Protein AF-0000000084500405 (afdb_homodimer)

Organism: NCBI:txid456999

Secondary structure (DSSP, 8-state):
--EEEHHHHHHHHHHHHHHHHHHHHHHHHHHHHHHHHHHHHHHHHHHHT---------S-S-S--B-HHHHHHHHHHHHHHHHHHHHHHHHH-SS-HHHHHHHHHHH-SS--SS--SS--HHHHHHHHHHHHHHHHIIIIISS---SS-HHHHHHHHHHHHHHHHH-HHHHHHHHHHHHTT--SS--HHHHHHHHHHH-HHHHHHHS-TTPPPPHHHHHHHHHHHHHHHHHHHS-B-SSS-TT-EEEEE-PPTT-B--TTTEEESS--HHHHTT---BEEEEEE-EEEEEEE----TTS-SPPEEEEEEEPEEEEETGGGT----/--EEEHHHHHHHHHHHHHHHHHHHHHHHHHHHHHHHHHHHHHHHHHHHT---------S---S--B-HHHHHHHHHHHHHHHHHHHHHHHHH-SS-HHHHHHHHHHH-SS--SS--SSPPHHHHHHHHHHHHHHHHIIIIITTT--SS-HHHHHHHHHHHHHHHHH-HHHHHHHHHHHHTT--SS--HHHHHHHHHHH-HHHHHHHS-TTPPPPHHHHHHHHHHHHHHHHHHHS-B-SSS-TT-EEEEE-PPTT-B--TTTEEESS--HHHHTT---BEEEEEE-EEEEEEE----TTS-SPPEEEEEEEPEEEEETGGGT----

Sequence (650 aa):
MDAVPRQEYEYALSNFRIAHLKVAEQKTQLDEQERQISLLRARIALLEGGDDEPKHTTNRAGGSSVDDFSIRNAASQLERLINRWAAEMTNMSLVPLDQMREIILNDMAQGPTDPPPNATPVQVQNLLRHIMSDAICEGLVNCLVVTNSNEANIQLTRIHEHIFARDATVASVWRRQTYSAAIENCTPDMMRHILMEHTPNLLETIAPGTKNFPDSLIAILDGAYNFSKMLHGSKASSGGGTDAFYKAFVPEIGSILYPRQIELVKRCVMNEQGQVDRVGACVFPGLVKVSRGTAIPGQGEPETTQTVVRRAQVICGCALGFTHHMDAVPRQEYEYALSNFRIAHLKVAEQKTQLDEQERQISLLRARIALLEGGDDEPKHTTNRAGGSSVDDFSIRNAASQLERLINRWAAEMTNMSLVPLDQMREIILNDMAQGPTDPPPNATPVQVQNLLRHIMSDAICEGLVNCLVVTNSNEANIQLTRIHEHIFARDATVASVWRRQTYSAAIENCTPDMMRHILMEHTPNLLETIAPGTKNFPDSLIAILDGAYNFSKMLHGSKASSGGGTDAFYKAFVPEIGSILYPRQIELVKRCVMNEQGQVDRVGACVFPGLVKVSRGTAIPGQGEPETTQTVVRRAQVICGCALGFTHH

pLDDT: mean 85.48, std 15.21, range [28.19, 98.0]

Solvent-accessible surface area (backbone atoms only — not comparable to full-atom values): 34461 Å² total; per-residue (Å²): 131,72,60,37,57,42,69,59,44,50,52,37,47,51,51,27,51,52,30,48,50,49,35,54,51,46,49,53,50,44,51,52,48,50,51,48,42,51,52,47,49,51,48,43,31,51,59,56,66,52,76,68,71,74,64,70,76,78,79,78,81,64,90,41,49,40,29,71,64,55,50,52,51,52,49,51,54,43,42,50,41,42,50,51,40,23,49,45,52,64,72,67,46,88,64,52,56,56,56,48,43,51,36,53,48,70,40,41,94,61,53,70,89,44,63,56,92,70,62,45,70,70,39,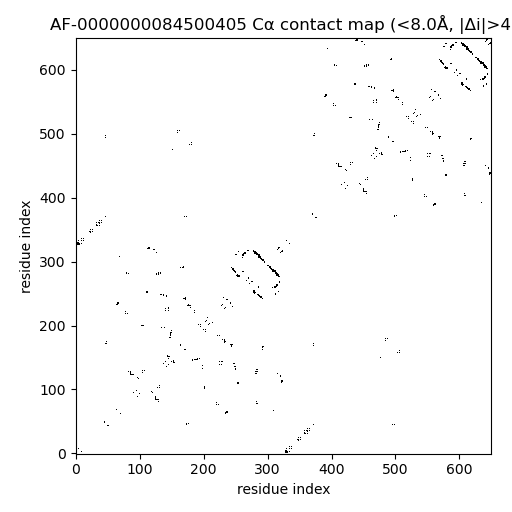43,26,38,48,46,22,22,53,50,27,45,34,44,28,61,56,31,44,58,25,50,76,35,60,84,40,69,67,26,16,53,50,50,34,50,39,42,52,50,37,35,74,75,34,24,52,47,26,35,31,46,44,23,55,52,43,72,46,29,62,91,67,83,46,71,67,43,52,49,50,43,36,50,72,47,29,42,55,47,40,47,69,71,28,50,83,87,49,70,70,53,68,56,58,49,52,37,54,48,41,44,45,52,48,26,46,44,62,52,39,30,59,62,63,51,82,89,69,74,28,44,47,65,39,48,45,66,76,54,42,64,33,74,70,46,72,84,50,40,38,66,76,58,90,48,68,49,52,74,71,73,39,93,54,28,32,41,27,29,58,31,53,14,32,29,38,38,35,50,51,72,72,43,91,91,48,68,81,47,56,76,45,77,43,72,78,36,52,17,31,27,39,46,14,68,83,54,52,36,59,80,131,129,72,61,36,59,42,68,58,42,51,51,40,46,51,52,26,51,52,29,47,50,48,36,52,52,46,50,52,49,44,52,52,48,48,50,49,43,50,51,48,50,51,49,43,32,51,57,56,65,53,78,70,73,75,64,71,77,78,84,77,83,62,91,42,47,39,29,70,64,55,51,52,50,53,48,50,54,42,42,52,39,41,51,50,39,22,51,46,53,64,72,67,44,88,64,54,57,55,56,47,41,51,35,51,46,71,41,41,93,60,54,69,87,45,64,57,92,70,61,45,70,68,38,43,28,38,48,46,22,22,53,50,29,46,34,43,28,60,55,32,45,59,23,50,74,33,58,82,39,68,67,26,16,53,50,50,33,50,40,43,52,49,37,34,74,74,36,24,52,48,26,36,31,45,44,22,54,52,43,72,45,30,61,90,68,81,46,71,67,43,52,49,49,44,36,50,74,48,28,43,55,47,38,47,70,71,27,50,83,87,49,71,69,52,68,57,58,49,51,37,54,48,43,44,46,50,48,27,47,43,63,52,39,30,58,65,63,50,79,88,71,77,27,46,49,64,37,49,46,64,76,53,43,64,34,76,68,48,73,84,51,40,37,68,78,57,92,48,70,50,53,73,71,71,39,91,54,28,31,42,28,28,58,31,53,14,32,29,38,38,34,51,52,72,71,45,91,92,50,67,79,48,57,76,45,78,42,72,77,37,53,16,31,27,38,46,15,69,84,54,51,37,59,80,132

Radius of gyration: 33.81 Å; Cα contacts (8 Å, |Δi|>4): 1034; chains: 2; bounding box: 88×113×62 Å

Nearest PDB structures (foldseek):
  8s5t-assembly1_D  TM=1.707E-01  e=6.183E+00  Chlamydia
  6yam-assembly1_v  TM=2.054E-01  e=4.491E+00  Oryctolagus cuniculus
  4qk0-assembly2_D  TM=1.725E-01  e=5.862E+00  Geobacillus stearothermophilus
  1bgc-assembly1_A  TM=2.222E-01  e=5.721E+00  Bos taurus
  6yam-assembly1_v  TM=2.054E-01  e=4.617E+00  Oryctolagus cuniculus

Structure (mmCIF, N/CA/C/O backbone):
data_AF-0000000084500405-model_v1
#
loop_
_entity.id
_entity.type
_entity.pdbx_description
1 polymer 'Uncharacterized protein'
#
loop_
_atom_site.group_PDB
_atom_site.id
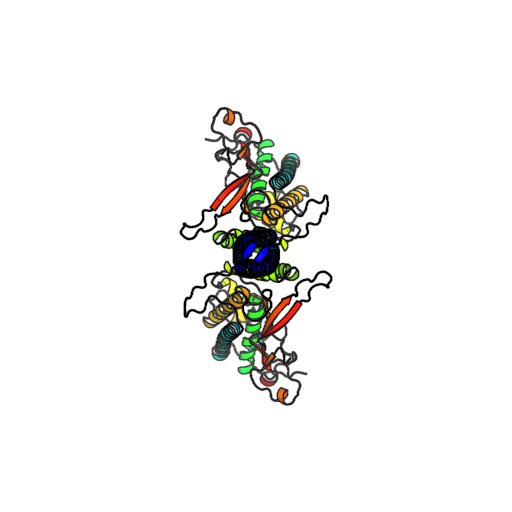_atom_site.type_symbol
_atom_site.label_atom_id
_atom_site.label_alt_id
_atom_site.label_comp_id
_atom_site.label_asym_id
_atom_site.label_entity_id
_atom_site.label_seq_id
_atom_site.pdbx_PDB_ins_code
_atom_site.Cartn_x
_atom_site.Cartn_y
_atom_site.Cartn_z
_atom_site.occupancy
_atom_site.B_iso_or_equiv
_atom_site.auth_seq_id
_atom_site.auth_comp_id
_atom_site.auth_asym_id
_atom_site.auth_atom_id
_atom_site.pdbx_PDB_model_num
ATOM 1 N N . MET A 1 1 ? 17.875 77.562 29.062 1 51.28 1 MET A N 1
ATOM 2 C CA . MET A 1 1 ? 17.844 76.625 27.953 1 51.28 1 MET A CA 1
ATOM 3 C C . MET A 1 1 ? 18.312 75.25 28.391 1 51.28 1 MET A C 1
ATOM 5 O O . MET A 1 1 ? 19.438 75.062 28.906 1 51.28 1 MET A O 1
ATOM 9 N N . ASP A 1 2 ? 17.375 74.312 28.812 1 71.62 2 ASP A N 1
ATOM 10 C CA . ASP A 1 2 ? 17.672 73.125 29.562 1 71.62 2 ASP A CA 1
ATOM 11 C C . ASP A 1 2 ? 18.531 72.125 28.734 1 71.62 2 ASP A C 1
ATOM 13 O O . ASP A 1 2 ? 18.125 71.688 27.656 1 71.62 2 ASP A O 1
ATOM 17 N N . ALA A 1 3 ? 19.859 72.188 28.953 1 82.75 3 ALA A N 1
ATOM 18 C CA . ALA A 1 3 ? 20.875 71.438 28.172 1 82.75 3 ALA A CA 1
ATOM 19 C C . ALA A 1 3 ? 21.328 70.188 28.875 1 82.75 3 ALA A C 1
ATOM 21 O O . ALA A 1 3 ? 21.219 70.062 30.094 1 82.75 3 ALA A O 1
ATOM 22 N N . VAL A 1 4 ? 21.562 69.062 28.078 1 84.69 4 VAL A N 1
ATOM 23 C CA . VAL A 1 4 ? 22.062 67.75 28.578 1 84.69 4 VAL A CA 1
ATOM 24 C C . VAL A 1 4 ? 23.531 67.625 28.203 1 84.69 4 VAL A C 1
ATOM 26 O O . VAL A 1 4 ? 23.969 68.062 27.141 1 84.69 4 VAL A O 1
ATOM 29 N N . PRO A 1 5 ? 24.172 66.938 29.156 1 87.56 5 PRO A N 1
ATOM 30 C CA . PRO A 1 5 ? 25.594 66.75 28.859 1 87.56 5 PRO A CA 1
ATOM 31 C C . PRO A 1 5 ? 25.797 65.938 27.578 1 87.56 5 PRO A C 1
ATOM 33 O O . PRO A 1 5 ? 25.031 65 27.297 1 87.56 5 PRO A O 1
ATOM 36 N N . ARG A 1 6 ? 26.719 66.312 26.719 1 87.81 6 ARG A N 1
ATOM 37 C CA . ARG A 1 6 ? 27.016 65.688 25.438 1 87.81 6 ARG A CA 1
ATOM 38 C C . ARG A 1 6 ? 27.312 64.188 25.625 1 87.81 6 ARG A C 1
ATOM 40 O O . ARG A 1 6 ? 26.938 63.406 24.781 1 87.81 6 ARG A O 1
ATOM 47 N N . GLN A 1 7 ? 27.875 63.875 26.781 1 85.56 7 GLN A N 1
ATOM 48 C CA . GLN A 1 7 ? 28.219 62.5 27.047 1 85.56 7 GLN A CA 1
ATOM 49 C C . GLN A 1 7 ? 26.969 61.625 27.156 1 85.56 7 GLN A C 1
ATOM 51 O O . GLN A 1 7 ? 26.938 60.5 26.641 1 85.56 7 GLN A O 1
ATOM 56 N N . GLU A 1 8 ? 25.984 62.156 27.703 1 85 8 GLU A N 1
ATOM 57 C CA . GLU A 1 8 ? 24.719 61.438 27.875 1 85 8 GLU A CA 1
ATOM 58 C C . GLU A 1 8 ? 24 61.25 26.547 1 85 8 GLU A C 1
ATOM 60 O O . GLU A 1 8 ? 23.406 60.219 26.281 1 85 8 GLU A O 1
ATOM 65 N N . TYR A 1 9 ? 24.094 62.281 25.766 1 86 9 TYR A N 1
ATOM 66 C CA . TYR A 1 9 ? 23.5 62.25 24.438 1 86 9 TYR A CA 1
ATOM 67 C C . TYR A 1 9 ? 24.172 61.188 23.562 1 86 9 TYR A C 1
ATOM 69 O O . TYR A 1 9 ? 23.516 60.406 22.875 1 86 9 TYR A O 1
ATOM 77 N N . GLU A 1 10 ? 25.438 61.188 23.625 1 86.88 10 GLU A N 1
ATOM 78 C CA . GLU A 1 10 ? 26.203 60.219 22.828 1 86.88 10 GLU A CA 1
ATOM 79 C C . GLU A 1 10 ? 25.922 58.781 23.25 1 86.88 10 GLU A C 1
ATOM 81 O O . GLU A 1 10 ? 25.859 57.875 22.422 1 86.88 10 GLU A O 1
ATOM 86 N N . TYR A 1 11 ? 25.734 58.625 24.516 1 86.12 11 TYR A N 1
ATOM 87 C CA . TYR A 1 11 ? 25.391 57.312 25.031 1 86.12 11 TYR A CA 1
ATOM 88 C C . TYR A 1 11 ? 24.031 56.844 24.5 1 86.12 11 TYR A C 1
ATOM 90 O O . TYR A 1 11 ? 23.906 55.719 24.031 1 86.12 11 TYR A O 1
ATOM 98 N N . ALA A 1 12 ? 23.109 57.688 24.484 1 83.5 12 ALA A N 1
ATOM 99 C CA . ALA A 1 12 ? 21.781 57.375 24 1 83.5 12 ALA A CA 1
ATOM 100 C C . ALA A 1 12 ? 21.797 57.094 22.5 1 83.5 12 ALA A C 1
ATOM 102 O O . ALA A 1 12 ? 21.141 56.156 22.031 1 83.5 12 ALA A O 1
ATOM 103 N N . LEU A 1 13 ? 22.562 57.875 21.828 1 86 13 LEU A N 1
ATOM 104 C CA . LEU A 1 13 ? 22.656 57.719 20.375 1 86 13 LEU A CA 1
ATOM 105 C C . LEU A 1 13 ? 23.328 56.406 20.031 1 86 13 LEU A C 1
ATOM 107 O O . LEU A 1 13 ? 22.922 55.719 19.078 1 86 13 LEU A O 1
ATOM 111 N N . SER A 1 14 ? 24.328 56.062 20.797 1 87.31 14 SER A N 1
ATOM 112 C CA . SER A 1 14 ? 25.016 54.812 20.562 1 87.31 14 SER A CA 1
ATOM 113 C C . SER A 1 14 ? 24.094 53.625 20.812 1 87.31 14 SER A C 1
ATOM 115 O O . SER A 1 14 ? 24.078 52.656 20.031 1 87.31 14 SER A O 1
ATOM 117 N N . ASN A 1 15 ? 23.375 53.719 21.812 1 85.31 15 ASN A N 1
ATOM 118 C CA . ASN A 1 15 ? 22.438 52.656 22.141 1 85.31 15 ASN A CA 1
ATOM 119 C C . ASN A 1 15 ? 21.312 52.562 21.109 1 85.31 15 ASN A C 1
ATOM 121 O O . ASN A 1 15 ? 20.859 51.469 20.781 1 85.31 15 ASN A O 1
ATOM 125 N N . PHE A 1 16 ? 20.922 53.656 20.641 1 85.38 16 PHE A N 1
ATOM 126 C CA . PHE A 1 16 ? 19.938 53.688 19.562 1 85.38 16 PHE A CA 1
ATOM 127 C C . PHE A 1 16 ? 20.469 53 18.312 1 85.38 16 PHE A C 1
ATOM 129 O O . PHE A 1 16 ? 19.766 52.188 17.688 1 85.38 16 PHE A O 1
ATOM 136 N N . ARG A 1 17 ? 21.625 53.281 18.016 1 86.38 17 ARG A N 1
ATOM 137 C CA . ARG A 1 17 ? 22.25 52.688 16.844 1 86.38 17 ARG A CA 1
ATOM 138 C C . ARG A 1 17 ? 22.328 51.156 17 1 86.38 17 ARG A C 1
ATOM 140 O O . ARG A 1 17 ? 22.031 50.406 16.062 1 86.38 17 ARG A O 1
ATOM 147 N N . ILE A 1 18 ? 22.672 50.688 18.125 1 87.94 18 ILE A N 1
ATOM 148 C CA . ILE A 1 18 ? 22.781 49.281 18.406 1 87.94 18 ILE A CA 1
ATOM 149 C C . ILE A 1 18 ? 21.406 48.625 18.312 1 87.94 18 ILE A C 1
ATOM 151 O O . ILE A 1 18 ? 21.25 47.562 17.703 1 87.94 18 ILE A O 1
ATOM 155 N N . ALA A 1 19 ? 20.438 49.25 18.844 1 88.12 19 ALA A N 1
ATOM 156 C CA . ALA A 1 19 ? 19.078 48.719 18.797 1 88.12 19 ALA A CA 1
ATOM 157 C C . ALA A 1 19 ? 18.562 48.656 17.375 1 88.12 19 ALA A C 1
ATOM 159 O O . ALA A 1 19 ? 17.891 47.719 16.984 1 88.12 19 ALA A O 1
ATOM 160 N N . HIS A 1 20 ? 18.859 49.688 16.672 1 88.75 20 HIS A N 1
ATOM 161 C CA . HIS A 1 20 ? 18.438 49.75 15.273 1 88.75 20 HIS A CA 1
ATOM 162 C C . HIS A 1 20 ? 19.094 48.625 14.461 1 88.75 20 HIS A C 1
ATOM 164 O O . HIS A 1 20 ? 18.438 48 13.625 1 88.75 20 HIS A O 1
ATOM 170 N N . LEU A 1 21 ? 20.297 48.375 14.742 1 90.5 21 LEU A N 1
ATOM 171 C CA . LEU A 1 21 ? 21 47.312 14.07 1 90.5 21 LEU A CA 1
ATOM 172 C C . LEU A 1 21 ? 20.406 45.938 14.461 1 90.5 21 LEU A C 1
ATOM 174 O O . LEU A 1 21 ? 20.25 45.062 13.609 1 90.5 21 LEU A O 1
ATOM 178 N N . LYS A 1 22 ? 20.078 45.812 15.656 1 92.06 22 LYS A N 1
ATOM 179 C CA . LYS A 1 22 ? 19.484 44.594 16.141 1 92.06 22 LYS A CA 1
ATOM 180 C C . LYS A 1 22 ? 18.109 44.375 15.508 1 92.06 22 LYS A C 1
ATOM 182 O O . LYS A 1 22 ? 17.75 43.25 15.164 1 92.06 22 LYS A O 1
ATOM 187 N N . VAL A 1 23 ? 17.375 45.375 15.352 1 89.56 23 VAL A N 1
ATOM 188 C CA . VAL A 1 23 ? 16.062 45.312 14.711 1 89.56 23 VAL A CA 1
ATOM 189 C C . VAL A 1 23 ? 16.219 44.844 13.266 1 89.56 23 VAL A C 1
ATOM 191 O O . VAL A 1 23 ? 15.469 43.969 12.805 1 89.56 23 VAL A O 1
ATOM 194 N N . ALA A 1 24 ? 17.203 45.406 12.688 1 90.88 24 ALA A N 1
ATOM 195 C CA . ALA A 1 24 ? 17.438 45.062 11.297 1 90.88 24 ALA A CA 1
ATOM 196 C C . ALA A 1 24 ? 17.875 43.594 11.18 1 90.88 24 ALA A C 1
ATOM 198 O O . ALA A 1 24 ? 17.422 42.875 10.297 1 90.88 24 ALA A O 1
ATOM 199 N N . GLU A 1 25 ? 18.688 43.188 12.031 1 91.38 25 GLU A N 1
ATOM 200 C CA . GLU A 1 25 ? 19.141 41.812 12.047 1 91.38 25 GLU A CA 1
ATOM 201 C C . GLU A 1 25 ? 18 40.844 12.32 1 91.38 25 GLU A C 1
ATOM 203 O O . GLU A 1 25 ? 17.875 39.812 11.648 1 91.38 25 GLU A O 1
ATOM 208 N N . GLN A 1 26 ? 17.203 41.156 13.219 1 91.38 26 GLN A N 1
ATOM 209 C CA . GLN A 1 26 ? 16.078 40.312 13.594 1 91.38 26 GLN A CA 1
ATOM 210 C C . GLN A 1 26 ? 15.039 40.25 12.477 1 91.38 26 GLN A C 1
ATOM 212 O O . GLN A 1 26 ? 14.406 39.219 12.266 1 91.38 26 GLN A O 1
ATOM 217 N N . LYS A 1 27 ? 14.938 41.312 11.867 1 91.44 27 LYS A N 1
ATOM 218 C CA . LYS A 1 27 ? 14.016 41.312 10.734 1 91.44 27 LYS A CA 1
ATOM 219 C C . LYS A 1 27 ? 14.469 40.344 9.656 1 91.44 27 LYS A C 1
ATOM 221 O O . LYS A 1 27 ? 13.656 39.594 9.094 1 91.44 27 LYS A O 1
ATOM 226 N N . THR A 1 28 ? 15.734 40.312 9.375 1 92.62 28 THR A N 1
ATOM 227 C CA . THR A 1 28 ? 16.297 39.375 8.406 1 92.62 28 THR A CA 1
ATOM 228 C C . THR A 1 28 ? 16.094 37.938 8.859 1 92.62 28 THR A C 1
ATOM 230 O O . THR A 1 28 ? 15.75 37.062 8.062 1 92.62 28 THR A O 1
ATOM 233 N N . GLN A 1 29 ? 16.266 37.75 10.062 1 92.75 29 GLN A N 1
ATOM 234 C CA . GLN A 1 29 ? 16.078 36.438 10.625 1 92.75 29 GLN A CA 1
ATOM 235 C C . GLN A 1 29 ? 14.625 36 10.539 1 92.75 29 GLN A C 1
ATOM 237 O O . GLN A 1 29 ? 14.328 34.844 10.227 1 92.75 29 GLN A O 1
ATOM 242 N N . LEU A 1 30 ? 13.789 36.875 10.82 1 92.62 30 LEU A N 1
ATOM 243 C CA . LEU A 1 30 ? 12.359 36.625 10.742 1 92.62 30 LEU A CA 1
ATOM 244 C C . LEU A 1 30 ? 11.953 36.25 9.32 1 92.62 30 LEU A C 1
ATOM 246 O O . LEU A 1 30 ? 11.18 35.312 9.109 1 92.62 30 LEU A O 1
ATOM 250 N N . ASP A 1 31 ? 12.547 36.969 8.438 1 92.56 31 ASP A N 1
ATOM 251 C CA . ASP A 1 31 ? 12.258 36.688 7.035 1 92.56 31 ASP A CA 1
ATOM 252 C C . ASP A 1 31 ? 12.773 35.312 6.633 1 92.56 31 ASP A C 1
ATOM 254 O O . ASP A 1 31 ? 12.094 34.562 5.91 1 92.56 31 ASP A O 1
ATOM 258 N N . GLU A 1 32 ? 13.875 34.969 7.082 1 92 32 GLU A N 1
ATOM 259 C CA . GLU A 1 32 ? 14.453 33.656 6.793 1 92 32 GLU A CA 1
ATOM 260 C C . GLU A 1 32 ? 13.625 32.562 7.422 1 92 32 GLU A C 1
ATOM 262 O O . GLU A 1 32 ? 13.383 31.531 6.785 1 92 32 GLU A O 1
ATOM 267 N N . GLN A 1 33 ? 13.195 32.781 8.562 1 91 33 GLN A N 1
ATOM 268 C CA . GLN A 1 33 ? 12.383 31.797 9.25 1 91 33 GLN A CA 1
ATOM 269 C C . GLN A 1 33 ? 11.023 31.625 8.578 1 91 33 GLN A C 1
ATOM 271 O O . GLN A 1 33 ? 10.492 30.516 8.508 1 91 33 GLN A O 1
ATOM 276 N N . GLU A 1 34 ? 10.57 32.656 8.141 1 91.44 34 GLU A N 1
ATOM 277 C CA . GLU A 1 34 ? 9.305 32.594 7.414 1 91.44 34 GLU A CA 1
ATOM 278 C C . GLU A 1 34 ? 9.445 31.766 6.129 1 91.44 34 GLU A C 1
ATOM 280 O O . GLU A 1 34 ? 8.547 31.016 5.766 1 91.44 34 GLU A O 1
ATOM 285 N N . ARG A 1 35 ? 10.508 32.031 5.523 1 91.75 35 ARG A N 1
ATOM 286 C CA . ARG A 1 35 ? 10.781 31.25 4.324 1 91.75 35 ARG A CA 1
ATOM 287 C C . ARG A 1 35 ? 10.914 29.766 4.656 1 91.75 35 ARG A C 1
ATOM 289 O O . ARG A 1 35 ? 10.375 28.906 3.939 1 91.75 35 ARG A O 1
ATOM 296 N N . GLN A 1 36 ? 11.555 29.531 5.695 1 90.56 36 GLN A N 1
ATOM 297 C CA . GLN A 1 36 ? 11.719 28.156 6.129 1 90.56 36 GLN A CA 1
ATOM 298 C C . GLN A 1 36 ? 10.375 27.516 6.477 1 90.56 36 GLN A C 1
ATOM 300 O O . GLN A 1 36 ? 10.109 26.375 6.102 1 90.56 36 GLN A O 1
ATOM 305 N N . ILE A 1 37 ? 9.625 28.234 7.121 1 89.25 37 ILE A N 1
ATOM 306 C CA . ILE A 1 37 ? 8.305 27.75 7.496 1 89.25 37 ILE A CA 1
ATOM 307 C C . ILE A 1 37 ? 7.496 27.438 6.242 1 89.25 37 ILE A C 1
ATOM 309 O O . ILE A 1 37 ? 6.844 26.391 6.168 1 89.25 37 ILE A O 1
ATOM 313 N N . SER A 1 38 ? 7.629 28.266 5.336 1 90.06 38 SER A N 1
ATOM 314 C CA . SER A 1 38 ? 6.906 28.062 4.082 1 90.06 38 SER A CA 1
ATOM 315 C C . SER A 1 38 ? 7.379 26.797 3.377 1 90.06 38 SER A C 1
ATOM 317 O O . SER A 1 38 ? 6.562 26.031 2.861 1 90.06 38 SER A O 1
ATOM 319 N N . LEU A 1 39 ? 8.609 26.594 3.42 1 88.19 39 LEU A N 1
ATOM 320 C CA . LEU A 1 39 ? 9.18 25.406 2.785 1 88.19 39 LEU A CA 1
ATOM 321 C C . LEU A 1 39 ? 8.758 24.141 3.521 1 88.19 39 LEU A C 1
ATOM 323 O O . LEU A 1 39 ? 8.438 23.141 2.893 1 88.19 39 LEU A O 1
ATOM 327 N N . LEU A 1 40 ? 8.742 24.203 4.75 1 86.88 40 LEU A N 1
ATOM 328 C CA . LEU A 1 40 ? 8.344 23.062 5.559 1 86.88 40 LEU A CA 1
ATOM 329 C C . LEU A 1 40 ? 6.867 22.734 5.371 1 86.88 40 LEU A C 1
ATOM 331 O O . LEU A 1 40 ? 6.488 21.578 5.262 1 86.88 40 LEU A O 1
ATOM 335 N N . ARG A 1 41 ? 6.145 23.766 5.266 1 86.06 41 ARG A N 1
ATOM 336 C CA . ARG A 1 41 ? 4.715 23.562 5.027 1 86.06 41 ARG A CA 1
ATOM 337 C C . ARG A 1 41 ? 4.469 22.969 3.65 1 86.06 41 ARG A C 1
ATOM 339 O O . ARG A 1 41 ? 3.604 22.094 3.494 1 86.06 41 ARG A O 1
ATOM 346 N N . ALA A 1 42 ? 5.23 23.422 2.746 1 82.25 42 ALA A N 1
ATOM 347 C CA . ALA A 1 42 ? 5.113 22.891 1.396 1 82.25 42 ALA A CA 1
ATOM 348 C C . ALA A 1 42 ? 5.492 21.406 1.366 1 82.25 42 ALA A C 1
ATOM 350 O O . ALA A 1 42 ? 4.852 20.609 0.678 1 82.25 42 ALA A O 1
ATOM 351 N N . ARG A 1 43 ? 6.422 21.094 2.092 1 82.56 43 ARG A N 1
ATOM 352 C CA . ARG A 1 43 ? 6.863 19.703 2.174 1 82.56 43 ARG A CA 1
ATOM 353 C C . ARG A 1 43 ? 5.805 18.828 2.84 1 82.56 43 ARG A C 1
ATOM 355 O O . ARG A 1 43 ? 5.52 17.719 2.375 1 82.56 43 ARG A O 1
ATOM 362 N N . ILE A 1 44 ? 5.285 19.312 3.84 1 80.56 44 ILE A N 1
ATOM 363 C CA . ILE A 1 44 ? 4.23 18.594 4.539 1 80.56 44 ILE A CA 1
ATOM 364 C C . ILE A 1 44 ? 3.027 18.406 3.617 1 80.56 44 ILE A C 1
ATOM 366 O O . ILE A 1 44 ? 2.447 17.328 3.549 1 80.56 44 ILE A O 1
ATOM 370 N N . ALA A 1 45 ? 2.768 19.438 2.932 1 77.94 45 ALA A N 1
ATOM 371 C CA . ALA A 1 45 ? 1.656 19.375 1.985 1 77.94 45 ALA A CA 1
ATOM 372 C C . ALA A 1 45 ? 1.916 18.312 0.919 1 77.94 45 ALA A C 1
ATOM 374 O O . ALA A 1 45 ? 1.011 17.562 0.546 1 77.94 45 ALA A O 1
ATOM 375 N N . LEU A 1 46 ? 3.068 18.281 0.508 1 76.94 46 LEU A N 1
ATOM 376 C CA . LEU A 1 46 ? 3.463 17.281 -0.48 1 76.94 46 LEU A CA 1
ATOM 377 C C . LEU A 1 46 ? 3.32 15.867 0.085 1 76.94 46 LEU A C 1
ATOM 379 O O . LEU A 1 46 ? 2.754 14.984 -0.565 1 76.94 46 LEU A O 1
ATOM 383 N N . LEU A 1 47 ? 3.785 15.742 1.228 1 77.81 47 LEU A N 1
ATOM 384 C CA . LEU A 1 47 ? 3.777 14.43 1.855 1 77.81 47 LEU A CA 1
ATOM 385 C C . LEU A 1 47 ? 2.354 13.984 2.168 1 77.81 47 LEU A C 1
ATOM 387 O O . LEU A 1 47 ? 2.047 12.789 2.127 1 77.81 47 LEU A O 1
ATOM 391 N N . GLU A 1 48 ? 1.588 14.938 2.438 1 73.56 48 GLU A N 1
ATOM 392 C CA . GLU A 1 48 ? 0.209 14.617 2.795 1 73.56 48 GLU A CA 1
ATOM 393 C C . GLU A 1 48 ? -0.678 14.539 1.557 1 73.56 48 GLU A C 1
ATOM 395 O O . GLU A 1 48 ? -1.808 14.047 1.627 1 73.56 48 GLU A O 1
ATOM 400 N N . GLY A 1 49 ? -0.061 14.766 0.236 1 62.56 49 GLY A N 1
ATOM 401 C CA . GLY A 1 49 ? -0.798 14.656 -1.012 1 62.56 49 GLY A CA 1
ATOM 402 C C . GLY A 1 49 ? -1.74 15.82 -1.253 1 62.56 49 GLY A C 1
ATOM 403 O O . GLY A 1 49 ? -2.705 15.703 -2.01 1 62.56 49 GLY A O 1
ATOM 404 N N . GLY A 1 50 ? -1.725 17.062 -0.512 1 53.25 50 GLY A N 1
ATOM 405 C CA . GLY A 1 50 ? -2.668 18.156 -0.692 1 53.25 50 GLY A CA 1
ATOM 406 C C . GLY A 1 50 ? -2.354 19.016 -1.896 1 53.25 50 GLY A C 1
ATOM 407 O O . GLY A 1 50 ? -1.186 19.297 -2.186 1 53.25 50 GLY A O 1
ATOM 408 N N . ASP A 1 51 ? -2.869 18.891 -3.123 1 44.88 51 ASP A N 1
ATOM 409 C CA . ASP A 1 51 ? -2.807 19.938 -4.137 1 44.88 51 ASP A CA 1
ATOM 410 C C . ASP A 1 51 ? -2.814 21.312 -3.494 1 44.88 51 ASP A C 1
ATOM 412 O O . ASP A 1 51 ? -3.721 21.641 -2.725 1 44.88 51 ASP A O 1
ATOM 416 N N . ASP A 1 52 ? -1.776 21.922 -3.121 1 39.34 52 ASP A N 1
ATOM 417 C CA . ASP A 1 52 ? -1.791 23.359 -2.863 1 39.34 52 ASP A CA 1
ATOM 418 C C . ASP A 1 52 ? -2.73 24.078 -3.828 1 39.34 52 ASP A C 1
ATOM 420 O O . ASP A 1 52 ? -2.85 25.312 -3.789 1 39.34 52 ASP A O 1
ATOM 424 N N . GLU A 1 53 ? -2.592 23.938 -5.117 1 35.62 53 GLU A N 1
ATOM 425 C CA . GLU A 1 53 ? -3.268 25 -5.855 1 35.62 53 GLU A CA 1
ATOM 426 C C . GLU A 1 53 ? -4.652 25.281 -5.277 1 35.62 53 GLU A C 1
ATOM 428 O O . GLU A 1 53 ? -5.484 24.375 -5.184 1 35.62 53 GLU A O 1
ATOM 433 N N . PRO A 1 54 ? -4.637 26.484 -4.547 1 33.81 54 PRO A N 1
ATOM 434 C CA . PRO A 1 54 ? -5.957 27.125 -4.582 1 33.81 54 PRO A CA 1
ATOM 435 C C . PRO A 1 54 ? -6.641 26.984 -5.938 1 33.81 54 PRO A C 1
ATOM 437 O O . PRO A 1 54 ? -6.438 27.828 -6.824 1 33.81 54 PRO A O 1
ATOM 440 N N . LYS A 1 55 ? -6.336 26.25 -6.906 1 32.03 55 LYS A N 1
ATOM 441 C CA . LYS A 1 55 ? -7.168 26.562 -8.062 1 32.03 55 LYS A CA 1
ATOM 442 C C . LYS A 1 55 ? -8.57 27 -7.633 1 32.03 55 LYS A C 1
ATOM 444 O O . LYS A 1 55 ? -9.242 26.266 -6.902 1 32.03 55 LYS A O 1
ATOM 449 N N . HIS A 1 56 ? -8.828 28.281 -7.672 1 29.16 56 HIS A N 1
ATOM 450 C CA . HIS A 1 56 ? -10.125 28.875 -7.973 1 29.16 56 HIS A CA 1
ATOM 451 C C . HIS A 1 56 ? -10.969 27.938 -8.844 1 29.16 56 HIS A C 1
ATOM 453 O O . HIS A 1 56 ? -11.875 28.406 -9.547 1 29.16 56 HIS A O 1
ATOM 459 N N . THR A 1 57 ? -10.508 26.953 -9.523 1 28.64 57 THR A N 1
ATOM 460 C CA . THR A 1 57 ? -11.703 26.516 -10.242 1 28.64 57 THR A CA 1
ATOM 461 C C . THR A 1 57 ? -12.938 26.641 -9.352 1 28.64 57 THR A C 1
ATOM 463 O O . THR A 1 57 ? -12.867 26.375 -8.148 1 28.64 57 THR A O 1
ATOM 466 N N . THR A 1 58 ? -13.922 27.5 -9.719 1 28.73 58 THR A N 1
ATOM 467 C CA . THR A 1 58 ? -15.359 27.578 -9.508 1 28.73 58 THR A CA 1
ATOM 468 C C . THR A 1 58 ? -15.898 26.25 -8.961 1 28.73 58 THR A C 1
ATOM 470 O O . THR A 1 58 ? -16.562 26.234 -7.922 1 28.73 58 THR A O 1
ATOM 473 N N . ASN A 1 59 ? -16.875 25.719 -9.844 1 28.28 59 ASN A N 1
ATOM 474 C CA . ASN A 1 59 ? -17.953 24.766 -9.539 1 28.28 59 ASN A CA 1
ATOM 475 C C . ASN A 1 59 ? -17.391 23.422 -9.07 1 28.28 59 ASN A C 1
ATOM 477 O O . ASN A 1 59 ? -18.141 22.484 -8.867 1 28.28 59 ASN A O 1
ATOM 481 N N . ARG A 1 60 ? -16.25 22.938 -9.75 1 30.41 60 ARG A N 1
ATOM 482 C CA . ARG A 1 60 ? -16.406 21.5 -9.906 1 30.41 60 ARG A CA 1
ATOM 483 C C . ARG A 1 60 ? -16.125 20.766 -8.594 1 30.41 60 ARG A C 1
ATOM 485 O O . ARG A 1 60 ? -15.273 21.203 -7.809 1 30.41 60 ARG A O 1
ATOM 492 N N . ALA A 1 61 ? -16.672 19.719 -8.18 1 31.98 61 ALA A N 1
ATOM 493 C CA . ALA A 1 61 ? -16.984 18.797 -7.09 1 31.98 61 ALA A CA 1
ATOM 494 C C . ALA A 1 61 ? -15.703 18.219 -6.484 1 31.98 61 ALA A C 1
ATOM 496 O O . ALA A 1 61 ? -15.758 17.5 -5.48 1 31.98 61 ALA A O 1
ATOM 497 N N . GLY A 1 62 ? -14.469 18.188 -7.082 1 32.34 62 GLY A N 1
ATOM 498 C CA . GLY A 1 62 ? -13.508 17.125 -6.793 1 32.34 62 GLY A CA 1
ATOM 499 C C . GLY A 1 62 ? -12.578 17.469 -5.641 1 32.34 62 GLY A C 1
ATOM 500 O O . GLY A 1 62 ? -11.648 16.719 -5.34 1 32.34 62 GLY A O 1
ATOM 501 N N . GLY A 1 63 ? -11.914 18.562 -5.504 1 39.88 63 GLY A N 1
ATOM 502 C CA . GLY A 1 63 ? -10.891 18.484 -4.477 1 39.88 63 GLY A CA 1
ATOM 503 C C . GLY A 1 63 ? -11.43 18 -3.141 1 39.88 63 GLY A C 1
ATOM 504 O O . GLY A 1 63 ? -12.078 18.75 -2.42 1 39.88 63 GLY A O 1
ATOM 505 N N . SER A 1 64 ? -12.047 16.75 -2.996 1 43.31 64 SER A N 1
ATOM 506 C CA . SER A 1 64 ? -13.18 16.219 -2.252 1 43.31 64 SER A CA 1
ATOM 507 C C . SER A 1 64 ? -12.852 16.062 -0.771 1 43.31 64 SER A C 1
ATOM 509 O O . SER A 1 64 ? -12.117 15.156 -0.382 1 43.31 64 SER A O 1
ATOM 511 N N . SER A 1 65 ? -12.32 17.219 -0.103 1 54.5 65 SER A N 1
ATOM 512 C CA . SER A 1 65 ? -12.477 17.016 1.333 1 54.5 65 SER A CA 1
ATOM 513 C C . SER A 1 65 ? -13.805 16.328 1.654 1 54.5 65 SER A C 1
ATOM 515 O O . SER A 1 65 ? -14.82 16.609 1.021 1 54.5 65 SER A O 1
ATOM 517 N N . VAL A 1 66 ? -13.562 15.266 2.232 1 63.72 66 VAL A N 1
ATOM 518 C CA . VAL A 1 66 ? -14.758 14.539 2.637 1 63.72 66 VAL A CA 1
ATOM 519 C C . VAL A 1 66 ? -15.367 15.195 3.873 1 63.72 66 VAL A C 1
ATOM 521 O O . VAL A 1 66 ? -14.734 15.258 4.926 1 63.72 66 VAL A O 1
ATOM 524 N N . ASP A 1 67 ? -16.344 16.078 3.635 1 71.31 67 ASP A N 1
ATOM 525 C CA . ASP A 1 67 ? -17.109 16.672 4.734 1 71.31 67 ASP A CA 1
ATOM 526 C C . ASP A 1 67 ? -18.391 15.883 4.98 1 71.31 67 ASP A C 1
ATOM 528 O O . ASP A 1 67 ? -18.703 14.945 4.242 1 71.31 67 ASP A O 1
ATOM 532 N N . ASP A 1 68 ? -19 16.172 6.047 1 77.06 68 ASP A N 1
ATOM 533 C CA . ASP A 1 68 ? -20.203 15.477 6.469 1 77.06 68 ASP A CA 1
ATOM 534 C C . ASP A 1 68 ? -21.281 15.539 5.387 1 77.06 68 ASP A C 1
ATOM 536 O O . ASP A 1 68 ? -22.016 14.57 5.168 1 77.06 68 ASP A O 1
ATOM 540 N N . PHE A 1 69 ? -21.297 16.656 4.703 1 82.25 69 PHE A N 1
ATOM 541 C CA . PHE A 1 69 ? -22.281 16.828 3.648 1 82.25 69 PHE A CA 1
ATOM 542 C C . PHE A 1 69 ? -22.016 15.875 2.488 1 82.25 69 PHE A C 1
ATOM 544 O O . PHE A 1 69 ? -22.938 15.227 1.979 1 82.25 69 PHE A O 1
ATOM 551 N N . SER A 1 70 ? -20.75 15.805 2.039 1 85.88 70 SER A N 1
ATOM 552 C CA . SER A 1 70 ? -20.375 14.914 0.943 1 85.88 70 SER A CA 1
ATOM 553 C C . SER A 1 70 ? -20.672 13.461 1.286 1 85.88 70 SER A C 1
ATOM 555 O O . SER A 1 70 ? -21.156 12.703 0.441 1 85.88 70 SER A O 1
ATOM 557 N N . ILE A 1 71 ? -20.453 13.094 2.463 1 89.31 71 ILE A N 1
ATOM 558 C CA . ILE A 1 71 ? -20.703 11.727 2.92 1 89.31 71 ILE A CA 1
ATOM 559 C C . ILE A 1 71 ? -22.203 11.438 2.875 1 89.31 71 ILE A C 1
ATOM 561 O O . ILE A 1 71 ? -22.625 10.406 2.35 1 89.31 71 ILE A O 1
ATOM 565 N N . ARG A 1 72 ? -22.969 12.406 3.367 1 89.38 72 ARG A N 1
ATOM 566 C CA . ARG A 1 72 ? -24.406 12.234 3.41 1 89.38 72 ARG A CA 1
ATOM 567 C C . ARG A 1 72 ? -24.984 12.109 2.006 1 89.38 72 ARG A C 1
ATOM 569 O O . ARG A 1 72 ? -25.844 11.258 1.749 1 89.38 72 ARG A O 1
ATOM 576 N N . ASN A 1 73 ? -24.5 12.922 1.152 1 92.25 73 ASN A N 1
ATOM 577 C CA . ASN A 1 73 ? -25.016 12.93 -0.214 1 92.25 73 ASN A CA 1
ATOM 578 C C . ASN A 1 73 ? -24.656 11.641 -0.948 1 92.25 73 ASN A C 1
ATOM 580 O O . ASN A 1 73 ? -25.516 11.016 -1.575 1 92.25 73 ASN A O 1
ATOM 584 N N . ALA A 1 74 ? -23.438 11.281 -0.883 1 93.38 74 ALA A N 1
ATOM 585 C CA . ALA A 1 74 ? -22.984 10.055 -1.548 1 93.38 74 ALA A CA 1
ATOM 586 C C . ALA A 1 74 ? -23.688 8.828 -0.98 1 93.38 74 ALA A C 1
ATOM 588 O O . ALA A 1 74 ? -24.078 7.934 -1.727 1 93.38 74 ALA A O 1
ATOM 589 N N . ALA A 1 75 ? -23.875 8.812 0.268 1 94.56 75 ALA A N 1
ATOM 590 C CA . ALA A 1 75 ? -24.562 7.715 0.93 1 94.56 75 ALA A CA 1
ATOM 591 C C . ALA A 1 75 ? -26.016 7.625 0.475 1 94.56 75 ALA A C 1
ATOM 593 O O . ALA A 1 75 ? -26.531 6.535 0.215 1 94.56 75 ALA A O 1
ATOM 594 N N . SER A 1 76 ? -26.625 8.75 0.399 1 94 76 SER A N 1
ATOM 595 C CA . SER A 1 76 ? -28.031 8.797 -0.015 1 94 76 SER A CA 1
ATOM 596 C C . SER A 1 76 ? -28.203 8.273 -1.438 1 94 76 SER A C 1
ATOM 598 O O . SER A 1 76 ? -29.156 7.559 -1.729 1 94 76 SER A O 1
ATOM 600 N N . GLN A 1 77 ? -27.312 8.672 -2.266 1 96.06 77 GLN A N 1
ATOM 601 C CA . GLN A 1 77 ? -27.359 8.195 -3.645 1 96.06 77 GLN A CA 1
ATOM 602 C C . GLN A 1 77 ? -27.203 6.684 -3.711 1 96.06 77 GLN A C 1
ATOM 604 O O . GLN A 1 77 ? -27.922 6.004 -4.438 1 96.06 77 GLN A O 1
ATOM 609 N N . LEU A 1 78 ? -26.312 6.191 -2.996 1 97.38 78 LEU A N 1
ATOM 610 C CA . LEU A 1 78 ? -26.062 4.754 -2.969 1 97.38 78 LEU A CA 1
ATOM 611 C C . LEU A 1 78 ? -27.25 4.008 -2.383 1 97.38 78 LEU A C 1
ATOM 613 O O . LEU A 1 78 ? -27.641 2.953 -2.887 1 97.38 78 LEU A O 1
ATOM 617 N N . GLU A 1 79 ? -27.828 4.594 -1.401 1 96.5 79 GLU A N 1
ATOM 618 C CA . GLU A 1 79 ? -29.016 4.016 -0.783 1 96.5 79 GLU A CA 1
ATOM 619 C C . GLU A 1 79 ? -30.172 3.898 -1.786 1 96.5 79 GLU A C 1
ATOM 621 O O . GLU A 1 79 ? -30.875 2.889 -1.816 1 96.5 79 GLU A O 1
ATOM 626 N N . ARG A 1 80 ? -30.312 4.883 -2.562 1 97.06 80 ARG A N 1
ATOM 627 C CA . ARG A 1 80 ? -31.359 4.875 -3.58 1 97.06 80 ARG A CA 1
ATOM 628 C C . ARG A 1 80 ? -31.125 3.766 -4.602 1 97.06 80 ARG A C 1
ATOM 630 O O . ARG A 1 80 ? -32.062 3.098 -5.031 1 97.06 80 ARG A O 1
ATOM 637 N N . LEU A 1 81 ? -29.906 3.613 -4.984 1 97.94 81 LEU A N 1
ATOM 638 C CA . LEU A 1 81 ? -29.562 2.561 -5.934 1 97.94 81 LEU A CA 1
ATOM 639 C C . LEU A 1 81 ? -29.891 1.185 -5.359 1 97.94 81 LEU A C 1
ATOM 641 O O . LEU A 1 81 ? -30.469 0.34 -6.055 1 97.94 81 LEU A O 1
ATOM 645 N N . ILE A 1 82 ? -29.531 0.994 -4.102 1 98 82 ILE A N 1
ATOM 646 C CA . ILE A 1 82 ? -29.797 -0.282 -3.441 1 98 82 ILE A CA 1
ATOM 647 C C . ILE A 1 82 ? -31.297 -0.533 -3.371 1 98 82 ILE A C 1
ATOM 649 O O . ILE A 1 82 ? -31.766 -1.636 -3.668 1 98 82 ILE A O 1
ATOM 653 N N . ASN A 1 83 ? -31.969 0.495 -3.025 1 97 83 ASN A N 1
ATOM 654 C CA . ASN A 1 83 ? -33.406 0.394 -2.91 1 97 83 ASN A CA 1
ATOM 655 C C . ASN A 1 83 ? -34.062 0.037 -4.246 1 97 83 ASN A C 1
ATOM 657 O O . ASN A 1 83 ? -34.938 -0.836 -4.309 1 97 83 ASN A O 1
ATOM 661 N N . ARG A 1 84 ? -33.656 0.683 -5.266 1 96.94 84 ARG A N 1
ATOM 662 C CA . ARG A 1 84 ? -34.219 0.421 -6.594 1 96.94 84 ARG A CA 1
ATOM 663 C C . ARG A 1 84 ? -33.938 -1.013 -7.027 1 96.94 84 ARG A C 1
ATOM 665 O O . ARG A 1 84 ? -34.812 -1.701 -7.539 1 96.94 84 ARG A O 1
ATOM 672 N N . TRP A 1 85 ? -32.75 -1.38 -6.848 1 97 85 TRP A N 1
ATOM 673 C CA . TRP A 1 85 ? -32.344 -2.736 -7.207 1 97 85 TRP A CA 1
ATOM 674 C C . TRP A 1 85 ? -33.156 -3.77 -6.438 1 97 85 TRP A C 1
ATOM 676 O O . TRP A 1 85 ? -33.656 -4.746 -7.016 1 97 85 TRP A O 1
ATOM 686 N N . ALA A 1 86 ? -33.281 -3.598 -5.129 1 97.38 86 ALA A N 1
ATOM 687 C CA . ALA A 1 86 ? -34.031 -4.527 -4.301 1 97.38 86 ALA A CA 1
ATOM 688 C C . ALA A 1 86 ? -35.5 -4.625 -4.766 1 97.38 86 ALA A C 1
ATOM 690 O O . ALA A 1 86 ? -36.062 -5.715 -4.828 1 97.38 86 ALA A O 1
ATOM 691 N N . ALA A 1 87 ? -36.031 -3.498 -5.109 1 96.38 87 ALA A N 1
ATOM 692 C CA . ALA A 1 87 ? -37.406 -3.469 -5.629 1 96.38 87 ALA A CA 1
ATOM 693 C C . ALA A 1 87 ? -37.5 -4.219 -6.953 1 96.38 87 ALA A C 1
ATOM 695 O O . ALA A 1 87 ? -38.438 -5.004 -7.16 1 96.38 87 ALA A O 1
ATOM 696 N N . GLU A 1 88 ? -36.594 -4 -7.773 1 94.88 88 GLU A N 1
ATOM 697 C CA . GLU A 1 88 ? -36.562 -4.672 -9.07 1 94.88 88 GLU A CA 1
ATOM 698 C C . GLU A 1 88 ? -36.438 -6.188 -8.906 1 94.88 88 GLU A C 1
ATOM 700 O O . GLU A 1 88 ? -37.188 -6.938 -9.555 1 94.88 88 GLU A O 1
ATOM 705 N N . MET A 1 89 ? -35.594 -6.59 -8.031 1 94.38 89 MET A N 1
ATOM 706 C CA . MET A 1 89 ? -35.406 -8.016 -7.793 1 94.38 89 MET A CA 1
ATOM 707 C C . MET A 1 89 ? -36.656 -8.664 -7.238 1 94.38 89 MET A C 1
ATOM 709 O O . MET A 1 89 ? -37 -9.789 -7.609 1 94.38 89 MET A O 1
ATOM 713 N N . THR A 1 90 ? -37.312 -7.973 -6.387 1 95.38 90 THR A N 1
ATOM 714 C CA . THR A 1 90 ? -38.5 -8.5 -5.738 1 95.38 90 THR A CA 1
ATOM 715 C C . THR A 1 90 ? -39.656 -8.562 -6.723 1 95.38 90 THR A C 1
ATOM 717 O O . THR A 1 90 ? -40.438 -9.531 -6.73 1 95.38 90 THR A O 1
ATOM 720 N N . ASN A 1 91 ? -39.75 -7.602 -7.613 1 93.19 91 ASN A N 1
ATOM 721 C CA . ASN A 1 91 ? -40.906 -7.469 -8.469 1 93.19 91 ASN A CA 1
ATOM 722 C C . ASN A 1 91 ? -40.719 -8.172 -9.812 1 93.19 91 ASN A C 1
ATOM 724 O O . ASN A 1 91 ? -41.688 -8.617 -10.438 1 93.19 91 ASN A O 1
ATOM 728 N N . MET A 1 92 ? -39.5 -8.266 -10.234 1 88.62 92 MET A N 1
ATOM 729 C CA . MET A 1 92 ? -39.281 -8.664 -11.617 1 88.62 92 MET A CA 1
ATOM 730 C C . MET A 1 92 ? -38.656 -10.047 -11.695 1 88.62 92 MET A C 1
ATOM 732 O O . MET A 1 92 ? -38.625 -10.672 -12.758 1 88.62 92 MET A O 1
ATOM 736 N N . SER A 1 93 ? -38.156 -10.484 -10.617 1 87.81 93 SER A N 1
ATOM 737 C CA . SER A 1 93 ? -37.469 -11.773 -10.633 1 87.81 93 SER A CA 1
ATOM 738 C C . SER A 1 93 ? -38.469 -12.914 -10.836 1 87.81 93 SER A C 1
ATOM 740 O O . SER A 1 93 ? -39.594 -12.852 -10.359 1 87.81 93 SER A O 1
ATOM 742 N N . LEU A 1 94 ? -37.969 -13.93 -11.484 1 89.19 94 LEU A N 1
ATOM 743 C CA . LEU A 1 94 ? -38.812 -15.125 -11.695 1 89.19 94 LEU A CA 1
ATOM 744 C C . LEU A 1 94 ? -38.719 -16.062 -10.508 1 89.19 94 LEU A C 1
ATOM 746 O O . LEU A 1 94 ? -39.469 -17.031 -10.414 1 89.19 94 LEU A O 1
ATOM 750 N N . VAL A 1 95 ? -37.875 -15.742 -9.578 1 93.69 95 VAL A N 1
ATOM 751 C CA . VAL A 1 95 ? -37.688 -16.562 -8.383 1 93.69 95 VAL A CA 1
ATOM 752 C C . VAL A 1 95 ? -38.812 -16.25 -7.383 1 93.69 95 VAL A C 1
ATOM 754 O O . VAL A 1 95 ? -39.031 -15.094 -7.023 1 93.69 95 VAL A O 1
ATOM 757 N N . PRO A 1 96 ? -39.531 -17.344 -6.957 1 95.38 96 PRO A N 1
ATOM 758 C CA . PRO A 1 96 ? -40.562 -17.109 -5.949 1 95.38 96 PRO A CA 1
ATOM 759 C C . PRO A 1 96 ? -40.031 -16.453 -4.684 1 95.38 96 PRO A C 1
ATOM 761 O O . PRO A 1 96 ? -38.875 -16.719 -4.285 1 95.38 96 PRO A O 1
ATOM 764 N N . LEU A 1 97 ? -40.844 -15.711 -4.016 1 95.94 97 LEU A N 1
ATOM 765 C CA . LEU A 1 97 ? -40.438 -14.922 -2.857 1 95.94 97 LEU A CA 1
ATOM 766 C C . LEU A 1 97 ? -39.875 -15.82 -1.76 1 95.94 97 LEU A C 1
ATOM 768 O O . LEU A 1 97 ? -38.875 -15.5 -1.153 1 95.94 97 LEU A O 1
ATOM 772 N N . ASP A 1 98 ? -40.531 -16.906 -1.576 1 95.56 98 ASP A N 1
ATOM 773 C CA . ASP A 1 98 ? -40.094 -17.828 -0.527 1 95.56 98 ASP A CA 1
ATOM 774 C C . ASP A 1 98 ? -38.688 -18.375 -0.833 1 95.56 98 ASP A C 1
ATOM 776 O O . ASP A 1 98 ? -37.844 -18.484 0.063 1 95.56 98 ASP A O 1
ATOM 780 N N . GLN A 1 99 ? -38.5 -18.641 -2 1 95.75 99 GLN A N 1
ATOM 781 C CA . GLN A 1 99 ? -37.188 -19.156 -2.422 1 95.75 99 GLN A CA 1
ATOM 782 C C . GLN A 1 99 ? -36.125 -18.062 -2.334 1 95.75 99 GLN A C 1
ATOM 784 O O . GLN A 1 99 ? -35 -18.328 -1.903 1 95.75 99 GLN A O 1
ATOM 789 N N . MET A 1 100 ? -36.469 -16.922 -2.73 1 96.06 100 MET A N 1
ATOM 790 C CA . MET A 1 100 ? -35.531 -15.789 -2.652 1 96.06 100 MET A CA 1
ATOM 791 C C . MET A 1 100 ? -35.125 -15.523 -1.209 1 96.06 100 MET A C 1
ATOM 793 O O . MET A 1 100 ? -33.938 -15.312 -0.924 1 96.06 100 MET A O 1
ATOM 797 N N . ARG A 1 101 ? -36.125 -15.531 -0.394 1 95.56 101 ARG A N 1
ATOM 798 C CA . ARG A 1 101 ? -35.812 -15.352 1.022 1 95.56 101 ARG A CA 1
ATOM 799 C C . ARG A 1 101 ? -34.812 -16.391 1.516 1 95.56 101 ARG A C 1
ATOM 801 O O . ARG A 1 101 ? -33.875 -16.062 2.211 1 95.56 101 ARG A O 1
ATOM 808 N N . GLU A 1 102 ? -35.031 -17.609 1.14 1 94.69 102 GLU A N 1
ATOM 809 C CA . GLU A 1 102 ? -34.156 -18.703 1.559 1 94.69 102 GLU A CA 1
ATOM 810 C C . GLU A 1 102 ? -32.719 -18.5 1.023 1 94.69 102 GLU A C 1
ATOM 812 O O . GLU A 1 102 ? -31.75 -18.734 1.734 1 94.69 102 GLU A O 1
ATOM 817 N N . ILE A 1 103 ? -32.656 -18.062 -0.168 1 95.88 103 ILE A N 1
ATOM 818 C CA . ILE A 1 103 ? -31.359 -17.797 -0.8 1 95.88 103 ILE A CA 1
ATOM 819 C C . ILE A 1 103 ? -30.609 -16.734 -0.011 1 95.88 103 ILE A C 1
ATOM 821 O O . ILE A 1 103 ? -29.422 -16.891 0.294 1 95.88 103 ILE A O 1
ATOM 825 N N . ILE A 1 104 ? -31.281 -15.648 0.352 1 96.44 104 ILE A N 1
ATOM 826 C CA . ILE A 1 104 ? -30.672 -14.539 1.086 1 96.44 104 ILE A CA 1
ATOM 827 C C . ILE A 1 104 ? -30.234 -15.016 2.467 1 96.44 104 ILE A C 1
ATOM 829 O O . ILE A 1 104 ? -29.109 -14.734 2.896 1 96.44 104 ILE A O 1
ATOM 833 N N . LEU A 1 105 ? -31.109 -15.766 3.123 1 94.38 105 LEU A N 1
ATOM 834 C CA . LEU A 1 105 ? -30.828 -16.219 4.48 1 94.38 105 LEU A CA 1
ATOM 835 C C . LEU A 1 105 ? -29.641 -17.172 4.496 1 94.38 105 LEU A C 1
ATOM 837 O O . LEU A 1 105 ? -28.859 -17.203 5.457 1 94.38 105 LEU A O 1
ATOM 841 N N . ASN A 1 106 ? -29.438 -17.891 3.479 1 94.5 106 ASN A N 1
ATOM 842 C CA . ASN A 1 106 ? -28.297 -18.797 3.379 1 94.5 106 ASN A CA 1
ATOM 843 C C . ASN A 1 106 ? -26.984 -18.047 3.26 1 94.5 106 ASN A C 1
ATOM 845 O O . ASN A 1 106 ? -25.922 -18.578 3.6 1 94.5 106 ASN A O 1
ATOM 849 N N . ASP A 1 107 ? -27.047 -16.828 2.77 1 96.19 107 ASP A N 1
ATOM 850 C CA . ASP A 1 107 ? -25.844 -16 2.617 1 96.19 107 ASP A CA 1
ATOM 851 C C . ASP A 1 107 ? -25.547 -15.227 3.898 1 96.19 107 ASP A C 1
ATOM 853 O O . ASP A 1 107 ? -24.453 -14.695 4.062 1 96.19 107 ASP A O 1
ATOM 857 N N . MET A 1 108 ? -26.516 -15.133 4.797 1 92.5 108 MET A N 1
ATOM 858 C CA . MET A 1 108 ? -26.359 -14.32 5.996 1 92.5 108 MET A CA 1
ATOM 859 C C . MET A 1 108 ? -25.703 -15.125 7.117 1 92.5 108 MET A C 1
ATOM 861 O O . MET A 1 108 ? -25.969 -16.312 7.27 1 92.5 108 MET A O 1
ATOM 865 N N . ALA A 1 109 ? -24.781 -14.445 7.812 1 81.56 109 ALA A N 1
ATOM 866 C CA . ALA A 1 109 ? -24.141 -15.094 8.961 1 81.56 109 ALA A CA 1
ATOM 867 C C . ALA A 1 109 ? -25.156 -15.359 10.062 1 81.56 109 ALA A C 1
ATOM 869 O O . ALA A 1 109 ? -25.156 -16.438 10.68 1 81.56 109 ALA A O 1
ATOM 870 N N . GLN A 1 110 ? -26.016 -14.344 10.289 1 81 110 GLN A N 1
ATOM 871 C CA . GLN A 1 110 ? -27.047 -14.453 11.305 1 81 110 GLN A CA 1
ATOM 872 C C . GLN A 1 110 ? -28.406 -14.016 10.766 1 81 110 GLN A C 1
ATOM 874 O O . GLN A 1 110 ? -28.562 -12.875 10.32 1 81 110 GLN A O 1
ATOM 879 N N . GLY A 1 111 ? -29.281 -14.984 10.703 1 80.56 111 GLY A N 1
ATOM 880 C CA . GLY A 1 111 ? -30.625 -14.688 10.258 1 80.56 111 GLY A CA 1
ATOM 881 C C . GLY A 1 111 ? -31.609 -14.508 11.406 1 80.56 111 GLY A C 1
ATOM 882 O O . GLY A 1 111 ? -31.234 -14.602 12.57 1 80.56 111 GLY A O 1
ATOM 883 N N . PRO A 1 112 ? -32.781 -14.117 10.914 1 82.81 112 PRO A N 1
ATOM 884 C CA . PRO A 1 112 ? -33.812 -13.992 11.953 1 82.81 112 PRO A CA 1
ATOM 885 C C . PRO A 1 112 ? -34.125 -15.328 12.625 1 82.81 112 PRO A C 1
ATOM 887 O O . PRO A 1 112 ? -34.031 -16.391 11.992 1 82.81 112 PRO A O 1
ATOM 890 N N . THR A 1 113 ? -34.312 -15.289 13.898 1 75.25 113 THR A N 1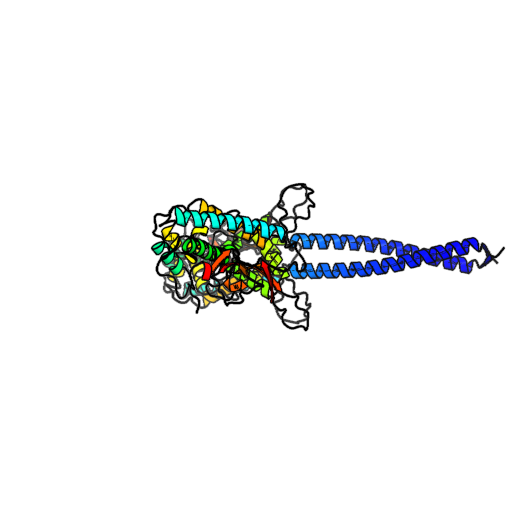
ATOM 891 C CA . THR A 1 113 ? -34.594 -16.5 14.68 1 75.25 113 THR A CA 1
ATOM 892 C C . THR A 1 113 ? -35.875 -17.172 14.234 1 75.25 113 THR A C 1
ATOM 894 O O . THR A 1 113 ? -35.938 -18.391 14.078 1 75.25 113 THR A O 1
ATOM 897 N N . ASP A 1 114 ? -36.969 -16.453 14.008 1 76.94 114 ASP A N 1
ATOM 898 C CA . ASP A 1 114 ? -38.25 -17.031 13.68 1 76.94 114 ASP A CA 1
ATOM 899 C C . ASP A 1 114 ? -38.938 -16.25 12.555 1 76.94 114 ASP A C 1
ATOM 901 O O . ASP A 1 114 ? -39.844 -15.453 12.805 1 76.94 114 ASP A O 1
ATOM 905 N N . PRO A 1 115 ? -38.5 -16.625 11.375 1 77.25 115 PRO A N 1
ATOM 906 C CA . PRO A 1 115 ? -39.188 -15.922 10.281 1 77.25 115 PRO A CA 1
ATOM 907 C C . PRO A 1 115 ? -40.562 -16.484 9.992 1 77.25 115 PRO A C 1
ATOM 909 O O . PRO A 1 115 ? -40.812 -17.688 10.188 1 77.25 115 PRO A O 1
ATOM 912 N N . PRO A 1 116 ? -41.438 -15.57 9.633 1 84.75 116 PRO A N 1
ATOM 913 C CA . PRO A 1 116 ? -42.75 -16.078 9.266 1 84.75 116 PRO A CA 1
ATOM 914 C C . PRO A 1 116 ? -42.719 -17.125 8.156 1 84.75 116 PRO A C 1
ATOM 916 O O . PRO A 1 116 ? -41.781 -17.141 7.355 1 84.75 116 PRO A O 1
ATOM 919 N N . PRO A 1 117 ? -43.688 -17.984 8.172 1 85.44 117 PRO A N 1
ATOM 920 C CA . PRO A 1 117 ? -43.656 -19.094 7.211 1 85.44 117 PRO A CA 1
ATOM 921 C C . PRO A 1 117 ? -43.688 -18.609 5.762 1 85.44 117 PRO A C 1
ATOM 923 O O . PRO A 1 117 ? -43 -19.172 4.902 1 85.44 117 PRO A O 1
ATOM 926 N N . ASN A 1 118 ? -44.562 -17.516 5.523 1 91.44 118 ASN A N 1
ATOM 927 C CA . ASN A 1 118 ? -44.656 -17 4.164 1 91.44 118 ASN A CA 1
ATOM 928 C C . ASN A 1 118 ? -43.875 -15.695 4.008 1 91.44 118 ASN A C 1
ATOM 930 O O . ASN A 1 118 ? -44 -14.797 4.84 1 91.44 118 ASN A O 1
ATOM 934 N N . ALA A 1 119 ? -43.125 -15.703 2.928 1 94.19 119 ALA A N 1
ATOM 935 C CA . ALA A 1 119 ? -42.375 -14.484 2.635 1 94.19 119 ALA A CA 1
ATOM 936 C C . ALA A 1 119 ? -43.281 -13.422 2.023 1 94.19 119 ALA A C 1
ATOM 938 O O . ALA A 1 119 ? -44.156 -13.727 1.222 1 94.19 119 ALA A O 1
ATOM 939 N N . THR A 1 120 ? -43.094 -12.188 2.502 1 94.38 120 THR A N 1
ATOM 940 C CA . THR A 1 120 ? -43.781 -11.047 1.905 1 94.38 120 THR A CA 1
ATOM 941 C C . THR A 1 120 ? -42.844 -10.219 1.059 1 94.38 120 THR A C 1
ATOM 943 O O . THR A 1 120 ? -41.625 -10.273 1.253 1 94.38 120 THR A O 1
ATOM 946 N N . PRO A 1 121 ? -43.344 -9.477 0.108 1 95.5 121 PRO A N 1
ATOM 947 C CA . PRO A 1 121 ? -42.5 -8.617 -0.703 1 95.5 121 PRO A CA 1
ATOM 948 C C . PRO A 1 121 ? -41.656 -7.645 0.139 1 95.5 121 PRO A C 1
ATOM 950 O O . PRO A 1 121 ? -40.469 -7.445 -0.127 1 95.5 121 PRO A O 1
ATOM 953 N N . VAL A 1 122 ? -42.25 -7.121 1.169 1 94.31 122 VAL A N 1
ATOM 954 C CA . VAL A 1 122 ? -41.562 -6.156 2.027 1 94.31 122 VAL A CA 1
ATOM 955 C C . VAL A 1 122 ? -40.406 -6.832 2.76 1 94.31 122 VAL A C 1
ATOM 957 O O . VAL A 1 122 ? -39.344 -6.254 2.893 1 94.31 122 VAL A O 1
ATOM 960 N N . GLN A 1 123 ? -40.656 -8.039 3.182 1 94.81 123 GLN A N 1
ATOM 961 C CA . GLN A 1 123 ? -39.594 -8.789 3.879 1 94.81 123 GLN A CA 1
ATOM 962 C C . GLN A 1 123 ? -38.438 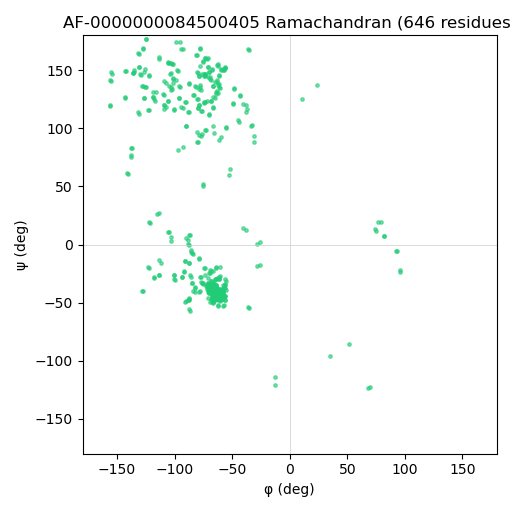-9.086 2.957 1 94.81 123 GLN A C 1
ATOM 964 O O . GLN A 1 123 ? -37.281 -8.805 3.303 1 94.81 123 GLN A O 1
ATOM 969 N N . VAL A 1 124 ? -38.719 -9.586 1.812 1 96.25 124 VAL A N 1
ATOM 970 C CA . VAL A 1 124 ? -37.688 -10 0.869 1 96.25 124 VAL A CA 1
ATOM 971 C C . VAL A 1 124 ? -36.906 -8.773 0.385 1 96.25 124 VAL A C 1
ATOM 973 O O . VAL A 1 124 ? -35.688 -8.797 0.326 1 96.25 124 VAL A O 1
ATOM 976 N N . GLN A 1 125 ? -37.594 -7.707 0.065 1 97.19 125 GLN A N 1
ATOM 977 C CA . GLN A 1 125 ? -36.969 -6.484 -0.395 1 97.19 125 GLN A CA 1
ATOM 978 C C . GLN A 1 125 ? -35.969 -5.965 0.639 1 97.19 125 GLN A C 1
ATOM 980 O O . GLN A 1 125 ? -34.844 -5.582 0.292 1 97.19 125 GLN A O 1
ATOM 985 N N . ASN A 1 126 ? -36.344 -5.953 1.891 1 96.75 126 ASN A N 1
ATOM 986 C CA . ASN A 1 126 ? -35.469 -5.398 2.928 1 96.75 126 ASN A CA 1
ATOM 987 C C . ASN A 1 126 ? -34.344 -6.359 3.291 1 96.75 126 ASN A C 1
ATOM 989 O O . ASN A 1 126 ? -33.25 -5.934 3.658 1 96.75 126 ASN A O 1
ATOM 993 N N . LEU A 1 127 ? -34.594 -7.633 3.135 1 96.19 127 LEU A N 1
ATOM 994 C CA . LEU A 1 127 ? -33.5 -8.594 3.314 1 96.19 127 LEU A CA 1
ATOM 995 C C . LEU A 1 127 ? -32.469 -8.453 2.213 1 96.19 127 LEU A C 1
ATOM 997 O O . LEU A 1 127 ? -31.281 -8.602 2.461 1 96.19 127 LEU A O 1
ATOM 1001 N N . LEU A 1 128 ? -32.938 -8.172 1.01 1 97.44 128 LEU A N 1
ATOM 1002 C CA . LEU A 1 128 ? -32.031 -7.898 -0.097 1 97.44 128 LEU A CA 1
ATOM 1003 C C . LEU A 1 128 ? -31.172 -6.672 0.194 1 97.44 128 LEU A C 1
ATOM 1005 O O . LEU A 1 128 ? -29.953 -6.688 -0.041 1 97.44 128 LEU A O 1
ATOM 1009 N N . ARG A 1 129 ? -31.766 -5.641 0.724 1 97.75 129 ARG A N 1
ATOM 1010 C CA . ARG A 1 129 ? -31.031 -4.434 1.079 1 97.75 129 ARG A CA 1
ATOM 1011 C C . ARG A 1 129 ? -30.016 -4.715 2.184 1 97.75 129 ARG A C 1
ATOM 1013 O O . ARG A 1 129 ? -28.891 -4.199 2.156 1 97.75 129 ARG A O 1
ATOM 1020 N N . HIS A 1 130 ? -30.391 -5.535 3.098 1 97.56 130 HIS A N 1
ATOM 1021 C CA . HIS A 1 130 ? -29.516 -5.895 4.203 1 97.56 130 HIS A CA 1
ATOM 1022 C C . HIS A 1 130 ? -28.25 -6.605 3.705 1 97.56 130 HIS A C 1
ATOM 1024 O O . HIS A 1 130 ? -27.141 -6.211 4.043 1 97.56 130 HIS A O 1
ATOM 1030 N N . ILE A 1 131 ? -28.5 -7.598 2.939 1 97.12 131 ILE A N 1
ATOM 1031 C CA . ILE A 1 131 ? -27.375 -8.414 2.492 1 97.12 131 ILE A CA 1
ATOM 1032 C C . ILE A 1 131 ? -26.453 -7.582 1.594 1 97.12 131 ILE A C 1
ATOM 1034 O O . ILE A 1 131 ? -25.234 -7.754 1.616 1 97.12 131 ILE A O 1
ATOM 1038 N N . MET A 1 132 ? -27 -6.723 0.783 1 96.94 132 MET A N 1
ATOM 1039 C CA . MET A 1 132 ? -26.203 -5.828 -0.041 1 96.94 132 MET A CA 1
ATOM 1040 C C . MET A 1 132 ? -25.406 -4.852 0.826 1 96.94 132 MET A C 1
ATOM 1042 O O . MET A 1 132 ? -24.234 -4.574 0.55 1 96.94 132 MET A O 1
ATOM 1046 N N . SER A 1 133 ? -26.062 -4.34 1.85 1 97.38 133 SER A N 1
ATOM 1047 C CA . SER A 1 133 ? -25.375 -3.467 2.793 1 97.38 133 SER A CA 1
ATOM 1048 C C . SER A 1 133 ? -24.188 -4.176 3.434 1 97.38 133 SER A C 1
ATOM 1050 O O . SER A 1 133 ? -23.109 -3.592 3.57 1 97.38 133 SER A O 1
ATOM 1052 N N . ASP A 1 134 ? -24.375 -5.383 3.758 1 96.75 134 ASP A N 1
ATOM 1053 C CA . ASP A 1 134 ? -23.312 -6.18 4.352 1 96.75 134 ASP A CA 1
ATOM 1054 C C . ASP A 1 134 ? -22.156 -6.359 3.373 1 96.75 134 ASP A C 1
ATOM 1056 O O . ASP A 1 134 ? -20.984 -6.211 3.746 1 96.75 134 ASP A O 1
ATOM 1060 N N . ALA A 1 135 ? -22.5 -6.699 2.162 1 96.19 135 ALA A N 1
ATOM 1061 C CA . ALA A 1 135 ? -21.5 -6.918 1.13 1 96.19 135 ALA A CA 1
ATOM 1062 C C . ALA A 1 135 ? -20.688 -5.648 0.875 1 96.19 135 ALA A C 1
ATOM 1064 O O . ALA A 1 135 ? -19.469 -5.699 0.765 1 96.19 135 ALA A O 1
ATOM 1065 N N . ILE A 1 136 ? -21.359 -4.566 0.782 1 96 136 ILE A N 1
ATOM 1066 C CA . ILE A 1 136 ? -20.719 -3.281 0.535 1 96 136 ILE A CA 1
ATOM 1067 C C . ILE A 1 136 ? -19.828 -2.91 1.726 1 96 136 ILE A C 1
ATOM 1069 O O . ILE A 1 136 ? -18.703 -2.447 1.551 1 96 136 ILE A O 1
ATOM 1073 N N . CYS A 1 137 ? -20.359 -3.092 2.904 1 96.88 137 CYS A N 1
ATOM 1074 C CA . CYS A 1 137 ? -19.656 -2.768 4.141 1 96.88 137 CYS A CA 1
ATOM 1075 C C . CYS A 1 137 ? -18.328 -3.518 4.23 1 96.88 137 CYS A C 1
ATOM 1077 O O . CYS A 1 137 ? -17.266 -2.9 4.312 1 96.88 137 CYS A O 1
ATOM 1079 N N . GLU A 1 138 ? -18.359 -4.754 4.062 1 95.44 138 GLU A N 1
ATOM 1080 C CA . GLU A 1 138 ? -17.188 -5.594 4.285 1 95.44 138 GLU A CA 1
ATOM 1081 C C . GLU A 1 138 ? -16.297 -5.641 3.043 1 95.44 138 GLU A C 1
ATOM 1083 O O . GLU A 1 138 ? -15.078 -5.648 3.152 1 95.44 138 GLU A O 1
ATOM 1088 N N . GLY A 1 139 ? -16.906 -5.57 1.906 1 95.19 139 GLY A N 1
ATOM 1089 C CA . GLY A 1 139 ? -16.172 -5.805 0.676 1 95.19 139 GLY A CA 1
ATOM 1090 C C . GLY A 1 139 ? -15.609 -4.535 0.069 1 95.19 139 GLY A C 1
ATOM 1091 O O . GLY A 1 139 ? -14.664 -4.586 -0.718 1 95.19 139 GLY A O 1
ATOM 1092 N N . LEU A 1 140 ? -16.188 -3.412 0.393 1 95.31 140 LEU A N 1
ATOM 1093 C CA . LEU A 1 140 ? -15.781 -2.219 -0.34 1 95.31 140 LEU A CA 1
ATOM 1094 C C . LEU A 1 140 ? -15.398 -1.097 0.62 1 95.31 140 LEU A C 1
ATOM 1096 O O . LEU A 1 140 ? -14.391 -0.414 0.414 1 95.31 140 LEU A O 1
ATOM 1100 N N . VAL A 1 141 ? -16.109 -0.917 1.696 1 95.69 141 VAL A N 1
ATOM 1101 C CA . VAL A 1 141 ? -15.844 0.222 2.568 1 95.69 141 VAL A CA 1
ATOM 1102 C C . VAL A 1 141 ? -14.773 -0.151 3.592 1 95.69 141 VAL A C 1
ATOM 1104 O O . VAL A 1 141 ? -13.812 0.594 3.791 1 95.69 141 VAL A O 1
ATOM 1107 N N . ASN A 1 142 ? -14.906 -1.283 4.191 1 96.81 142 ASN A N 1
ATOM 1108 C CA . ASN A 1 142 ? -13.977 -1.673 5.25 1 96.81 142 ASN A CA 1
ATOM 1109 C C . ASN A 1 142 ? -12.711 -2.318 4.68 1 96.81 142 ASN A C 1
ATOM 1111 O O . ASN A 1 142 ? -11.773 -2.619 5.418 1 96.81 142 ASN A O 1
ATOM 1115 N N . CYS A 1 143 ? -12.703 -2.561 3.424 1 95.88 143 CYS A N 1
ATOM 1116 C CA . CYS A 1 143 ? -11.523 -3.039 2.705 1 95.88 143 CYS A CA 1
ATOM 1117 C C . CYS A 1 143 ? -10.969 -1.958 1.784 1 95.88 143 CYS A C 1
ATOM 1119 O O . CYS A 1 143 ? -11.711 -1.367 0.998 1 95.88 143 CYS A O 1
ATOM 1121 N N . LEU A 1 144 ? -9.688 -1.717 1.893 1 95.44 144 LEU A N 1
ATOM 1122 C CA . LEU A 1 144 ? -9.086 -0.736 0.996 1 95.44 144 LEU A CA 1
ATOM 1123 C C . LEU A 1 144 ? -8.969 -1.296 -0.418 1 95.44 144 LEU A C 1
ATOM 1125 O O . LEU A 1 144 ? -8.031 -2.047 -0.716 1 95.44 144 LEU A O 1
ATOM 1129 N N . VAL A 1 145 ? -9.914 -0.919 -1.236 1 94.5 145 VAL A N 1
ATOM 1130 C CA . VAL A 1 145 ? -9.922 -1.393 -2.617 1 94.5 145 VAL A CA 1
ATOM 1131 C C . VAL A 1 145 ? -9.141 -0.423 -3.5 1 94.5 145 VAL A C 1
ATOM 1133 O O . VAL A 1 145 ? -9.656 0.637 -3.869 1 94.5 145 VAL A O 1
ATOM 1136 N N . VAL A 1 146 ? -7.934 -0.797 -3.828 1 95.12 146 VAL A N 1
ATOM 1137 C CA . VAL A 1 146 ? -7.031 0.059 -4.594 1 95.12 146 VAL A CA 1
ATOM 1138 C C . VAL A 1 146 ? -6.68 -0.615 -5.918 1 95.12 146 VAL A C 1
ATOM 1140 O O . VAL A 1 146 ? -6.449 0.061 -6.922 1 95.12 146 VAL A O 1
ATOM 1143 N N . THR A 1 147 ? -6.711 -1.949 -5.891 1 95.31 147 THR A N 1
ATOM 1144 C CA . THR A 1 147 ? -6.309 -2.709 -7.07 1 95.31 147 THR A CA 1
ATOM 1145 C C . THR A 1 147 ? -7.414 -3.662 -7.504 1 95.31 147 THR A C 1
ATOM 1147 O O . THR A 1 147 ? -8.453 -3.764 -6.84 1 95.31 147 THR A O 1
ATOM 1150 N N . ASN A 1 148 ? -7.145 -4.348 -8.625 1 91.69 148 ASN A N 1
ATOM 1151 C CA . ASN A 1 148 ? -8.094 -5.328 -9.133 1 91.69 148 ASN A CA 1
ATOM 1152 C C . ASN A 1 148 ? -7.879 -6.703 -8.5 1 91.69 148 ASN A C 1
ATOM 1154 O O . ASN A 1 148 ? -8.531 -7.676 -8.883 1 91.69 148 ASN A O 1
ATOM 1158 N N . SER A 1 149 ? -7.051 -6.785 -7.543 1 93.12 149 SER A N 1
ATOM 1159 C CA . SER A 1 149 ? -6.777 -8.039 -6.84 1 93.12 149 SER A CA 1
ATOM 1160 C C . SER A 1 149 ? -7.348 -8.008 -5.426 1 93.12 149 SER A C 1
ATOM 1162 O O . SER A 1 149 ? -6.91 -7.215 -4.59 1 93.12 149 SER A O 1
ATOM 1164 N N . ASN A 1 150 ? -8.227 -8.953 -5.207 1 91.94 150 ASN A N 1
ATOM 1165 C CA . ASN A 1 150 ? -8.836 -9.031 -3.885 1 91.94 150 ASN A CA 1
ATOM 1166 C C . ASN A 1 150 ? -7.797 -9.352 -2.811 1 91.94 150 ASN A C 1
ATOM 1168 O O . ASN A 1 150 ? -7.812 -8.758 -1.731 1 91.94 150 ASN A O 1
ATOM 1172 N N . GLU A 1 151 ? -6.957 -10.203 -3.182 1 93.31 151 GLU A N 1
ATOM 1173 C CA . GLU A 1 151 ? -5.906 -10.578 -2.24 1 93.31 151 GLU A CA 1
ATOM 1174 C C . GLU A 1 151 ? -5.023 -9.391 -1.893 1 93.31 151 GLU A C 1
ATOM 1176 O O . GLU A 1 151 ? -4.68 -9.18 -0.726 1 93.31 151 GLU A O 1
ATOM 1181 N N . ALA A 1 152 ? -4.672 -8.656 -2.875 1 95.81 152 ALA A N 1
ATOM 1182 C CA . ALA A 1 152 ? -3.852 -7.465 -2.65 1 95.81 152 ALA A CA 1
ATOM 1183 C C . ALA A 1 152 ? -4.582 -6.453 -1.772 1 95.81 152 ALA A C 1
ATOM 1185 O O . ALA A 1 152 ? -3.986 -5.859 -0.872 1 95.81 152 ALA A O 1
ATOM 1186 N N . ASN A 1 153 ? -5.812 -6.273 -1.991 1 96.31 153 ASN A N 1
ATOM 1187 C CA . ASN A 1 153 ? -6.605 -5.316 -1.228 1 96.31 153 ASN A CA 1
ATOM 1188 C C . ASN A 1 153 ? -6.711 -5.723 0.24 1 96.31 153 ASN A C 1
ATOM 1190 O O . ASN A 1 153 ? -6.645 -4.871 1.13 1 96.31 153 ASN A O 1
ATOM 1194 N N . ILE A 1 154 ? -6.902 -6.992 0.462 1 95.75 154 ILE A N 1
ATOM 1195 C CA . ILE A 1 154 ? -6.941 -7.5 1.829 1 95.75 154 ILE A CA 1
ATOM 1196 C C . ILE A 1 154 ? -5.617 -7.199 2.529 1 95.75 154 ILE A C 1
ATOM 1198 O O . ILE A 1 154 ? -5.605 -6.742 3.674 1 95.75 154 ILE A O 1
ATOM 1202 N N . GLN A 1 155 ? -4.527 -7.438 1.837 1 96.5 155 GLN A N 1
ATOM 1203 C CA . GLN A 1 155 ? -3.215 -7.191 2.422 1 96.5 155 GLN A CA 1
ATOM 1204 C C . GLN A 1 155 ? -2.98 -5.699 2.643 1 96.5 155 GLN A C 1
ATOM 1206 O O . GLN A 1 155 ? -2.4 -5.301 3.654 1 96.5 155 GLN A O 1
ATOM 1211 N N . LEU A 1 156 ? -3.393 -4.887 1.713 1 97.38 156 LEU A N 1
ATOM 1212 C CA . LEU A 1 156 ? -3.287 -3.441 1.87 1 97.38 156 LEU A CA 1
ATOM 1213 C C . LEU A 1 156 ? -4.039 -2.973 3.111 1 97.38 156 LEU A C 1
ATOM 1215 O O . LEU A 1 156 ? -3.553 -2.117 3.852 1 97.38 156 LEU A O 1
ATOM 1219 N N . THR A 1 157 ? -5.172 -3.553 3.309 1 97.31 157 THR A N 1
ATOM 1220 C CA . THR A 1 157 ? -5.977 -3.225 4.48 1 97.31 157 THR A CA 1
ATOM 1221 C C . THR A 1 157 ? -5.25 -3.613 5.762 1 97.31 157 THR A C 1
ATOM 1223 O O . THR A 1 157 ? -5.227 -2.844 6.727 1 97.31 157 THR A O 1
ATOM 1226 N N . ARG A 1 158 ? -4.641 -4.719 5.762 1 96.88 158 ARG A N 1
ATOM 1227 C CA . ARG A 1 158 ? -3.883 -5.176 6.922 1 96.88 158 ARG A CA 1
ATOM 1228 C C . ARG A 1 158 ? -2.686 -4.27 7.188 1 96.88 158 ARG A C 1
ATOM 1230 O O . ARG A 1 158 ? -2.387 -3.947 8.344 1 96.88 158 ARG A O 1
ATOM 1237 N N . ILE A 1 159 ? -1.998 -3.934 6.113 1 96.69 159 ILE A N 1
ATOM 1238 C CA . ILE A 1 159 ? -0.864 -3.023 6.238 1 96.69 159 ILE A CA 1
ATOM 1239 C C . ILE A 1 159 ? -1.321 -1.71 6.863 1 96.69 159 ILE A C 1
ATOM 1241 O O . ILE A 1 159 ? -0.675 -1.192 7.777 1 96.69 159 ILE A O 1
ATOM 1245 N N . HIS A 1 160 ? -2.396 -1.21 6.43 1 96.19 160 HIS A N 1
ATOM 1246 C CA . HIS A 1 160 ? -2.947 0.024 6.977 1 96.19 160 HIS A CA 1
ATOM 1247 C C . HIS A 1 160 ? -3.234 -0.116 8.469 1 96.19 160 HIS A C 1
ATOM 1249 O O . HIS A 1 160 ? -2.938 0.791 9.25 1 96.19 160 HIS A O 1
ATOM 1255 N N . GLU A 1 161 ? -3.861 -1.184 8.812 1 94.69 161 GLU A N 1
ATOM 1256 C CA . GLU A 1 161 ? -4.18 -1.412 10.219 1 94.69 161 GLU A CA 1
ATOM 1257 C C . GLU A 1 161 ? -2.918 -1.431 11.078 1 94.69 161 GLU A C 1
ATOM 1259 O O . GLU A 1 161 ? -2.906 -0.889 12.188 1 94.69 161 GLU A O 1
ATOM 1264 N N . HIS A 1 162 ? -1.905 -2.023 10.547 1 93.88 162 HIS A N 1
ATOM 1265 C CA . HIS A 1 162 ? -0.632 -2.072 11.258 1 93.88 162 HIS A CA 1
ATOM 1266 C C . HIS A 1 162 ? -0.048 -0.675 11.438 1 93.88 162 HIS A C 1
ATOM 1268 O O . HIS A 1 162 ? 0.392 -0.316 12.531 1 93.88 162 HIS A O 1
ATOM 1274 N N . ILE A 1 163 ? -0.051 0.057 10.367 1 92.06 163 ILE A N 1
ATOM 1275 C CA . ILE A 1 163 ? 0.489 1.411 10.422 1 92.06 163 ILE A CA 1
ATOM 1276 C C . ILE A 1 163 ? -0.366 2.271 11.352 1 92.06 163 ILE A C 1
ATOM 1278 O O . ILE A 1 163 ? 0.16 3.082 12.117 1 92.06 163 ILE A O 1
ATOM 1282 N N . PHE A 1 164 ? -1.653 2.074 11.367 1 92.38 164 PHE A N 1
ATOM 1283 C CA . PHE A 1 164 ? -2.584 2.838 12.188 1 92.38 164 PHE A CA 1
ATOM 1284 C C . PHE A 1 164 ? -2.344 2.57 13.672 1 92.38 164 PHE A C 1
ATOM 1286 O O . PHE A 1 164 ? -2.422 3.484 14.492 1 92.38 164 PHE A O 1
ATOM 1293 N N . ALA A 1 165 ? -2.127 1.375 13.922 1 89.06 165 ALA A N 1
ATOM 1294 C CA . ALA A 1 165 ? -1.879 0.998 15.312 1 89.06 165 ALA A CA 1
ATOM 1295 C C . ALA A 1 165 ? -0.641 1.702 15.859 1 89.06 165 ALA A C 1
ATOM 1297 O O . ALA A 1 165 ? -0.557 1.982 17.062 1 89.06 165 ALA A O 1
ATOM 1298 N N . ARG A 1 166 ? 0.241 2.021 14.992 1 85.75 166 ARG A N 1
ATOM 1299 C CA . ARG A 1 166 ? 1.476 2.686 15.398 1 85.75 166 ARG A CA 1
ATOM 1300 C C . ARG A 1 166 ? 1.301 4.199 15.414 1 85.75 166 ARG A C 1
ATOM 1302 O O . ARG A 1 166 ? 1.662 4.859 16.391 1 85.75 166 ARG A O 1
ATOM 1309 N N . ASP A 1 167 ? 0.745 4.699 14.367 1 85.75 167 ASP A N 1
ATOM 1310 C CA . ASP A 1 167 ? 0.546 6.141 14.242 1 85.75 167 ASP A CA 1
ATOM 1311 C C . ASP A 1 167 ? -0.59 6.457 13.273 1 85.75 167 ASP A C 1
ATOM 1313 O O . ASP A 1 167 ? -0.47 6.219 12.07 1 85.75 167 ASP A O 1
ATOM 1317 N N . ALA A 1 168 ? -1.585 7.102 13.75 1 87.25 168 ALA A N 1
ATOM 1318 C CA . ALA A 1 168 ? -2.785 7.375 12.961 1 87.25 168 ALA A CA 1
ATOM 1319 C C . ALA A 1 168 ? -2.506 8.406 11.875 1 87.25 168 ALA A C 1
ATOM 1321 O O . ALA A 1 168 ? -3.092 8.352 10.789 1 87.25 168 ALA A O 1
ATOM 1322 N N . THR A 1 169 ? -1.662 9.312 12.133 1 84.31 169 THR A N 1
ATOM 1323 C CA . THR A 1 169 ? -1.342 10.344 11.156 1 84.31 169 THR A CA 1
ATOM 1324 C C . THR A 1 169 ? -0.621 9.742 9.945 1 84.31 169 THR A C 1
ATOM 1326 O O . THR A 1 169 ? -0.961 10.047 8.805 1 84.31 169 THR A O 1
ATOM 1329 N N . VAL A 1 170 ? 0.309 8.906 10.227 1 86.62 170 VAL A N 1
ATOM 1330 C CA . VAL A 1 170 ? 1.062 8.25 9.164 1 86.62 170 VAL A CA 1
ATOM 1331 C C . VAL A 1 170 ? 0.129 7.363 8.344 1 86.62 170 VAL A C 1
ATOM 1333 O O . VAL A 1 170 ? 0.207 7.34 7.117 1 86.62 170 VAL A O 1
ATOM 1336 N N . ALA A 1 171 ? -0.754 6.75 9.047 1 91.62 171 ALA A N 1
ATOM 1337 C CA . ALA A 1 171 ? -1.695 5.859 8.375 1 91.62 171 ALA A CA 1
ATOM 1338 C C . ALA A 1 171 ? -2.615 6.637 7.434 1 91.62 171 ALA A C 1
ATOM 1340 O O . ALA A 1 171 ? -2.926 6.176 6.336 1 91.62 171 ALA A O 1
ATOM 1341 N N . SER A 1 172 ? -3.043 7.754 7.895 1 89.44 172 SER A N 1
ATOM 1342 C CA . SER A 1 172 ? -3.928 8.586 7.082 1 89.44 172 SER A CA 1
ATOM 1343 C C . SER A 1 172 ? -3.234 9.039 5.801 1 89.44 172 SER A C 1
ATOM 1345 O O . SER A 1 172 ? -3.816 8.969 4.715 1 89.44 172 SER A O 1
ATOM 1347 N N . VAL A 1 173 ? -2.062 9.477 5.914 1 87.19 173 VAL A N 1
ATOM 1348 C CA . VAL A 1 173 ? -1.3 9.945 4.762 1 87.19 173 VAL A CA 1
ATOM 1349 C C . VAL A 1 173 ? -1.004 8.773 3.826 1 87.19 173 VAL A C 1
ATOM 1351 O O . VAL A 1 173 ? -1.174 8.883 2.611 1 87.19 173 VAL A O 1
ATOM 1354 N N . TRP A 1 174 ? -0.561 7.648 4.375 1 93.31 174 TRP A N 1
ATOM 1355 C CA . TRP A 1 174 ? -0.274 6.449 3.598 1 93.31 174 TRP A CA 1
ATOM 1356 C C . TRP A 1 174 ? -1.494 6.016 2.791 1 93.31 174 TRP A C 1
ATOM 1358 O O . TRP A 1 174 ? -1.379 5.684 1.608 1 93.31 174 TRP A O 1
ATOM 1368 N N . ARG A 1 175 ? -2.609 5.977 3.453 1 93.5 175 ARG A N 1
ATOM 1369 C CA . ARG A 1 175 ? -3.854 5.559 2.816 1 93.5 175 ARG A CA 1
ATOM 1370 C C . ARG A 1 175 ? -4.199 6.469 1.642 1 93.5 175 ARG A C 1
ATOM 1372 O O . ARG A 1 175 ? -4.535 5.988 0.556 1 93.5 175 ARG A O 1
ATOM 1379 N N . ARG A 1 176 ? -4.113 7.715 1.817 1 89.25 176 ARG A N 1
ATOM 1380 C CA . ARG A 1 176 ? -4.449 8.672 0.766 1 89.25 176 ARG A CA 1
ATOM 1381 C C . ARG A 1 176 ? -3.504 8.531 -0.423 1 89.25 176 ARG A C 1
ATOM 1383 O O . ARG A 1 176 ? -3.938 8.57 -1.576 1 89.25 176 ARG A O 1
ATOM 1390 N N . GLN A 1 177 ? -2.301 8.406 -0.118 1 90.06 177 GLN A N 1
ATOM 1391 C CA . GLN A 1 177 ? -1.327 8.227 -1.189 1 90.06 177 GLN A CA 1
ATOM 1392 C C . GLN A 1 177 ? -1.589 6.934 -1.957 1 90.06 177 GLN A C 1
ATOM 1394 O O . GLN A 1 177 ? -1.441 6.891 -3.18 1 90.06 177 GLN A O 1
ATOM 1399 N N . THR A 1 178 ? -1.872 5.934 -1.194 1 94.56 178 THR A N 1
ATOM 1400 C CA . THR A 1 178 ? -2.182 4.656 -1.827 1 94.56 178 THR A CA 1
ATOM 1401 C C . THR A 1 178 ? -3.363 4.797 -2.783 1 94.56 178 THR A C 1
ATOM 1403 O O . THR A 1 178 ? -3.326 4.285 -3.904 1 94.56 178 THR A O 1
ATOM 1406 N N . TYR A 1 179 ? -4.367 5.57 -2.387 1 92.88 179 TYR A N 1
ATOM 1407 C CA . TYR A 1 179 ? -5.574 5.723 -3.195 1 92.88 179 TYR A CA 1
ATOM 1408 C C . TYR A 1 179 ? -5.309 6.602 -4.41 1 92.88 179 TYR A C 1
ATOM 1410 O O . TYR A 1 179 ? -6.09 6.605 -5.363 1 92.88 179 TYR A O 1
ATOM 1418 N N . SER A 1 180 ? -4.262 7.371 -4.312 1 88.19 180 SER A N 1
ATOM 1419 C CA . SER A 1 180 ? -3.906 8.156 -5.488 1 88.19 180 SER A CA 1
ATOM 1420 C C . SER A 1 180 ? -3.514 7.262 -6.66 1 88.19 180 SER A C 1
ATOM 1422 O O . SER A 1 180 ? -3.531 7.691 -7.812 1 88.19 180 SER A O 1
ATOM 1424 N N . ALA A 1 181 ? -3.178 6.062 -6.348 1 91.06 181 ALA A N 1
ATOM 1425 C CA . ALA A 1 181 ? -2.797 5.086 -7.367 1 91.06 181 ALA A CA 1
ATOM 1426 C C . ALA A 1 181 ? -3.91 4.066 -7.594 1 91.06 181 ALA A C 1
ATOM 1428 O O . ALA A 1 181 ? -3.699 3.045 -8.25 1 91.06 181 ALA A O 1
ATOM 1429 N N . ALA A 1 182 ? -5.059 4.316 -7.055 1 92.06 182 ALA A N 1
ATOM 1430 C CA . ALA A 1 182 ? -6.152 3.35 -7.113 1 92.06 182 ALA A CA 1
ATOM 1431 C C . ALA A 1 182 ? -6.723 3.248 -8.523 1 92.06 182 ALA A C 1
ATOM 1433 O O . ALA A 1 182 ? -6.664 4.211 -9.297 1 92.06 182 ALA A O 1
ATOM 1434 N N . ILE A 1 183 ? -7.223 2.188 -8.805 1 89.12 183 ILE A N 1
ATOM 1435 C CA . ILE A 1 183 ? -7.918 1.968 -10.07 1 89.12 183 ILE A CA 1
ATOM 1436 C C . ILE A 1 183 ? -9.133 2.891 -10.164 1 89.12 183 ILE A C 1
ATOM 1438 O O . ILE A 1 183 ? -9.695 3.279 -9.141 1 89.12 183 ILE A O 1
ATOM 1442 N N . GLU A 1 184 ? -9.523 3.17 -11.305 1 86.12 184 GLU A N 1
ATOM 1443 C CA . GLU A 1 184 ? -10.602 4.133 -11.508 1 86.12 184 GLU A CA 1
ATOM 1444 C C . GLU A 1 184 ? -11.969 3.479 -11.328 1 86.12 184 GLU A C 1
ATOM 1446 O O . GLU A 1 184 ? -12.898 4.094 -10.797 1 86.12 184 GLU A O 1
ATOM 1451 N N . ASN A 1 185 ? -11.992 2.217 -11.82 1 85.56 185 ASN A N 1
ATOM 1452 C CA . ASN A 1 185 ? -13.266 1.515 -11.758 1 85.56 185 ASN A CA 1
ATOM 1453 C C . ASN A 1 185 ? -13.094 0.076 -11.281 1 85.56 185 ASN A C 1
ATOM 1455 O O . ASN A 1 185 ? -12.047 -0.537 -11.508 1 85.56 185 ASN A O 1
ATOM 1459 N N . CYS A 1 186 ? -14.125 -0.319 -10.594 1 84.06 186 CYS A N 1
ATOM 1460 C CA . CYS A 1 186 ? -14.156 -1.718 -10.18 1 84.06 186 CYS A CA 1
ATOM 1461 C C . CYS A 1 186 ? -14.422 -2.633 -11.375 1 84.06 186 CYS A C 1
ATOM 1463 O O . CYS A 1 186 ? -15.43 -2.484 -12.062 1 84.06 186 CYS A O 1
ATOM 1465 N N . THR A 1 187 ? -13.57 -3.559 -11.617 1 88.5 187 THR A N 1
ATOM 1466 C CA . THR A 1 187 ? -13.75 -4.465 -12.742 1 88.5 187 THR A CA 1
ATOM 1467 C C . THR A 1 187 ? -14.836 -5.496 -12.438 1 88.5 187 THR A C 1
ATOM 1469 O O . THR A 1 187 ? -15.117 -5.781 -11.273 1 88.5 187 THR A O 1
ATOM 1472 N N . PRO A 1 188 ? -15.406 -6.047 -13.469 1 88.69 188 PRO A N 1
ATOM 1473 C CA . PRO A 1 188 ? -16.422 -7.086 -13.25 1 88.69 188 PRO A CA 1
ATOM 1474 C C . PRO A 1 188 ? -15.883 -8.266 -12.438 1 88.69 188 PRO A C 1
ATOM 1476 O O . PRO A 1 188 ? -16.609 -8.836 -11.625 1 88.69 188 PRO A O 1
ATOM 1479 N N . ASP A 1 189 ? -14.656 -8.547 -12.664 1 89.31 189 ASP A N 1
ATOM 1480 C CA . ASP A 1 189 ? -14.047 -9.648 -11.922 1 89.31 189 ASP A CA 1
ATOM 1481 C C . ASP A 1 189 ? -13.984 -9.336 -10.43 1 89.31 189 ASP A C 1
ATOM 1483 O O . ASP A 1 189 ? -14.266 -10.195 -9.594 1 89.31 189 ASP A O 1
ATOM 1487 N N . MET A 1 190 ? -13.648 -8.156 -10.141 1 90.44 190 MET A N 1
ATOM 1488 C CA . MET A 1 190 ? -13.586 -7.73 -8.742 1 90.44 190 MET A CA 1
ATOM 1489 C C . MET A 1 190 ? -14.977 -7.73 -8.117 1 90.44 190 MET A C 1
ATOM 1491 O O . MET A 1 190 ? -15.148 -8.188 -6.988 1 90.44 190 MET A O 1
ATOM 1495 N N . MET A 1 191 ? -15.898 -7.258 -8.914 1 91.44 191 MET A N 1
ATOM 1496 C CA . MET A 1 191 ? -17.281 -7.238 -8.453 1 91.44 191 MET A CA 1
ATOM 1497 C C . MET A 1 191 ? -17.766 -8.648 -8.148 1 91.44 191 MET A C 1
ATOM 1499 O O . MET A 1 191 ? -18.375 -8.883 -7.102 1 91.44 191 MET A O 1
ATOM 1503 N N . ARG A 1 192 ? -17.438 -9.477 -9 1 93.06 192 ARG A N 1
ATOM 1504 C CA . ARG A 1 192 ? -17.859 -10.867 -8.828 1 93.06 192 ARG A CA 1
ATOM 1505 C C . ARG A 1 192 ? -17.219 -11.484 -7.59 1 93.06 192 ARG A C 1
ATOM 1507 O O . ARG A 1 192 ? -17.859 -12.219 -6.844 1 93.06 192 ARG A O 1
ATOM 1514 N N . HIS A 1 193 ? -15.984 -11.172 -7.398 1 91.62 193 HIS A N 1
ATOM 1515 C CA . HIS A 1 193 ? -15.273 -11.711 -6.242 1 91.62 193 HIS A CA 1
ATOM 1516 C C . HIS A 1 193 ? -15.898 -11.219 -4.938 1 91.62 193 HIS A C 1
ATOM 1518 O O . HIS A 1 193 ? -16.078 -11.992 -3.996 1 91.62 193 HIS A O 1
ATOM 1524 N N . ILE A 1 194 ? -16.219 -9.977 -4.918 1 91.94 194 ILE A N 1
ATOM 1525 C CA . ILE A 1 194 ? -16.812 -9.391 -3.721 1 91.94 194 ILE A CA 1
ATOM 1526 C C . ILE A 1 194 ? -18.141 -10.07 -3.42 1 91.94 194 ILE A C 1
ATOM 1528 O O . ILE A 1 194 ? -18.406 -10.469 -2.281 1 91.94 194 ILE A O 1
ATOM 1532 N N . LEU A 1 195 ? -18.922 -10.234 -4.426 1 94.19 195 LEU A N 1
ATOM 1533 C CA . LEU A 1 195 ? -20.234 -10.836 -4.242 1 94.19 195 LEU A CA 1
ATOM 1534 C C . LEU A 1 195 ? -20.125 -12.32 -3.926 1 94.19 195 LEU A C 1
ATOM 1536 O O . LEU A 1 195 ? -20.891 -12.852 -3.117 1 94.19 195 LEU A O 1
ATOM 1540 N N . MET A 1 196 ? -19.141 -12.953 -4.512 1 93.88 196 MET A N 1
ATOM 1541 C CA . MET A 1 196 ? -18.922 -14.367 -4.254 1 93.88 196 MET A CA 1
ATOM 1542 C C . MET A 1 196 ? -18.531 -14.602 -2.797 1 93.88 196 MET A C 1
ATOM 1544 O O . MET A 1 196 ? -18.938 -15.609 -2.197 1 93.88 196 MET A O 1
ATOM 1548 N N . GLU A 1 197 ? -17.812 -13.68 -2.26 1 93.44 197 GLU A N 1
ATOM 1549 C CA . GLU A 1 197 ? -17.344 -13.812 -0.888 1 93.44 197 GLU A CA 1
ATOM 1550 C C . GLU A 1 197 ? -18.453 -13.547 0.117 1 93.44 197 GLU A C 1
ATOM 1552 O O . GLU A 1 197 ? -18.531 -14.195 1.164 1 93.44 197 GLU A O 1
ATOM 1557 N N . HIS A 1 198 ? -19.344 -12.664 -0.233 1 92.94 198 HIS A N 1
ATOM 1558 C CA . HIS A 1 198 ? -20.266 -12.188 0.793 1 92.94 198 HIS A CA 1
ATOM 1559 C C . HIS A 1 198 ? -21.703 -12.625 0.5 1 92.94 198 HIS A C 1
ATOM 1561 O O . HIS A 1 198 ? -22.531 -12.672 1.406 1 92.94 198 HIS A O 1
ATOM 1567 N N . THR A 1 199 ? -22.031 -12.859 -0.797 1 96.06 199 THR A N 1
ATOM 1568 C CA . THR A 1 199 ? -23.375 -13.266 -1.189 1 96.06 199 THR A CA 1
ATOM 1569 C C . THR A 1 199 ? -23.312 -14.312 -2.299 1 96.06 199 THR A C 1
ATOM 1571 O O . THR A 1 199 ? -23.906 -14.125 -3.365 1 96.06 199 THR A O 1
ATOM 1574 N N . PRO A 1 200 ? -22.703 -15.461 -2.041 1 95.44 200 PRO A N 1
ATOM 1575 C CA . PRO A 1 200 ? -22.484 -16.422 -3.117 1 95.44 200 PRO A CA 1
ATOM 1576 C C . PRO A 1 200 ? -23.781 -17 -3.67 1 95.44 200 PRO A C 1
ATOM 1578 O O . PRO A 1 200 ? -23.906 -17.188 -4.883 1 95.44 200 PRO A O 1
ATOM 1581 N N . ASN A 1 201 ? -24.766 -17.281 -2.836 1 95.62 201 ASN A N 1
ATOM 1582 C CA . ASN A 1 201 ? -26.031 -17.875 -3.301 1 95.62 201 ASN A CA 1
ATOM 1583 C C . ASN A 1 201 ? -26.844 -16.875 -4.102 1 95.62 201 ASN A C 1
ATOM 1585 O O . ASN A 1 201 ? -27.422 -17.219 -5.141 1 95.62 201 ASN A O 1
ATOM 1589 N N . LEU A 1 202 ? -26.844 -15.703 -3.619 1 95.44 202 LEU A N 1
ATOM 1590 C CA . LEU A 1 202 ? -27.562 -14.656 -4.332 1 95.44 202 LEU A CA 1
ATOM 1591 C C . LEU A 1 202 ? -26.906 -14.367 -5.68 1 95.44 202 LEU A C 1
ATOM 1593 O O . LEU A 1 202 ? -27.609 -14.164 -6.68 1 95.44 202 LEU A O 1
ATOM 1597 N N . LEU A 1 203 ? -25.594 -14.344 -5.715 1 94.56 203 LEU A N 1
ATOM 1598 C CA . LEU A 1 203 ? -24.859 -14.125 -6.949 1 94.56 203 LEU A CA 1
ATOM 1599 C C . LEU A 1 203 ? -25.234 -15.164 -8 1 94.56 203 LEU A C 1
ATOM 1601 O O . LEU A 1 203 ? -25.453 -14.82 -9.164 1 94.56 203 LEU A O 1
ATOM 1605 N N . GLU A 1 204 ? -25.281 -16.375 -7.543 1 93 204 GLU A N 1
ATOM 1606 C CA . GLU A 1 204 ? -25.609 -17.453 -8.469 1 93 204 GLU A CA 1
ATOM 1607 C C . GLU A 1 204 ? -27.016 -17.297 -9.031 1 93 204 GLU A C 1
ATOM 1609 O O . GLU A 1 204 ? -27.281 -17.703 -10.164 1 93 204 GLU A O 1
ATOM 1614 N N . THR A 1 205 ? -27.875 -16.703 -8.289 1 91.12 205 THR A N 1
ATOM 1615 C CA . THR A 1 205 ? -29.25 -16.484 -8.711 1 91.12 205 THR A CA 1
ATOM 1616 C C . THR A 1 205 ? -29.344 -15.305 -9.688 1 91.12 205 THR A C 1
ATOM 1618 O O . THR A 1 205 ? -30.062 -15.375 -10.68 1 91.12 205 THR A O 1
ATOM 1621 N N . ILE A 1 206 ? -28.594 -14.258 -9.414 1 88.81 206 ILE A N 1
ATOM 1622 C CA . ILE A 1 206 ? -28.703 -13.016 -10.172 1 88.81 206 ILE A CA 1
ATOM 1623 C C . ILE A 1 206 ? -27.859 -13.117 -11.445 1 88.81 206 ILE A C 1
ATOM 1625 O O . ILE A 1 206 ? -28.234 -12.594 -12.492 1 88.81 206 ILE A O 1
ATOM 1629 N N . ALA A 1 207 ? -26.719 -13.688 -11.344 1 88.06 207 ALA A N 1
ATOM 1630 C CA . ALA A 1 207 ? -25.781 -13.828 -12.453 1 88.06 207 ALA A CA 1
ATOM 1631 C C . ALA A 1 207 ? -25.141 -15.211 -12.469 1 88.06 207 ALA A C 1
ATOM 1633 O O . ALA A 1 207 ? -23.953 -15.367 -12.148 1 88.06 207 ALA A O 1
ATOM 1634 N N . PRO A 1 208 ? -25.984 -16.172 -12.93 1 83 208 PRO A N 1
ATOM 1635 C CA . PRO A 1 208 ? -25.453 -17.531 -12.93 1 83 208 PRO A CA 1
ATOM 1636 C C . PRO A 1 208 ? -24.219 -17.688 -13.812 1 83 208 PRO A C 1
ATOM 1638 O O . PRO A 1 208 ? -24.172 -17.141 -14.914 1 83 208 PRO A O 1
ATOM 1641 N N . GLY A 1 209 ? -23.266 -18.344 -13.266 1 76.75 209 GLY A N 1
ATOM 1642 C CA . GLY A 1 209 ? -22.031 -18.594 -13.984 1 76.75 209 GLY A CA 1
ATOM 1643 C C . GLY A 1 209 ? -21.188 -17.359 -14.211 1 76.75 209 GLY A C 1
ATOM 1644 O O . GLY A 1 209 ? -20.797 -16.688 -13.258 1 76.75 209 GLY A O 1
ATOM 1645 N N . THR A 1 210 ? -20.891 -17.062 -15.43 1 75 210 THR A N 1
ATOM 1646 C CA . THR A 1 210 ? -20.047 -15.93 -15.789 1 75 210 THR A CA 1
ATOM 1647 C C . THR A 1 210 ? -20.828 -14.891 -16.578 1 75 210 THR A C 1
ATOM 1649 O O . THR A 1 210 ? -20.25 -14.102 -17.328 1 75 210 THR A O 1
ATOM 1652 N N . LYS A 1 211 ? -22.156 -14.938 -16.281 1 77.62 211 LYS A N 1
ATOM 1653 C CA . LYS A 1 211 ? -23 -13.977 -16.984 1 77.62 211 LYS A CA 1
ATOM 1654 C C . LYS A 1 211 ? -22.766 -12.555 -16.484 1 77.62 211 LYS A C 1
ATOM 1656 O O . LYS A 1 211 ? -22.266 -12.367 -15.375 1 77.62 211 LYS A O 1
ATOM 1661 N N . ASN A 1 212 ? -23.156 -11.672 -17.297 1 85.69 212 ASN A N 1
ATOM 1662 C CA . ASN A 1 212 ? -23 -10.258 -16.969 1 85.69 212 ASN A CA 1
ATOM 1663 C C . ASN A 1 212 ? -23.953 -9.828 -15.859 1 85.69 212 ASN A C 1
ATOM 1665 O O . ASN A 1 212 ? -25.047 -10.367 -15.734 1 85.69 212 ASN A O 1
ATOM 1669 N N . PHE A 1 213 ? -23.516 -9.016 -15.094 1 89.75 213 PHE A N 1
ATOM 1670 C CA . PHE A 1 213 ? -24.328 -8.43 -14.031 1 89.75 213 PHE A CA 1
ATOM 1671 C C . PHE A 1 213 ? -25.391 -7.512 -14.617 1 89.75 213 PHE A C 1
ATOM 1673 O O . PHE A 1 213 ? -25.156 -6.82 -15.609 1 89.75 213 PHE A O 1
ATOM 1680 N N . PRO A 1 214 ? -26.594 -7.551 -13.992 1 89.56 214 PRO A N 1
ATOM 1681 C CA . PRO A 1 214 ? -27.562 -6.512 -14.359 1 89.56 214 PRO A CA 1
ATOM 1682 C C . PRO A 1 214 ? -27.016 -5.102 -14.117 1 89.56 214 PRO A C 1
ATOM 1684 O O . PRO A 1 214 ? -26.234 -4.883 -13.188 1 89.56 214 PRO A O 1
ATOM 1687 N N . ASP A 1 215 ? -27.484 -4.164 -14.922 1 92.19 215 ASP A N 1
ATOM 1688 C CA . ASP A 1 215 ? -27.016 -2.781 -14.859 1 92.19 215 ASP A CA 1
ATOM 1689 C C . ASP A 1 215 ? -27.219 -2.193 -13.469 1 92.19 215 ASP A C 1
ATOM 1691 O O . ASP A 1 215 ? -26.406 -1.414 -12.984 1 92.19 215 ASP A O 1
ATOM 1695 N N . SER A 1 216 ? -28.297 -2.566 -12.891 1 93.81 216 SER A N 1
ATOM 1696 C CA . SER A 1 216 ? -28.625 -2.033 -11.57 1 93.81 216 SER A CA 1
ATOM 1697 C C . SER A 1 216 ? -27.609 -2.467 -10.531 1 93.81 216 SER A C 1
ATOM 1699 O O . SER A 1 216 ? -27.219 -1.681 -9.664 1 93.81 216 SER A O 1
ATOM 1701 N N . LEU A 1 217 ? -27.188 -3.668 -10.625 1 93.75 217 LEU A N 1
ATOM 1702 C CA . LEU A 1 217 ? -26.188 -4.176 -9.688 1 93.75 217 LEU A CA 1
ATOM 1703 C C . LEU A 1 217 ? -24.828 -3.533 -9.945 1 93.75 217 LEU A C 1
ATOM 1705 O O . LEU A 1 217 ? -24.109 -3.186 -9 1 93.75 217 LEU A O 1
ATOM 1709 N N . ILE A 1 218 ? -24.516 -3.34 -11.203 1 94.31 218 ILE A N 1
ATOM 1710 C CA . ILE A 1 218 ? -23.266 -2.672 -11.57 1 94.31 218 ILE A CA 1
ATOM 1711 C C . ILE A 1 218 ? -23.25 -1.255 -11 1 94.31 218 ILE A C 1
ATOM 1713 O O . ILE A 1 218 ? -22.234 -0.805 -10.469 1 94.31 218 ILE A O 1
ATOM 1717 N N . ALA A 1 219 ? -24.344 -0.623 -11.086 1 95.56 219 ALA A N 1
ATOM 1718 C CA . ALA A 1 219 ? -24.453 0.745 -10.594 1 95.56 219 ALA A CA 1
ATOM 1719 C C . ALA A 1 219 ? -24.219 0.802 -9.086 1 95.56 219 ALA A C 1
ATOM 1721 O O . ALA A 1 219 ? -23.578 1.73 -8.586 1 95.56 219 ALA A O 1
ATOM 1722 N N . ILE A 1 220 ? -24.688 -0.172 -8.367 1 96.56 220 ILE A N 1
ATOM 1723 C CA . ILE A 1 220 ? -24.516 -0.223 -6.918 1 96.56 220 ILE A CA 1
ATOM 1724 C C . ILE A 1 220 ? -23.031 -0.407 -6.578 1 96.56 220 ILE A C 1
ATOM 1726 O O . ILE A 1 220 ? -22.484 0.331 -5.758 1 96.56 220 ILE A O 1
ATOM 1730 N N . LEU A 1 221 ? -22.453 -1.378 -7.219 1 95.31 221 LEU A N 1
ATOM 1731 C CA . LEU A 1 221 ? -21.078 -1.706 -6.895 1 95.31 221 LEU A CA 1
ATOM 1732 C C . LEU A 1 221 ? -20.141 -0.574 -7.305 1 95.31 221 LEU A C 1
ATOM 1734 O O . LEU A 1 221 ? -19.188 -0.252 -6.578 1 95.31 221 LEU A O 1
ATOM 1738 N N . ASP A 1 222 ? -20.422 0.064 -8.414 1 95.12 222 ASP A N 1
ATOM 1739 C CA . ASP A 1 222 ? -19.656 1.244 -8.812 1 95.12 222 ASP A CA 1
ATOM 1740 C C . ASP A 1 222 ? -19.859 2.391 -7.828 1 95.12 222 ASP A C 1
ATOM 1742 O O . ASP A 1 222 ? -18.906 3.068 -7.445 1 95.12 222 ASP A O 1
ATOM 1746 N N . GLY A 1 223 ? -21.094 2.588 -7.488 1 95.38 223 GLY A N 1
ATOM 1747 C CA . GLY A 1 223 ? -21.391 3.613 -6.5 1 95.38 223 GLY A CA 1
ATOM 1748 C C . GLY A 1 223 ? -20.719 3.373 -5.164 1 95.38 223 GLY A C 1
ATOM 1749 O O . GLY A 1 223 ? -20.203 4.309 -4.543 1 95.38 223 GLY A O 1
ATOM 1750 N N . ALA A 1 224 ? -20.734 2.143 -4.746 1 96.69 224 ALA A N 1
ATOM 1751 C CA . ALA A 1 224 ? -20.109 1.774 -3.48 1 96.69 224 ALA A CA 1
ATOM 1752 C C . ALA A 1 224 ? -18.594 1.977 -3.541 1 96.69 224 ALA A C 1
ATOM 1754 O O . ALA A 1 224 ? -17.984 2.443 -2.574 1 96.69 224 ALA A O 1
ATOM 1755 N N . TYR A 1 225 ? -18.062 1.614 -4.664 1 95.62 225 TYR A N 1
ATOM 1756 C CA . TYR A 1 225 ? -16.625 1.816 -4.855 1 95.62 225 TYR A CA 1
ATOM 1757 C C . TYR A 1 225 ? -16.266 3.297 -4.793 1 95.62 225 TYR A C 1
ATOM 1759 O O . TYR A 1 225 ? -15.312 3.686 -4.117 1 95.62 225 TYR A O 1
ATOM 1767 N N . ASN A 1 226 ? -16.984 4.098 -5.469 1 93.38 226 ASN A N 1
ATOM 1768 C CA . ASN A 1 226 ? -16.75 5.539 -5.461 1 93.38 226 ASN A CA 1
ATOM 1769 C C . ASN A 1 226 ? -16.938 6.129 -4.062 1 93.38 226 ASN A C 1
ATOM 1771 O O . ASN A 1 226 ? -16.188 7.02 -3.662 1 93.38 226 ASN A O 1
ATOM 1775 N N . PHE A 1 227 ? -17.906 5.656 -3.432 1 94.56 227 PHE A N 1
ATOM 1776 C CA . PHE A 1 227 ? -18.141 6.066 -2.051 1 94.56 227 PHE A CA 1
ATOM 1777 C C . PHE A 1 227 ? -16.938 5.73 -1.183 1 94.56 227 PHE A C 1
ATOM 1779 O O . PHE A 1 227 ? -16.469 6.57 -0.409 1 94.56 227 PHE A O 1
ATOM 1786 N N . SER A 1 228 ? -16.422 4.516 -1.33 1 94.12 228 SER A N 1
ATOM 1787 C CA . SER A 1 228 ? -15.234 4.082 -0.597 1 94.12 228 SER A CA 1
ATOM 1788 C C . SER A 1 228 ? -14.031 4.957 -0.932 1 94.12 228 SER A C 1
ATOM 1790 O O . SER A 1 228 ? -13.305 5.395 -0.036 1 94.12 228 SER A O 1
ATOM 1792 N N . LYS A 1 229 ? -13.836 5.195 -2.186 1 92.5 229 LYS A N 1
ATOM 1793 C CA . LYS A 1 229 ? -12.727 6.031 -2.639 1 92.5 229 LYS A CA 1
ATOM 1794 C C . LYS A 1 229 ? -12.82 7.434 -2.039 1 92.5 229 LYS A C 1
ATOM 1796 O O . LYS A 1 229 ? -11.805 8.016 -1.651 1 92.5 229 LYS A O 1
ATOM 1801 N N . MET A 1 230 ? -13.961 7.926 -1.995 1 90.5 230 MET A N 1
ATOM 1802 C CA . MET A 1 230 ? -14.18 9.242 -1.404 1 90.5 230 MET A CA 1
ATOM 1803 C C . MET A 1 230 ? -13.828 9.234 0.08 1 90.5 230 MET A C 1
ATOM 1805 O O . MET A 1 230 ? -13.156 10.148 0.567 1 90.5 230 MET A O 1
ATOM 1809 N N . LEU A 1 231 ? -14.242 8.258 0.795 1 91.69 231 LEU A N 1
ATOM 1810 C CA . LEU A 1 231 ? -14.023 8.164 2.234 1 91.69 231 LEU A CA 1
ATOM 1811 C C . LEU A 1 231 ? -12.539 8.023 2.553 1 91.69 231 LEU A C 1
ATOM 1813 O O . LEU A 1 231 ? -12.047 8.633 3.506 1 91.69 231 LEU A O 1
ATOM 1817 N N . HIS A 1 232 ? -11.844 7.219 1.754 1 91.75 232 HIS A N 1
ATOM 1818 C CA . HIS A 1 232 ? -10.492 6.805 2.135 1 91.75 232 HIS A CA 1
ATOM 1819 C C . HIS A 1 232 ? -9.438 7.617 1.395 1 91.75 232 HIS A C 1
ATOM 1821 O O . HIS A 1 232 ? -8.289 7.691 1.833 1 91.75 232 HIS A O 1
ATOM 1827 N N . GLY A 1 233 ? -9.766 8.102 0.265 1 86.44 233 GLY A N 1
ATOM 1828 C CA . GLY A 1 233 ? -8.789 8.797 -0.563 1 86.44 233 GLY A CA 1
ATOM 1829 C C . GLY A 1 233 ? -8.742 10.289 -0.312 1 86.44 233 GLY A C 1
ATOM 1830 O O . GLY A 1 233 ? -7.828 10.977 -0.772 1 86.44 233 GLY A O 1
ATOM 1831 N N . SER A 1 234 ? -9.688 10.852 0.339 1 75.88 234 SER A N 1
ATOM 1832 C CA . SER A 1 234 ? -9.773 12.297 0.5 1 75.88 234 SER A CA 1
ATOM 1833 C C . SER A 1 234 ? -9.195 12.742 1.844 1 75.88 234 SER A C 1
ATOM 1835 O O . SER A 1 234 ? -9.078 11.938 2.77 1 75.88 234 SER A O 1
ATOM 1837 N N . LYS A 1 235 ? -8.641 14.039 1.722 1 70.12 235 LYS A N 1
ATOM 1838 C CA . LYS A 1 235 ? -8.203 14.641 2.977 1 70.12 235 LYS A CA 1
ATOM 1839 C C . LYS A 1 235 ? -9.383 14.93 3.893 1 70.12 235 LYS A C 1
ATOM 1841 O O . LYS A 1 235 ? -10.445 15.359 3.432 1 70.12 235 LYS A O 1
ATOM 1846 N N . ALA A 1 236 ? -9.43 14.367 4.984 1 57.44 236 ALA A N 1
ATOM 1847 C CA . ALA A 1 236 ? -10.523 14.625 5.918 1 57.44 236 ALA A CA 1
ATOM 1848 C C . ALA A 1 236 ? -10.555 16.094 6.336 1 57.44 236 ALA A C 1
ATOM 1850 O O . ALA A 1 236 ? -9.523 16.672 6.703 1 57.44 236 ALA A O 1
ATOM 1851 N N . SER A 1 237 ? -11.305 16.969 5.594 1 51.41 237 SER A N 1
ATOM 1852 C CA . SER A 1 237 ? -11.398 18.375 6 1 51.41 237 SER A CA 1
ATOM 1853 C C . SER A 1 237 ? -12.172 18.516 7.305 1 51.41 237 SER A C 1
ATOM 1855 O O . SER A 1 237 ? -12.031 19.516 8.008 1 51.41 237 SER A O 1
ATOM 1857 N N . SER A 1 238 ? -13.391 17.766 7.277 1 44.38 238 SER A N 1
ATOM 1858 C CA . SER A 1 238 ? -14.312 18.188 8.328 1 44.38 238 SER A CA 1
ATOM 1859 C C . SER A 1 238 ? -13.719 17.953 9.711 1 44.38 238 SER A C 1
ATOM 1861 O O . SER A 1 238 ? -12.898 17.047 9.898 1 44.38 238 SER A O 1
ATOM 1863 N N . GLY A 1 239 ? -14.094 18.734 10.883 1 37.41 239 GLY A N 1
ATOM 1864 C CA . GLY A 1 239 ? -13.906 18.875 12.32 1 37.41 239 GLY A CA 1
ATOM 1865 C C . GLY A 1 239 ? -12.781 18.016 12.867 1 37.41 239 GLY A C 1
ATOM 1866 O O . GLY A 1 239 ? -12.555 16.906 12.383 1 37.41 239 GLY A O 1
ATOM 1867 N N . GLY A 1 240 ? -11.836 18.469 13.531 1 43.28 240 GLY A N 1
ATOM 1868 C CA . GLY A 1 240 ? -10.641 18.297 14.344 1 43.28 240 GLY A CA 1
ATOM 1869 C C . GLY A 1 240 ? -9.609 17.391 13.703 1 43.28 240 GLY A C 1
ATOM 1870 O O . GLY A 1 240 ? -8.453 17.766 13.547 1 43.28 240 GLY A O 1
ATOM 1871 N N . GLY A 1 241 ? -9.586 15.898 13.812 1 48.28 241 GLY A N 1
ATOM 1872 C CA . GLY A 1 241 ? -8.438 15.016 13.93 1 48.28 241 GLY A CA 1
ATOM 1873 C C . GLY A 1 241 ? -8.008 14.414 12.609 1 48.28 241 GLY A C 1
ATOM 1874 O O . GLY A 1 241 ? -8.727 13.594 12.031 1 48.28 241 GLY A O 1
ATOM 1875 N N . THR A 1 242 ? -7.152 15.109 11.578 1 54.94 242 THR A N 1
ATOM 1876 C CA . THR A 1 242 ? -6.445 14.766 10.352 1 54.94 242 THR A CA 1
ATOM 1877 C C . THR A 1 242 ? -6.012 13.305 10.367 1 54.94 242 THR A C 1
ATOM 1879 O O . THR A 1 242 ? -5.699 12.734 9.312 1 54.94 242 THR A O 1
ATOM 1882 N N . ASP A 1 243 ? -6.328 12.578 11.422 1 68.12 243 ASP A N 1
ATOM 1883 C CA . ASP A 1 243 ? -5.664 11.289 11.594 1 68.12 243 ASP A CA 1
ATOM 1884 C C . ASP A 1 243 ? -6.684 10.148 11.648 1 68.12 243 ASP A C 1
ATOM 1886 O O . ASP A 1 243 ? -6.352 9.031 12.055 1 68.12 243 ASP A O 1
ATOM 1890 N N . ALA A 1 244 ? -7.996 10.5 11.102 1 74.69 244 ALA A N 1
ATOM 1891 C CA . ALA A 1 244 ? -9.023 9.477 11.266 1 74.69 244 ALA A CA 1
ATOM 1892 C C . ALA A 1 244 ? -9.312 8.773 9.945 1 74.69 244 ALA A C 1
ATOM 1894 O O . ALA A 1 244 ? -8.875 9.227 8.883 1 74.69 244 ALA A O 1
ATOM 1895 N N . PHE A 1 245 ? -9.867 7.516 10.055 1 88.12 245 PHE A N 1
ATOM 1896 C CA . PHE A 1 245 ? -10.391 6.848 8.867 1 88.12 245 PHE A CA 1
ATOM 1897 C C . PHE A 1 245 ? -11.781 6.277 9.133 1 88.12 245 PHE A C 1
ATOM 1899 O O . PHE A 1 245 ? -12.242 6.266 10.281 1 88.12 245 PHE A O 1
ATOM 1906 N N . TYR A 1 246 ? -12.469 5.945 8.125 1 91.5 246 TYR A N 1
ATOM 1907 C CA . TYR A 1 246 ? -13.867 5.551 8.234 1 91.5 246 TYR A CA 1
ATOM 1908 C C . TYR A 1 246 ? -14.016 4.039 8.164 1 91.5 246 TYR A C 1
ATOM 1910 O O . TYR A 1 246 ? -13.281 3.371 7.43 1 91.5 246 TYR A O 1
ATOM 1918 N N . LYS A 1 247 ? -14.938 3.568 8.945 1 95.19 247 LYS A N 1
ATOM 1919 C CA . LYS A 1 247 ? -15.422 2.191 8.859 1 95.19 247 LYS A CA 1
ATOM 1920 C C . LYS A 1 247 ? -16.938 2.146 8.812 1 95.19 247 LYS A C 1
ATOM 1922 O O . LYS A 1 247 ? -17.609 3.021 9.359 1 95.19 247 LYS A O 1
ATOM 1927 N N . ALA A 1 248 ? -17.375 1.2 8.109 1 97.12 248 ALA A N 1
ATOM 1928 C CA . ALA A 1 248 ? -18.812 0.979 8.055 1 97.12 248 ALA A CA 1
ATOM 1929 C C . ALA A 1 248 ? -19.219 -0.187 8.953 1 97.12 248 ALA A C 1
ATOM 1931 O O . ALA A 1 248 ? -18.391 -1.018 9.32 1 97.12 248 ALA A O 1
ATOM 1932 N N . PHE A 1 249 ? -20.469 -0.157 9.383 1 97.12 249 PHE A N 1
ATOM 1933 C CA . PHE A 1 249 ? -20.984 -1.272 10.156 1 97.12 249 PHE A CA 1
ATOM 1934 C C . PHE A 1 249 ? -22.438 -1.546 9.797 1 97.12 249 PHE A C 1
ATOM 1936 O O . PHE A 1 249 ? -23.172 -0.634 9.406 1 97.12 249 PHE A O 1
ATOM 1943 N N . VAL A 1 250 ? -22.781 -2.775 9.906 1 97.19 250 VAL A N 1
ATOM 1944 C CA . VAL A 1 250 ? -24.141 -3.246 9.703 1 97.19 250 VAL A CA 1
ATOM 1945 C C . VAL A 1 250 ? -24.625 -3.971 10.953 1 97.19 250 VAL A C 1
ATOM 1947 O O . VAL A 1 250 ? -24.078 -5.004 11.344 1 97.19 250 VAL A O 1
ATOM 1950 N N . PRO A 1 251 ? -25.641 -3.389 11.578 1 95.75 251 PRO A N 1
ATOM 1951 C CA . PRO A 1 251 ? -26.156 -4.086 12.758 1 95.75 251 PRO A CA 1
ATOM 1952 C C . PRO A 1 251 ? -26.703 -5.473 12.43 1 95.75 251 PRO A C 1
ATOM 1954 O O . PRO A 1 251 ? -27.297 -5.668 11.367 1 95.75 251 PRO A O 1
ATOM 1957 N N . GLU A 1 252 ? -26.531 -6.336 13.352 1 93.56 252 GLU A N 1
ATOM 1958 C CA . GLU A 1 252 ? -27.016 -7.703 13.172 1 93.56 252 GLU A CA 1
ATOM 1959 C C . GLU A 1 252 ? -28.531 -7.777 13.305 1 93.56 252 GLU A C 1
ATOM 1961 O O . GLU A 1 252 ? -29.109 -7.105 14.156 1 93.56 252 GLU A O 1
ATOM 1966 N N . ILE A 1 253 ? -29.031 -8.672 12.484 1 93.44 253 ILE A N 1
ATOM 1967 C CA . ILE A 1 253 ? -30.453 -8.906 12.609 1 93.44 253 ILE A CA 1
ATOM 1968 C C . ILE A 1 253 ? -30.781 -9.461 14 1 93.44 253 ILE A C 1
ATOM 1970 O O . ILE A 1 253 ? -30.078 -10.344 14.492 1 93.44 253 ILE A O 1
ATOM 1974 N N . GLY A 1 254 ? -31.75 -8.859 14.609 1 90.94 254 GLY A N 1
ATOM 1975 C CA . GLY A 1 254 ? -32.156 -9.32 15.93 1 90.94 254 GLY A CA 1
ATOM 1976 C C . GLY A 1 254 ? -31.453 -8.57 17.047 1 90.94 254 GLY A C 1
ATOM 1977 O O . GLY A 1 254 ? -31.797 -8.734 18.219 1 90.94 254 GLY A O 1
ATOM 1978 N N . SER A 1 255 ? -30.531 -7.727 16.75 1 91.06 255 SER A N 1
ATOM 1979 C CA . SER A 1 255 ? -29.812 -6.965 17.766 1 91.06 255 SER A CA 1
ATOM 1980 C C . SER A 1 255 ? -30.656 -5.801 18.281 1 91.06 255 SER A C 1
ATOM 1982 O O . SER A 1 255 ? -31.703 -5.484 17.703 1 91.06 255 SER A O 1
ATOM 1984 N N . ILE A 1 256 ? -30.172 -5.215 19.344 1 89.12 256 ILE A N 1
ATOM 1985 C CA . ILE A 1 256 ? -30.891 -4.125 19.984 1 89.12 256 ILE A CA 1
ATOM 1986 C C . ILE A 1 256 ? -30.781 -2.857 19.141 1 89.12 256 ILE A C 1
ATOM 1988 O O . ILE A 1 256 ? -29.75 -2.629 18.484 1 89.12 256 ILE A O 1
ATOM 1992 N N . LEU A 1 257 ? -31.875 -2.127 19.219 1 89.31 257 LEU A N 1
ATOM 1993 C CA . LEU A 1 257 ? -31.891 -0.844 18.531 1 89.31 257 LEU A CA 1
ATOM 1994 C C . LEU A 1 257 ? -31.156 0.225 19.328 1 89.31 257 LEU A C 1
ATOM 1996 O O . LEU A 1 257 ? -31.797 0.998 20.062 1 89.31 257 LEU A O 1
ATOM 2000 N N . TYR A 1 258 ? -29.891 0.381 19.172 1 87.94 258 TYR A N 1
ATOM 2001 C CA . TYR A 1 258 ? -29.125 1.407 19.875 1 87.94 258 TYR A CA 1
ATOM 2002 C C . TYR A 1 258 ? -29.344 2.779 19.25 1 87.94 258 TYR A C 1
ATOM 2004 O O . TYR A 1 258 ? -28.891 3.047 18.141 1 87.94 258 TYR A O 1
ATOM 2012 N N . PRO A 1 259 ? -29.938 3.676 19.953 1 86.81 259 PRO A N 1
ATOM 2013 C CA . PRO A 1 259 ? -30.328 4.961 19.359 1 86.81 259 PRO A CA 1
ATOM 2014 C C . PRO A 1 259 ? -29.125 5.758 18.844 1 86.81 259 PRO A C 1
ATOM 2016 O O . PRO A 1 259 ? -29.25 6.543 17.906 1 86.81 259 PRO A O 1
ATOM 2019 N N . ARG A 1 260 ? -28 5.613 19.406 1 90.81 260 ARG A N 1
ATOM 2020 C CA . ARG A 1 260 ? -26.828 6.387 19.016 1 90.81 260 ARG A CA 1
ATOM 2021 C C . ARG A 1 260 ? -26.188 5.832 17.734 1 90.81 260 ARG A C 1
ATOM 2023 O O . ARG A 1 260 ? -25.406 6.516 17.078 1 90.81 260 ARG A O 1
ATOM 2030 N N . GLN A 1 261 ? -26.609 4.641 17.312 1 93.62 261 GLN A N 1
ATOM 2031 C CA . GLN A 1 261 ? -25.953 3.975 16.203 1 93.62 261 GLN A CA 1
ATOM 2032 C C . GLN A 1 261 ? -26.938 3.662 15.078 1 93.62 261 GLN A C 1
ATOM 2034 O O . GLN A 1 261 ? -26.547 3.408 13.938 1 93.62 261 GLN A O 1
ATOM 2039 N N . ILE A 1 262 ? -28.188 3.676 15.469 1 94 262 ILE A N 1
ATOM 2040 C CA . ILE A 1 262 ? -29.188 3.176 14.547 1 94 262 ILE A CA 1
ATOM 2041 C C . ILE A 1 262 ? -30.297 4.211 14.383 1 94 262 ILE A C 1
ATOM 2043 O O . ILE A 1 262 ? -30.703 4.859 15.352 1 94 262 ILE A O 1
ATOM 2047 N N . GLU A 1 263 ? -30.734 4.43 13.195 1 92.56 263 GLU A N 1
ATOM 2048 C CA . GLU A 1 263 ? -31.906 5.238 12.852 1 92.56 263 GLU A CA 1
ATOM 2049 C C . GLU A 1 263 ? -32.969 4.398 12.141 1 92.56 263 GLU A C 1
ATOM 2051 O O . GLU A 1 263 ? -32.656 3.719 11.156 1 92.56 263 GLU A O 1
ATOM 2056 N N . LEU A 1 264 ? -34.125 4.441 12.641 1 92.19 264 LEU A N 1
ATOM 2057 C CA . LEU A 1 264 ? -35.219 3.711 12.008 1 92.19 264 LEU A CA 1
ATOM 2058 C C . LEU A 1 264 ? -35.75 4.469 10.797 1 92.19 264 LEU A C 1
ATOM 2060 O O . LEU A 1 264 ? -36 5.68 10.875 1 92.19 264 LEU A O 1
ATOM 2064 N N . VAL A 1 265 ? -35.938 3.773 9.719 1 89.69 265 VAL A N 1
ATOM 2065 C CA . VAL A 1 265 ? -36.438 4.395 8.484 1 89.69 265 VAL A CA 1
ATOM 2066 C C . VAL A 1 265 ? -37.938 4.68 8.602 1 89.69 265 VAL A C 1
ATOM 2068 O O . VAL A 1 265 ? -38.438 5.582 7.941 1 89.69 265 VAL A O 1
ATOM 2071 N N . LYS A 1 266 ? -38.562 3.768 9.32 1 85.81 266 LYS A N 1
ATOM 2072 C CA . LYS A 1 266 ? -39.969 3.969 9.609 1 85.81 266 LYS A CA 1
ATOM 2073 C C . LYS A 1 266 ? -40.25 3.896 11.102 1 85.81 266 LYS A C 1
ATOM 2075 O O . LYS A 1 266 ? -39.562 3.195 11.836 1 85.81 266 LYS A O 1
ATOM 2080 N N . ARG A 1 267 ? -41.219 4.59 11.461 1 82.94 267 ARG A N 1
ATOM 2081 C CA . ARG A 1 267 ? -41.625 4.617 12.875 1 82.94 267 ARG A CA 1
ATOM 2082 C C . ARG A 1 267 ? -42.094 3.25 13.328 1 82.94 267 ARG A C 1
ATOM 2084 O O . ARG A 1 267 ? -42.812 2.566 12.602 1 82.94 267 ARG A O 1
ATOM 2091 N N . CYS A 1 268 ? -41.562 2.869 14.438 1 83.44 268 CYS A N 1
ATOM 2092 C CA . CYS A 1 268 ? -41.969 1.609 15.055 1 83.44 268 CYS A CA 1
ATOM 2093 C C . CYS A 1 268 ? -42.781 1.854 16.328 1 83.44 268 CYS A C 1
ATOM 2095 O O . CYS A 1 268 ? -42.25 2.4 17.297 1 83.44 268 CYS A O 1
ATOM 2097 N N . VAL A 1 269 ? -44 1.43 16.297 1 78.88 269 VAL A N 1
ATOM 2098 C CA . VAL A 1 269 ? -44.938 1.663 17.391 1 78.88 269 VAL A CA 1
ATOM 2099 C C . VAL A 1 269 ? -44.406 0.987 18.656 1 78.88 269 VAL A C 1
ATOM 2101 O O . VAL A 1 269 ? -44.469 1.561 19.75 1 78.88 269 VAL A O 1
ATOM 2104 N N . MET A 1 270 ? -43.875 -0.129 18.5 1 81.31 270 MET A N 1
ATOM 2105 C CA . MET A 1 270 ? -43.344 -0.845 19.656 1 81.31 270 MET A CA 1
ATOM 2106 C C . MET A 1 270 ? -42.219 -0.066 20.297 1 81.31 270 MET A C 1
ATOM 2108 O O . MET A 1 270 ? -42.188 0.102 21.516 1 81.31 270 MET A O 1
ATOM 2112 N N . ASN A 1 271 ? -41.406 0.416 19.469 1 74.81 271 ASN A N 1
ATOM 2113 C CA . ASN A 1 271 ? -40.281 1.174 19.969 1 74.81 271 ASN A CA 1
ATOM 2114 C C . ASN A 1 271 ? -40.688 2.475 20.625 1 74.81 271 ASN A C 1
ATOM 2116 O O . ASN A 1 271 ? -40.156 2.867 21.656 1 74.81 271 ASN A O 1
ATOM 2120 N N . GLU A 1 272 ? -41.719 3.004 20.062 1 77.75 272 GLU A N 1
ATOM 2121 C CA . GLU A 1 272 ? -42.219 4.254 20.609 1 77.75 272 GLU A CA 1
ATOM 2122 C C . GLU A 1 272 ? -42.938 4.023 21.953 1 77.75 272 GLU A C 1
ATOM 2124 O O . GLU A 1 272 ? -42.938 4.91 22.812 1 77.75 272 GLU A O 1
ATOM 2129 N N . GLN A 1 273 ? -43.438 2.859 22.109 1 81.19 273 GLN A N 1
ATOM 2130 C CA . GLN A 1 273 ? -44.156 2.523 23.328 1 81.19 273 GLN A CA 1
ATOM 2131 C C . GLN A 1 273 ? -43.219 1.947 24.375 1 81.19 273 GLN A C 1
ATOM 2133 O O . GLN A 1 273 ? -43.656 1.5 25.438 1 81.19 273 GLN A O 1
ATOM 2138 N N . GLY A 1 274 ? -41.906 1.938 24.094 1 75.88 274 GLY A N 1
ATOM 2139 C CA . GLY A 1 274 ? -40.906 1.476 25.047 1 75.88 274 GLY A CA 1
ATOM 2140 C C . GLY A 1 274 ? -40.75 -0.034 25.078 1 75.88 274 GLY A C 1
ATOM 2141 O O . GLY A 1 274 ? -40.156 -0.594 26 1 75.88 274 GLY A O 1
ATOM 2142 N N . GLN A 1 275 ? -41.469 -0.65 24.094 1 79.62 275 GLN A N 1
ATOM 2143 C CA . GLN A 1 275 ? -41.312 -2.098 23.984 1 79.62 275 GLN A CA 1
ATOM 2144 C C . GLN A 1 275 ? -40.031 -2.459 23.234 1 79.62 275 GLN A C 1
ATOM 2146 O O . GLN A 1 275 ? -39.531 -1.665 22.438 1 79.62 275 GLN A O 1
ATOM 2151 N N . VAL A 1 276 ? -39.594 -3.566 23.703 1 80.06 276 VAL A N 1
ATOM 2152 C CA . VAL A 1 276 ? -38.312 -3.982 23.109 1 80.06 276 VAL A CA 1
ATOM 2153 C C . VAL A 1 276 ? -38.531 -4.398 21.656 1 80.06 276 VAL A C 1
ATOM 2155 O O . VAL A 1 276 ? -39.375 -5.254 21.375 1 80.06 276 VAL A O 1
ATOM 2158 N N . ASP A 1 277 ? -38 -3.607 20.75 1 85.69 277 ASP A N 1
ATOM 2159 C CA . ASP A 1 277 ? -37.906 -4.016 19.344 1 85.69 277 ASP A CA 1
ATOM 2160 C C . ASP A 1 277 ? -36.469 -4.188 18.922 1 85.69 277 ASP A C 1
ATOM 2162 O O . ASP A 1 277 ? -35.531 -3.85 19.672 1 85.69 277 ASP A O 1
ATOM 2166 N N . ARG A 1 278 ? -36.375 -4.977 17.812 1 91.25 278 ARG A N 1
ATOM 2167 C CA . ARG A 1 278 ? -35.031 -5.379 17.375 1 91.25 278 ARG A CA 1
ATOM 2168 C C . ARG A 1 278 ? -34.812 -5.047 15.898 1 91.25 278 ARG A C 1
ATOM 2170 O O . ARG A 1 278 ? -35.75 -4.684 15.195 1 91.25 278 ARG A O 1
ATOM 2177 N N . VAL A 1 279 ? -33.625 -5.16 15.523 1 93.56 279 VAL A N 1
ATOM 2178 C CA . VAL A 1 279 ? -33.25 -4.875 14.141 1 93.56 279 VAL A CA 1
ATOM 2179 C C . VAL A 1 279 ? -33.844 -5.934 13.211 1 93.56 279 VAL A C 1
ATOM 2181 O O . VAL A 1 279 ? -33.656 -7.133 13.43 1 93.56 279 VAL A O 1
ATOM 2184 N N . GLY A 1 280 ? -34.594 -5.531 12.25 1 94 280 GLY A N 1
ATOM 2185 C CA . GLY A 1 280 ? -35.094 -6.422 11.211 1 94 280 GLY A CA 1
ATOM 2186 C C . GLY A 1 280 ? -34.125 -6.574 10.047 1 94 280 GLY A C 1
ATOM 2187 O O . GLY A 1 280 ? -33.75 -7.691 9.711 1 94 280 GLY A O 1
ATOM 2188 N N . ALA A 1 281 ? -33.812 -5.441 9.492 1 95.56 281 ALA A N 1
ATOM 2189 C CA . ALA A 1 281 ? -32.875 -5.387 8.375 1 95.56 281 ALA A CA 1
ATOM 2190 C C . ALA A 1 281 ? -32.188 -4.031 8.312 1 95.56 281 ALA A C 1
ATOM 2192 O O . ALA A 1 281 ? -32.75 -3.01 8.695 1 95.56 281 ALA A O 1
ATOM 2193 N N . CYS A 1 282 ? -30.969 -4.039 7.879 1 97.12 282 CYS A N 1
ATOM 2194 C CA . CYS A 1 282 ? -30.219 -2.809 7.641 1 97.12 282 CYS A CA 1
ATOM 2195 C C . CYS A 1 282 ? -30.359 -2.361 6.191 1 97.12 282 CYS A C 1
ATOM 2197 O O . CYS A 1 282 ? -29.938 -3.078 5.277 1 97.12 282 CYS A O 1
ATOM 2199 N N . VAL A 1 283 ? -30.922 -1.222 5.996 1 95.75 283 VAL A N 1
ATOM 2200 C CA . VAL A 1 283 ? -31.172 -0.75 4.637 1 95.75 283 VAL A CA 1
ATOM 2201 C C . VAL A 1 283 ? -29.938 -0.018 4.109 1 95.75 283 VAL A C 1
ATOM 2203 O O . VAL A 1 283 ? -29.719 0.044 2.9 1 95.75 283 VAL A O 1
ATOM 2206 N N . PHE A 1 284 ? -29.156 0.522 4.984 1 97.38 284 PHE A N 1
ATOM 2207 C CA . PHE A 1 284 ? -27.891 1.139 4.629 1 97.38 284 PHE A CA 1
ATOM 2208 C C . PHE A 1 284 ? -26.938 1.146 5.824 1 97.38 284 PHE A C 1
ATOM 2210 O O . PHE A 1 284 ? -27.344 1.466 6.941 1 97.38 284 PHE A O 1
ATOM 2217 N N . PRO A 1 285 ? -25.688 0.914 5.598 1 97.44 285 PRO A N 1
ATOM 2218 C CA . PRO A 1 285 ? -24.734 0.791 6.695 1 97.44 285 PRO A CA 1
ATOM 2219 C C . PRO A 1 285 ? -24.516 2.109 7.434 1 97.44 285 PRO A C 1
ATOM 2221 O O . PRO A 1 285 ? -24.688 3.184 6.852 1 97.44 285 PRO A O 1
ATOM 2224 N N . GLY A 1 286 ? -24.203 1.961 8.711 1 97.06 286 GLY A N 1
ATOM 2225 C CA . GLY A 1 286 ? -23.688 3.104 9.445 1 97.06 286 GLY A CA 1
ATOM 2226 C C . GLY A 1 286 ? -22.203 3.34 9.203 1 97.06 286 GLY A C 1
ATOM 2227 O O . GLY A 1 286 ? -21.516 2.475 8.672 1 97.06 286 GLY A O 1
ATOM 2228 N N . LEU A 1 287 ? -21.766 4.566 9.57 1 95.19 287 LEU A N 1
ATOM 2229 C CA . LEU A 1 287 ? -20.359 4.93 9.414 1 95.19 287 LEU A CA 1
ATOM 2230 C C . LEU A 1 287 ? -19.781 5.418 10.734 1 95.19 287 LEU A C 1
ATOM 2232 O O . LEU A 1 287 ? -20.422 6.18 11.461 1 95.19 287 LEU A O 1
ATOM 2236 N N . VAL A 1 288 ? -18.641 4.938 10.984 1 93.5 288 VAL A N 1
ATOM 2237 C CA . VAL A 1 288 ? -17.922 5.422 12.164 1 93.5 288 VAL A CA 1
ATOM 2238 C C . VAL A 1 288 ? -16.562 5.992 11.75 1 93.5 288 VAL A C 1
ATOM 2240 O O . VAL A 1 288 ? -15.953 5.516 10.789 1 93.5 288 VAL A O 1
ATOM 2243 N N . LYS A 1 289 ? -16.219 6.953 12.445 1 89.31 289 LYS A N 1
ATOM 2244 C CA . LYS A 1 289 ? -14.859 7.492 12.344 1 89.31 289 LYS A CA 1
ATOM 2245 C C . LYS A 1 289 ? -13.953 6.918 13.422 1 89.31 289 LYS A C 1
ATOM 2247 O O . LYS A 1 289 ? -14.297 6.949 14.609 1 89.31 289 LYS A O 1
ATOM 2252 N N . VAL A 1 290 ? -12.883 6.379 12.961 1 91.12 290 VAL A N 1
ATOM 2253 C CA . VAL A 1 290 ? -11.938 5.777 13.891 1 91.12 290 VAL A CA 1
ATOM 2254 C C . VAL A 1 290 ? -10.711 6.68 14.039 1 91.12 290 VAL A C 1
ATOM 2256 O O . VAL A 1 290 ? -10.078 7.051 13.047 1 91.12 290 VAL A O 1
ATOM 2259 N N . SER A 1 291 ? -10.438 7.059 15.227 1 85.75 291 SER A N 1
ATOM 2260 C CA . SER A 1 291 ? -9.297 7.918 15.516 1 85.75 291 SER A CA 1
ATOM 2261 C C . SER A 1 291 ? -8.461 7.359 16.656 1 85.75 291 SER A C 1
ATOM 2263 O O . SER A 1 291 ? -8.93 6.508 17.422 1 85.75 291 SER A O 1
ATOM 2265 N N . ARG A 1 292 ? -7.227 7.707 16.609 1 83.94 292 ARG A N 1
ATOM 2266 C CA . ARG A 1 292 ? -6.305 7.309 17.672 1 83.94 292 ARG A CA 1
ATOM 2267 C C . ARG A 1 292 ? -5.578 8.523 18.234 1 83.94 292 ARG A C 1
ATOM 2269 O O . ARG A 1 292 ? -5.16 9.414 17.5 1 83.94 292 ARG A O 1
ATOM 2276 N N . GLY A 1 293 ? -5.719 8.586 19.531 1 70.75 293 GLY A N 1
ATOM 2277 C CA . GLY A 1 293 ? -5.039 9.695 20.188 1 70.75 293 GLY A CA 1
ATOM 2278 C C . GLY A 1 293 ? -3.535 9.68 19.984 1 70.75 293 GLY A C 1
ATOM 2279 O O . GLY A 1 293 ? -2.979 8.688 19.516 1 70.75 293 GLY A O 1
ATOM 2280 N N . THR A 1 294 ? -2.873 10.805 19.969 1 65.12 294 THR A N 1
ATOM 2281 C CA . THR A 1 294 ? -1.421 10.914 19.875 1 65.12 294 THR A CA 1
ATOM 2282 C C . THR A 1 294 ? -0.754 10.32 21.125 1 65.12 294 THR A C 1
ATOM 2284 O O . THR A 1 294 ? -1.271 10.461 22.234 1 65.12 294 THR A O 1
ATOM 2287 N N . ALA A 1 295 ? 0.174 9.383 20.828 1 62.03 295 ALA A N 1
ATOM 2288 C CA . ALA A 1 295 ? 0.908 8.836 21.953 1 62.03 295 ALA A CA 1
ATOM 2289 C C . ALA A 1 295 ? 1.571 9.945 22.766 1 62.03 295 ALA A C 1
ATOM 2291 O O . ALA A 1 295 ? 2.264 10.805 22.219 1 62.03 295 ALA A O 1
ATOM 2292 N N . ILE A 1 296 ? 0.99 10.32 23.859 1 58.88 296 ILE A N 1
ATOM 2293 C CA . ILE A 1 296 ? 1.661 11.227 24.781 1 58.88 296 ILE A CA 1
ATOM 2294 C C . ILE A 1 296 ? 2.658 10.453 25.625 1 58.88 296 ILE A C 1
ATOM 2296 O O . ILE A 1 296 ? 2.309 9.438 26.234 1 58.88 296 ILE A O 1
ATOM 2300 N N . PRO A 1 297 ? 4.043 10.844 25.453 1 60.78 297 PRO A N 1
ATOM 2301 C CA . PRO A 1 297 ? 5.02 10.172 26.312 1 60.78 297 PRO A CA 1
ATOM 2302 C C . PRO A 1 297 ? 4.551 10.055 27.766 1 60.78 297 PRO A C 1
ATOM 2304 O O . PRO A 1 297 ? 4.16 11.055 28.375 1 60.78 297 PRO A O 1
ATOM 2307 N N . GLY A 1 298 ? 4.582 8.93 28.281 1 62.28 298 GLY A N 1
ATOM 2308 C CA . GLY A 1 298 ? 4.207 8.68 29.656 1 62.28 298 GLY A CA 1
ATOM 2309 C C . GLY A 1 298 ? 2.77 8.219 29.812 1 62.28 298 GLY A C 1
ATOM 2310 O O . GLY A 1 298 ? 2.371 7.773 30.891 1 62.28 298 GLY A O 1
ATOM 2311 N N . GLN A 1 299 ? 2.146 8.625 28.75 1 63.69 299 GLN A N 1
ATOM 2312 C CA . GLN A 1 299 ? 0.768 8.164 28.875 1 63.69 299 GLN A CA 1
ATOM 2313 C C . GLN A 1 299 ? 0.553 6.855 28.125 1 63.69 299 GLN A C 1
ATOM 2315 O O . GLN A 1 299 ? 1.323 6.52 27.219 1 63.69 299 GLN A O 1
ATOM 2320 N N . GLY A 1 300 ? -0.096 5.973 28.688 1 63.88 300 GLY A N 1
ATOM 2321 C CA . GLY A 1 300 ? -0.423 4.664 28.156 1 63.88 300 GLY A CA 1
ATOM 2322 C C . GLY A 1 300 ? -0.712 4.688 26.656 1 63.88 300 GLY A C 1
ATOM 2323 O O . GLY A 1 300 ? -0.582 5.73 26.016 1 63.88 300 GLY A O 1
ATOM 2324 N N . GLU A 1 301 ? -0.788 3.619 26 1 70.56 301 GLU A N 1
ATOM 2325 C CA . GLU A 1 301 ? -1.097 3.465 24.594 1 70.56 301 GLU A CA 1
ATOM 2326 C C . GLU A 1 301 ? -2.346 4.254 24.203 1 70.56 301 GLU A C 1
ATOM 2328 O O . GLU A 1 301 ? -3.354 4.211 24.922 1 70.56 301 GLU A O 1
ATOM 2333 N N . PRO A 1 302 ? -2.133 5.168 23.234 1 75.5 302 PRO A N 1
ATOM 2334 C CA . PRO A 1 302 ? -3.318 5.93 22.828 1 75.5 302 PRO A CA 1
ATOM 2335 C C . PRO A 1 302 ? -4.527 5.039 22.547 1 75.5 302 PRO A C 1
ATOM 2337 O O . PRO A 1 302 ? -4.371 3.934 22.031 1 75.5 302 PRO A O 1
ATOM 2340 N N . GLU A 1 303 ? -5.594 5.473 23.078 1 80.69 303 GLU A N 1
ATOM 2341 C CA . GLU A 1 303 ? -6.832 4.711 22.922 1 80.69 303 GLU A CA 1
ATOM 2342 C C . GLU A 1 303 ? -7.484 4.992 21.562 1 80.69 303 GLU A C 1
ATOM 2344 O O . GLU A 1 303 ? -7.41 6.113 21.062 1 80.69 303 GLU A O 1
ATOM 2349 N N . THR A 1 304 ? -7.922 3.928 20.938 1 86.62 304 THR A N 1
ATOM 2350 C CA . THR A 1 304 ? -8.695 4.051 19.719 1 86.62 304 THR A CA 1
ATOM 2351 C C . THR A 1 304 ? -10.141 4.418 20.016 1 86.62 304 THR A C 1
ATOM 2353 O O . THR A 1 304 ? -10.781 3.789 20.859 1 86.62 304 THR A O 1
ATOM 2356 N N . THR A 1 305 ? -10.578 5.539 19.5 1 87.5 305 THR A N 1
ATOM 2357 C CA . THR A 1 305 ? -11.953 5.984 19.688 1 87.5 305 THR A CA 1
ATOM 2358 C C . THR A 1 305 ? -12.734 5.875 18.375 1 87.5 305 THR A C 1
ATOM 2360 O O . THR A 1 305 ? -12.18 6.086 17.297 1 87.5 305 THR A O 1
ATOM 2363 N N . GLN A 1 306 ? -13.992 5.438 18.547 1 89.56 306 GLN A N 1
ATOM 2364 C CA . GLN A 1 306 ? -14.891 5.355 17.406 1 89.56 306 GLN A CA 1
ATOM 2365 C C . GLN A 1 306 ? -16.094 6.273 17.594 1 89.56 306 GLN A C 1
ATOM 2367 O O . GLN A 1 306 ? -16.781 6.215 18.609 1 89.56 306 GLN A O 1
ATOM 2372 N N . THR A 1 307 ? -16.312 7.137 16.641 1 88.62 307 THR A N 1
ATOM 2373 C CA . THR A 1 307 ? -17.438 8.055 16.672 1 88.62 307 THR A CA 1
ATOM 2374 C C . THR A 1 307 ? -18.359 7.812 15.477 1 88.62 307 THR A C 1
ATOM 2376 O O . THR A 1 307 ? -17.906 7.758 14.336 1 88.62 307 THR A O 1
ATOM 2379 N N . VAL A 1 308 ? -19.641 7.715 15.789 1 92.19 308 VAL A N 1
ATOM 2380 C CA . VAL A 1 308 ? -20.609 7.484 14.719 1 92.19 308 VAL A CA 1
ATOM 2381 C C . VAL A 1 308 ? -20.812 8.766 13.914 1 92.19 308 VAL A C 1
ATOM 2383 O O . VAL A 1 308 ? -21.141 9.812 14.469 1 92.19 308 VAL A O 1
ATOM 2386 N N . VAL A 1 309 ? -20.578 8.711 12.641 1 88.62 309 VAL A N 1
ATOM 2387 C CA . VAL A 1 309 ? -20.719 9.867 11.766 1 88.62 309 VAL A CA 1
ATOM 2388 C C . VAL A 1 309 ? -22.047 9.789 11.023 1 88.62 309 VAL A C 1
ATOM 2390 O O . VAL A 1 309 ? -22.609 10.82 10.641 1 88.62 309 VAL A O 1
ATOM 2393 N N . ARG A 1 310 ? -22.453 8.555 10.805 1 92.88 310 ARG A N 1
ATOM 2394 C CA . ARG A 1 310 ? -23.75 8.273 10.195 1 92.88 310 ARG A CA 1
ATOM 2395 C C . ARG A 1 310 ? -24.391 7.031 10.805 1 92.88 310 ARG A C 1
ATOM 2397 O O . ARG A 1 310 ? -23.766 5.965 10.836 1 92.88 310 ARG A O 1
ATOM 2404 N N . ARG A 1 311 ? -25.531 7.23 11.227 1 94.38 311 ARG A N 1
ATOM 2405 C CA . ARG A 1 311 ? -26.234 6.098 11.82 1 94.38 311 ARG A CA 1
ATOM 2406 C C . ARG A 1 311 ? -26.688 5.109 10.75 1 94.38 311 ARG A C 1
ATOM 2408 O O . ARG A 1 311 ? -27 5.508 9.625 1 94.38 311 ARG A O 1
ATOM 2415 N N . ALA A 1 312 ? -26.672 3.875 11.148 1 97 312 ALA A N 1
ATOM 2416 C CA . ALA A 1 312 ? -27.203 2.848 10.258 1 97 312 ALA A CA 1
ATOM 2417 C C . ALA A 1 312 ? -28.719 3.01 10.07 1 97 312 ALA A C 1
ATOM 2419 O O . ALA A 1 312 ? -29.438 3.307 11.031 1 97 312 ALA A O 1
ATOM 2420 N N . GLN A 1 313 ? -29.125 2.875 8.875 1 96.31 313 GLN A N 1
ATOM 2421 C CA . GLN A 1 313 ? -30.562 2.928 8.586 1 96.31 313 GLN A CA 1
ATOM 2422 C C . GLN A 1 313 ? -31.188 1.539 8.656 1 96.31 313 GLN A C 1
ATOM 2424 O O . GLN A 1 313 ? -30.781 0.636 7.914 1 96.31 313 GLN A O 1
ATOM 2429 N N . VAL A 1 314 ? -32.188 1.409 9.523 1 96.38 314 VAL A N 1
ATOM 2430 C CA . VAL A 1 314 ? -32.656 0.061 9.812 1 96.38 314 VAL A CA 1
ATOM 2431 C C . VAL A 1 314 ? -34.188 0.041 9.805 1 96.38 314 VAL A C 1
ATOM 2433 O O . VAL A 1 314 ? -34.812 1.059 10.07 1 96.38 314 VAL A O 1
ATOM 2436 N N . ILE A 1 315 ? -34.688 -1.106 9.398 1 94.56 315 ILE A N 1
ATOM 2437 C CA . ILE A 1 315 ? -36.094 -1.434 9.586 1 94.56 315 ILE A CA 1
ATOM 2438 C C . ILE A 1 315 ? -36.25 -2.412 10.75 1 94.56 315 ILE A C 1
ATOM 2440 O O . ILE A 1 315 ? -35.438 -3.346 10.891 1 94.56 315 ILE A O 1
ATOM 2444 N N . CYS A 1 316 ? -37.188 -2.174 11.578 1 92.69 316 CYS A N 1
ATOM 2445 C CA . CYS A 1 316 ? -37.344 -2.992 12.773 1 92.69 316 CYS A CA 1
ATOM 2446 C C . CYS A 1 316 ? -37.906 -4.367 12.43 1 92.69 316 CYS A C 1
ATOM 2448 O O . CYS A 1 316 ? -38.531 -4.543 11.375 1 92.69 316 CYS A O 1
ATOM 2450 N N . GLY A 1 317 ? -37.719 -5.289 13.344 1 91.19 317 GLY A N 1
ATOM 2451 C CA . GLY A 1 317 ? -38.156 -6.66 13.148 1 91.19 317 GLY A CA 1
ATOM 2452 C C . GLY A 1 317 ? -39.656 -6.801 13.07 1 91.19 317 GLY A C 1
ATOM 2453 O O . GLY A 1 317 ? -40.188 -7.609 12.305 1 91.19 317 GLY A O 1
ATOM 2454 N N . CYS A 1 318 ? -40.375 -5.988 13.812 1 88.69 318 CYS A N 1
ATOM 2455 C CA . CYS A 1 318 ? -41.812 -6.082 13.82 1 88.69 318 CYS A CA 1
ATOM 2456 C C . CYS A 1 318 ? -42.406 -5.699 12.469 1 88.69 318 CYS A C 1
ATOM 2458 O O . CYS A 1 318 ? -43.406 -6.281 12.031 1 88.69 318 CYS A O 1
ATOM 2460 N N . ALA A 1 319 ? -41.781 -4.762 11.766 1 90.38 319 ALA A N 1
ATOM 2461 C CA . ALA A 1 319 ? -42.25 -4.348 10.445 1 90.38 319 ALA A CA 1
ATOM 2462 C C . ALA A 1 319 ? -42.062 -5.469 9.422 1 90.38 319 ALA A C 1
ATOM 2464 O O . ALA A 1 319 ? -42.75 -5.504 8.406 1 90.38 319 ALA A O 1
ATOM 2465 N N . LEU A 1 320 ? -41.125 -6.375 9.734 1 91.38 320 LEU A N 1
ATOM 2466 C CA . LEU A 1 320 ? -40.844 -7.453 8.797 1 91.38 320 LEU A CA 1
ATOM 2467 C C . LEU A 1 320 ? -41.469 -8.758 9.25 1 91.38 320 LEU A C 1
ATOM 2469 O O . LEU A 1 320 ? -41.25 -9.812 8.641 1 91.38 320 LEU A O 1
ATOM 2473 N N . GLY A 1 321 ? -42.219 -8.688 10.258 1 86.31 321 GLY A N 1
ATOM 2474 C CA . GLY A 1 321 ? -42.906 -9.852 10.758 1 86.31 321 GLY A CA 1
ATOM 2475 C C . GLY A 1 321 ? -42.031 -10.805 11.539 1 86.31 321 GLY A C 1
ATOM 2476 O O . GLY A 1 321 ? -42.375 -11.984 11.688 1 86.31 321 GLY A O 1
ATOM 2477 N N . PHE A 1 322 ? -40.938 -10.266 11.977 1 86.38 322 PHE A N 1
ATOM 2478 C CA . PHE A 1 322 ? -40.062 -11.125 12.758 1 86.38 322 PHE A CA 1
ATOM 2479 C C . PHE A 1 322 ? -40.5 -11.172 14.211 1 86.38 322 PHE A C 1
ATOM 2481 O O . PHE A 1 322 ? -40.969 -10.172 14.766 1 86.38 322 PHE A O 1
ATOM 2488 N N . THR A 1 323 ? -40.656 -12.281 14.758 1 74.88 323 THR A N 1
ATOM 2489 C CA . THR A 1 323 ? -40.938 -12.414 16.188 1 74.88 323 THR A CA 1
ATOM 2490 C C . THR A 1 323 ? -39.656 -12.469 17 1 74.88 323 THR A C 1
ATOM 2492 O O . THR A 1 323 ? -38.688 -13.117 16.609 1 74.88 323 THR A O 1
ATOM 2495 N N . HIS A 1 324 ? -39.469 -11.438 17.812 1 64.75 324 HIS A N 1
ATOM 2496 C CA . HIS A 1 324 ? -38.281 -11.469 18.641 1 64.75 324 HIS A CA 1
ATOM 2497 C C . HIS A 1 324 ? -38.594 -11.914 20.062 1 64.75 324 HIS A C 1
ATOM 2499 O O . HIS A 1 324 ? -39.656 -11.57 20.594 1 64.75 324 HIS A O 1
ATOM 2505 N N . HIS A 1 325 ? -38.031 -13.055 20.469 1 57.12 325 HIS A N 1
ATOM 2506 C CA . HIS A 1 325 ? -38.219 -13.469 21.859 1 57.12 325 HIS A CA 1
ATOM 2507 C C . HIS A 1 325 ? -37.281 -12.711 22.797 1 57.12 325 HIS A C 1
ATOM 2509 O O . HIS A 1 325 ? -36.156 -12.328 22.391 1 57.12 325 HIS A O 1
ATOM 2515 N N . MET B 1 1 ? 31.547 73.312 28.531 1 52.12 1 MET B N 1
ATOM 2516 C CA . MET B 1 1 ? 30.922 72 28.703 1 52.12 1 MET B CA 1
ATOM 2517 C C . MET B 1 1 ? 29.906 71.75 27.609 1 52.12 1 MET B C 1
ATOM 2519 O O . MET B 1 1 ? 28.984 72.5 27.406 1 52.12 1 MET B O 1
ATOM 2523 N N . ASP B 1 2 ? 30.312 71 26.547 1 71.69 2 ASP B N 1
ATOM 2524 C CA . ASP B 1 2 ? 29.562 70.938 25.297 1 71.69 2 ASP B CA 1
ATOM 2525 C C . ASP B 1 2 ? 28.203 70.25 25.516 1 71.69 2 ASP B C 1
ATOM 2527 O O . ASP B 1 2 ? 28.109 69.125 26.016 1 71.69 2 ASP B O 1
ATOM 2531 N N . ALA B 1 3 ? 27.141 71.125 25.594 1 83.38 3 ALA B N 1
ATOM 2532 C CA . ALA B 1 3 ? 25.781 70.75 25.969 1 83.38 3 ALA B CA 1
ATOM 2533 C C . ALA B 1 3 ? 24.891 70.625 24.734 1 83.38 3 ALA B C 1
ATOM 2535 O O . ALA B 1 3 ? 25.156 71.25 23.703 1 83.38 3 ALA B O 1
ATOM 2536 N N . VAL B 1 4 ? 23.984 69.562 24.688 1 84.94 4 VAL B N 1
ATOM 2537 C CA . VAL B 1 4 ? 23.016 69.375 23.609 1 84.94 4 VAL B CA 1
ATOM 2538 C C . VAL B 1 4 ? 21.625 69.812 24.094 1 84.94 4 VAL B C 1
ATOM 2540 O O . VAL B 1 4 ? 21.297 69.688 25.266 1 84.94 4 VAL B O 1
ATOM 2543 N N . PRO B 1 5 ? 20.953 70.312 23.062 1 87.69 5 PRO B N 1
ATOM 2544 C CA . PRO B 1 5 ? 19.609 70.75 23.438 1 87.69 5 PRO B CA 1
ATOM 2545 C C . PRO B 1 5 ? 18.766 69.562 23.969 1 87.69 5 PRO B C 1
ATOM 2547 O O . PRO B 1 5 ? 18.875 68.438 23.469 1 87.69 5 PRO B O 1
ATOM 2550 N N . ARG B 1 6 ? 18.016 69.812 25.047 1 87.5 6 ARG B N 1
ATOM 2551 C CA . ARG B 1 6 ? 17.188 68.75 25.703 1 87.5 6 ARG B CA 1
ATOM 2552 C C . ARG B 1 6 ? 16.219 68.125 24.703 1 87.5 6 ARG B C 1
ATOM 2554 O O . ARG B 1 6 ? 15.945 66.938 24.781 1 87.5 6 ARG B O 1
ATOM 2561 N N . GLN B 1 7 ? 15.812 68.938 23.719 1 85.69 7 GLN B N 1
ATOM 2562 C CA . GLN B 1 7 ? 14.867 68.438 22.719 1 85.69 7 GLN B CA 1
ATOM 2563 C C . GLN B 1 7 ? 15.484 67.312 21.875 1 85.69 7 GLN B C 1
ATOM 2565 O O . GLN B 1 7 ? 14.836 66.312 21.578 1 85.69 7 GLN B O 1
ATOM 2570 N N . GLU B 1 8 ? 16.688 67.5 21.594 1 85.12 8 GLU B N 1
ATOM 2571 C CA . GLU B 1 8 ? 17.406 66.5 20.781 1 85.12 8 GLU B CA 1
ATOM 2572 C C . GLU B 1 8 ? 17.656 65.188 21.562 1 85.12 8 GLU B C 1
ATOM 2574 O O . GLU B 1 8 ? 17.547 64.125 21.016 1 85.12 8 GLU B O 1
ATOM 2579 N N . TYR B 1 9 ? 17.953 65.375 22.781 1 85.94 9 TYR B N 1
ATOM 2580 C CA . TYR B 1 9 ? 18.156 64.25 23.672 1 85.94 9 TYR B CA 1
ATOM 2581 C C . TYR B 1 9 ? 16.875 63.438 23.844 1 85.94 9 TYR B C 1
ATOM 2583 O O . TYR B 1 9 ? 16.906 62.219 23.766 1 85.94 9 TYR B O 1
ATOM 2591 N N . GLU B 1 10 ? 15.828 64.125 24.016 1 86.75 10 GLU B N 1
ATOM 2592 C CA . GLU B 1 10 ? 14.539 63.469 24.203 1 86.75 10 GLU B CA 1
ATOM 2593 C C . GLU B 1 10 ? 14.125 62.719 22.938 1 86.75 10 GLU B C 1
ATOM 2595 O O . GLU B 1 10 ? 13.547 61.656 23.016 1 86.75 10 GLU B O 1
ATOM 2600 N N . TYR B 1 11 ? 14.438 63.281 21.844 1 86.25 11 TYR B N 1
ATOM 2601 C CA . TYR B 1 11 ? 14.156 62.625 20.562 1 86.25 11 TYR B CA 1
ATOM 2602 C C . TYR B 1 11 ? 14.953 61.344 20.438 1 86.25 11 TYR B C 1
ATOM 2604 O O . TYR B 1 11 ? 14.398 60.312 20.078 1 86.25 11 TYR B O 1
ATOM 2612 N N . ALA B 1 12 ? 16.141 61.375 20.766 1 83.5 12 ALA B N 1
ATOM 2613 C CA . ALA B 1 12 ? 17.016 60.188 20.703 1 83.5 12 ALA B CA 1
ATOM 2614 C C . ALA B 1 12 ? 16.547 59.094 21.672 1 83.5 12 ALA B C 1
ATOM 2616 O O . ALA B 1 12 ? 16.516 57.938 21.328 1 83.5 12 ALA B O 1
ATOM 2617 N N . LEU B 1 13 ? 16.188 59.562 22.828 1 85.69 13 LEU B N 1
ATOM 2618 C CA . LEU B 1 13 ? 15.742 58.625 23.859 1 85.69 13 LEU B CA 1
ATOM 2619 C C . LEU B 1 13 ? 14.43 57.969 23.453 1 85.69 13 LEU B C 1
ATOM 2621 O O . LEU B 1 13 ? 14.234 56.75 23.688 1 85.69 13 LEU B O 1
ATOM 2625 N N . SER B 1 14 ? 13.578 58.75 22.875 1 87.31 14 SER B N 1
ATOM 2626 C CA . SER B 1 14 ? 12.305 58.219 22.406 1 87.31 14 SER B CA 1
ATOM 2627 C C . SER B 1 14 ? 12.523 57.156 21.312 1 87.31 14 SER B C 1
ATOM 2629 O O . SER B 1 14 ? 11.898 56.094 21.328 1 87.31 14 SER B O 1
ATOM 2631 N N . ASN B 1 15 ? 13.359 57.469 20.469 1 85.56 15 ASN B N 1
ATOM 2632 C CA . ASN B 1 15 ? 13.664 56.562 19.375 1 85.56 15 ASN B CA 1
ATOM 2633 C C . ASN B 1 15 ? 14.352 55.281 19.891 1 85.56 15 ASN B C 1
ATOM 2635 O O . ASN B 1 15 ? 14.102 54.188 19.391 1 85.56 15 ASN B O 1
ATOM 2639 N N . PHE B 1 16 ? 15.148 55.438 20.828 1 85.06 16 PHE B N 1
ATOM 2640 C CA . PHE B 1 16 ? 15.773 54.312 21.484 1 85.06 16 PHE B CA 1
ATOM 2641 C C . PHE B 1 16 ? 14.727 53.406 22.125 1 85.06 16 PHE B C 1
ATOM 2643 O O . PHE B 1 16 ? 14.781 52.188 21.984 1 85.06 16 PHE B O 1
ATOM 2650 N N . ARG B 1 17 ? 13.844 54 22.766 1 86.38 17 ARG B N 1
ATOM 2651 C CA . ARG B 1 17 ? 12.781 53.25 23.406 1 86.38 17 ARG B CA 1
ATOM 2652 C C . ARG B 1 17 ? 11.961 52.469 22.375 1 86.38 17 ARG B C 1
ATOM 2654 O O . ARG B 1 17 ? 11.648 51.281 22.578 1 86.38 17 ARG B O 1
ATOM 2661 N N . ILE B 1 18 ? 11.664 53.062 21.297 1 87.88 18 ILE B N 1
ATOM 2662 C CA . ILE B 1 18 ? 10.898 52.406 20.234 1 87.88 18 ILE B CA 1
ATOM 2663 C C . ILE B 1 18 ? 11.695 51.25 19.641 1 87.88 18 ILE B C 1
ATOM 2665 O O . ILE B 1 18 ? 11.156 50.156 19.438 1 87.88 18 ILE B O 1
ATOM 2669 N N . ALA B 1 19 ? 12.922 51.469 19.406 1 88.06 19 ALA B N 1
ATOM 2670 C CA . ALA B 1 19 ? 13.789 50.406 18.859 1 88.06 19 ALA B CA 1
ATOM 2671 C C . ALA B 1 19 ? 13.906 49.25 19.828 1 88.06 19 ALA B C 1
ATOM 2673 O O . ALA B 1 19 ? 13.898 48.094 19.406 1 88.06 19 ALA B O 1
ATOM 2674 N N . HIS B 1 20 ? 14.039 49.594 21.047 1 88.75 20 HIS B N 1
ATOM 2675 C CA . HIS B 1 20 ? 14.141 48.562 22.062 1 88.75 20 HIS B CA 1
ATOM 2676 C C . HIS B 1 20 ? 12.867 47.719 22.125 1 88.75 20 HIS B C 1
ATOM 2678 O O . HIS B 1 20 ? 12.93 46.5 22.266 1 88.75 20 HIS B O 1
ATOM 2684 N N . LEU B 1 21 ? 11.789 48.375 22.016 1 90.5 21 LEU B N 1
ATOM 2685 C CA . LEU B 1 21 ? 10.508 47.688 22 1 90.5 21 LEU B CA 1
ATOM 2686 C C . LEU B 1 21 ? 10.383 46.781 20.766 1 90.5 21 LEU B C 1
ATOM 2688 O O . LEU B 1 21 ? 9.883 45.656 20.844 1 90.5 21 LEU B O 1
ATOM 2692 N N . LYS B 1 22 ? 10.828 47.281 19.703 1 92.06 22 LYS B N 1
ATOM 2693 C CA . LYS B 1 22 ? 10.781 46.5 18.469 1 92.06 22 LYS B CA 1
ATOM 2694 C C . LYS B 1 22 ? 11.695 45.281 18.547 1 92.06 22 LYS B C 1
ATOM 2696 O O . LYS B 1 22 ? 11.344 44.219 18.047 1 92.06 22 LYS B O 1
ATOM 2701 N N . VAL B 1 23 ? 12.789 45.438 19.141 1 89.38 23 VAL B N 1
ATOM 2702 C CA . VAL B 1 23 ? 13.719 44.312 19.328 1 89.38 23 VAL B CA 1
ATOM 2703 C C . VAL B 1 23 ? 13.062 43.25 20.188 1 89.38 23 VAL B C 1
ATOM 2705 O O . VAL B 1 23 ? 13.148 42.062 19.875 1 89.38 23 VAL B O 1
ATOM 2708 N N . ALA B 1 24 ? 12.422 43.75 21.172 1 91.06 24 ALA B N 1
ATOM 2709 C CA . ALA B 1 24 ? 11.758 42.812 22.062 1 91.06 24 ALA B CA 1
ATOM 2710 C C . ALA B 1 24 ? 10.625 42.094 21.359 1 91.06 24 ALA B C 1
ATOM 2712 O O . ALA B 1 24 ? 10.461 40.875 21.516 1 91.06 24 ALA B O 1
ATOM 2713 N N . GLU B 1 25 ? 9.898 42.781 20.625 1 91.44 25 GLU B N 1
ATOM 2714 C CA . GLU B 1 25 ? 8.805 42.219 19.859 1 91.44 25 GLU B CA 1
ATOM 2715 C C . GLU B 1 25 ? 9.312 41.188 18.828 1 91.44 25 GLU B C 1
ATOM 2717 O O . GLU B 1 25 ? 8.758 40.094 18.703 1 91.44 25 GLU B O 1
ATOM 2722 N N . GLN B 1 26 ? 10.32 41.531 18.188 1 91.38 26 GLN B N 1
ATOM 2723 C CA . GLN B 1 26 ? 10.883 40.656 17.156 1 91.38 26 GLN B CA 1
ATOM 2724 C C . GLN B 1 26 ? 11.5 39.406 17.766 1 91.38 26 GLN B C 1
ATOM 2726 O O . GLN B 1 26 ? 11.461 38.312 17.172 1 91.38 26 GLN B O 1
ATOM 2731 N N . LYS B 1 27 ? 12.008 39.594 18.859 1 91.31 27 LYS B N 1
ATOM 2732 C CA . LYS B 1 27 ? 12.555 38.438 19.547 1 91.31 27 LYS B CA 1
ATOM 2733 C C . LYS B 1 27 ? 11.461 37.438 19.875 1 91.31 27 LYS B C 1
ATOM 2735 O O . LYS B 1 27 ? 11.648 36.219 19.703 1 91.31 27 LYS B O 1
ATOM 2740 N N . THR B 1 28 ? 10.352 37.906 20.312 1 92.62 28 THR B N 1
ATOM 2741 C CA . THR B 1 28 ? 9.211 37.062 20.609 1 92.62 28 THR B CA 1
ATOM 2742 C C . THR B 1 28 ? 8.719 36.375 19.344 1 92.62 28 THR B C 1
ATOM 2744 O O . THR B 1 28 ? 8.406 35.188 19.359 1 92.62 28 THR B O 1
ATOM 2747 N N . GLN B 1 29 ? 8.711 37.062 18.328 1 92.75 29 GLN B N 1
ATOM 2748 C CA . GLN B 1 29 ? 8.289 36.5 17.047 1 92.75 29 GLN B CA 1
ATOM 2749 C C . GLN B 1 29 ? 9.266 35.438 16.562 1 92.75 29 GLN B C 1
ATOM 2751 O O . GLN B 1 29 ? 8.852 34.406 16.062 1 92.75 29 GLN B O 1
ATOM 2756 N N . LEU B 1 30 ? 10.477 35.719 16.75 1 92.62 30 LEU B N 1
ATOM 2757 C CA . LEU B 1 30 ? 11.516 34.75 16.359 1 92.62 30 LEU B CA 1
ATOM 2758 C C . LEU B 1 30 ? 11.383 33.469 17.156 1 92.62 30 LEU B C 1
ATOM 2760 O O . LEU B 1 30 ? 11.5 32.375 16.594 1 92.62 30 LEU B O 1
ATOM 2764 N N . ASP B 1 31 ? 11.07 33.688 18.391 1 92.56 31 ASP B N 1
ATOM 2765 C CA . ASP B 1 31 ? 10.898 32.5 19.234 1 92.56 31 ASP B CA 1
ATOM 2766 C C . ASP B 1 31 ? 9.68 31.703 18.812 1 92.56 31 ASP B C 1
ATOM 2768 O O . ASP B 1 31 ? 9.727 30.469 18.797 1 92.56 31 ASP B O 1
ATOM 2772 N N . GLU B 1 32 ? 8.672 32.344 18.484 1 92.12 32 GLU B N 1
ATOM 2773 C CA . GLU B 1 32 ? 7.465 31.672 18.016 1 92.12 32 GLU B CA 1
ATOM 2774 C C . GLU B 1 32 ? 7.699 30.953 16.703 1 92.12 32 GLU B C 1
ATOM 2776 O O . GLU B 1 32 ? 7.25 29.812 16.516 1 92.12 32 GLU B O 1
ATOM 2781 N N . GLN B 1 33 ? 8.414 31.578 15.867 1 91.06 33 GLN B N 1
ATOM 2782 C CA . GLN B 1 33 ? 8.703 30.969 14.57 1 91.06 33 GLN B CA 1
ATOM 2783 C C . GLN B 1 33 ? 9.625 29.766 14.727 1 91.06 33 GLN B C 1
ATOM 2785 O O . GLN B 1 33 ? 9.484 28.766 14.008 1 91.06 33 GLN B O 1
ATOM 2790 N N . GLU B 1 34 ? 10.438 29.859 15.602 1 91.19 34 GLU B N 1
ATOM 2791 C CA . GLU B 1 34 ? 11.32 28.734 15.867 1 91.19 34 GLU B CA 1
ATOM 2792 C C . GLU B 1 34 ? 10.539 27.531 16.391 1 91.19 34 GLU B C 1
ATOM 2794 O O . GLU B 1 34 ? 10.828 26.391 16.047 1 91.19 34 GLU B O 1
ATOM 2799 N N . ARG B 1 35 ? 9.672 27.891 17.219 1 91.44 35 ARG B N 1
ATOM 2800 C CA . ARG B 1 35 ? 8.797 26.828 17.719 1 91.44 35 ARG B CA 1
ATOM 2801 C C . ARG B 1 35 ? 7.992 26.188 16.594 1 91.44 35 ARG B C 1
ATOM 2803 O O . ARG B 1 35 ? 7.863 24.969 16.531 1 91.44 35 ARG B O 1
ATOM 2810 N N . GLN B 1 36 ? 7.539 27.016 15.781 1 90.62 36 GLN B N 1
ATOM 2811 C CA . GLN B 1 36 ? 6.77 26.531 14.641 1 90.62 36 GLN B CA 1
ATOM 2812 C C . GLN B 1 36 ? 7.629 25.672 13.727 1 90.62 36 GLN B C 1
ATOM 2814 O O . GLN B 1 36 ? 7.188 24.609 13.266 1 90.62 36 GLN B O 1
ATOM 2819 N N . ILE B 1 37 ? 8.766 26.109 13.523 1 89.06 37 ILE B N 1
ATOM 2820 C CA . ILE B 1 37 ? 9.688 25.359 12.68 1 89.06 37 ILE B CA 1
ATOM 2821 C C . ILE B 1 37 ? 9.961 23.984 13.297 1 89.06 37 ILE B C 1
ATOM 2823 O O . ILE B 1 37 ? 9.953 22.969 12.594 1 89.06 37 ILE B O 1
ATOM 2827 N N . SER B 1 38 ? 10.094 24.016 14.523 1 89.94 38 SER B N 1
ATOM 2828 C CA . SER B 1 38 ? 10.344 22.766 15.227 1 89.94 38 SER B CA 1
ATOM 2829 C C . SER B 1 38 ? 9.164 21.812 15.094 1 89.94 38 SER B C 1
ATOM 2831 O O . SER B 1 38 ? 9.352 20.609 14.867 1 89.94 38 SER B O 1
ATOM 2833 N N . LEU B 1 39 ? 8.031 22.344 15.172 1 87.81 39 LEU B N 1
ATOM 2834 C CA . LEU B 1 39 ? 6.828 21.531 15.055 1 87.81 39 LEU B CA 1
ATOM 2835 C C . LEU B 1 39 ? 6.668 21 13.641 1 87.81 39 LEU B C 1
ATOM 2837 O O . LEU B 1 39 ? 6.293 19.828 13.453 1 87.81 39 LEU B O 1
ATOM 2841 N N . LEU B 1 40 ? 6.957 21.766 12.727 1 86.62 40 LEU B N 1
ATOM 2842 C CA . LEU B 1 40 ? 6.852 21.359 11.328 1 86.62 40 LEU B CA 1
ATOM 2843 C C . LEU B 1 40 ? 7.887 20.281 11 1 86.62 40 LEU B C 1
ATOM 2845 O O . LEU B 1 40 ? 7.582 19.312 10.305 1 86.62 40 LEU B O 1
ATOM 2849 N N . ARG B 1 41 ? 9 20.469 11.547 1 85.94 41 ARG B N 1
ATOM 2850 C CA . ARG B 1 41 ? 10.055 19.484 11.344 1 85.94 41 ARG B CA 1
ATOM 2851 C C . ARG B 1 41 ? 9.68 18.141 11.992 1 85.94 41 ARG B C 1
ATOM 2853 O O . ARG B 1 41 ? 9.93 17.078 11.422 1 85.94 41 ARG B O 1
ATOM 2860 N N . ALA B 1 42 ? 9.102 18.281 13.117 1 81.44 42 ALA B N 1
ATOM 2861 C CA . ALA B 1 42 ? 8.664 17.062 13.812 1 81.44 42 ALA B CA 1
ATOM 2862 C C . ALA B 1 42 ? 7.582 16.344 13.016 1 81.44 42 ALA B C 1
ATOM 2864 O O . ALA B 1 42 ? 7.574 15.117 12.938 1 81.44 42 ALA B O 1
ATOM 2865 N N . ARG B 1 43 ? 6.773 17.062 12.445 1 82.44 43 ARG B N 1
ATOM 2866 C CA . ARG B 1 43 ? 5.711 16.5 11.625 1 82.44 43 ARG B CA 1
ATOM 2867 C C . ARG B 1 43 ? 6.277 15.828 10.375 1 82.44 43 ARG B C 1
ATOM 2869 O O . ARG B 1 43 ? 5.863 14.727 10.016 1 82.44 43 ARG B O 1
ATOM 2876 N N . ILE B 1 44 ? 7.156 16.453 9.797 1 80.44 44 ILE B N 1
ATOM 2877 C CA . ILE B 1 44 ? 7.805 15.898 8.617 1 80.44 44 ILE B CA 1
ATOM 2878 C C . ILE B 1 44 ? 8.539 14.617 8.992 1 80.44 44 ILE B C 1
ATOM 2880 O O . ILE B 1 44 ? 8.461 13.617 8.273 1 80.44 44 ILE B O 1
ATOM 2884 N N . ALA B 1 45 ? 9.156 14.711 10.094 1 77.44 45 ALA B N 1
ATOM 2885 C CA . ALA B 1 45 ? 9.867 13.523 10.562 1 77.44 45 ALA B CA 1
ATOM 2886 C C . ALA B 1 45 ? 8.898 12.367 10.797 1 77.44 45 ALA B C 1
ATOM 2888 O O . ALA B 1 45 ? 9.203 11.219 10.461 1 77.44 45 ALA B O 1
ATOM 2889 N N . LEU B 1 46 ? 7.828 12.672 11.32 1 76.44 46 LEU B N 1
ATOM 2890 C CA . LEU B 1 46 ? 6.797 11.672 11.555 1 76.44 46 LEU B CA 1
ATOM 2891 C C . LEU B 1 46 ? 6.301 11.086 10.234 1 76.44 46 LEU B C 1
ATOM 2893 O O . LEU B 1 46 ? 6.199 9.859 10.102 1 76.44 46 LEU B O 1
ATOM 2897 N N . LEU B 1 47 ? 6.074 11.938 9.367 1 77.56 47 LEU B N 1
ATOM 2898 C CA . LEU B 1 47 ? 5.527 11.508 8.086 1 77.56 47 LEU B CA 1
ATOM 2899 C C . LEU B 1 47 ? 6.547 10.695 7.301 1 77.56 47 LEU B C 1
ATOM 2901 O O . LEU B 1 47 ? 6.18 9.781 6.559 1 77.56 47 LEU B O 1
ATOM 2905 N N . GLU B 1 48 ? 7.73 11.047 7.531 1 73.25 48 GLU B N 1
ATOM 2906 C CA . GLU B 1 48 ? 8.789 10.359 6.797 1 73.25 48 GLU B CA 1
ATOM 2907 C C . GLU B 1 48 ? 9.242 9.102 7.527 1 73.25 48 GLU B C 1
ATOM 2909 O O . GLU B 1 48 ? 9.945 8.266 6.957 1 73.25 48 GLU B O 1
ATOM 2914 N N . GLY B 1 49 ? 8.602 8.766 8.812 1 62.78 49 GLY B N 1
ATOM 2915 C CA . GLY B 1 49 ? 8.922 7.566 9.57 1 62.78 49 GLY B CA 1
ATOM 2916 C C . GLY B 1 49 ? 10.258 7.645 10.273 1 62.78 49 GLY B C 1
ATOM 2917 O O . GLY B 1 49 ? 10.844 6.617 10.617 1 62.78 49 GLY B O 1
ATOM 2918 N N . GLY B 1 50 ? 11.039 8.828 10.43 1 53.38 50 GLY B N 1
ATOM 2919 C CA . GLY B 1 50 ? 12.359 8.891 11.047 1 53.38 50 GLY B CA 1
ATOM 2920 C C . GLY B 1 50 ? 12.305 8.906 12.562 1 53.38 50 GLY B C 1
ATOM 2921 O O . GLY B 1 50 ? 11.406 9.516 13.148 1 53.38 50 GLY B O 1
ATOM 2922 N N . ASP B 1 51 ? 12.453 7.859 13.375 1 44.56 51 ASP B N 1
ATOM 2923 C CA . ASP B 1 51 ? 12.75 7.957 14.805 1 44.56 51 ASP B CA 1
ATOM 2924 C C . ASP B 1 51 ? 13.578 9.203 15.109 1 44.56 51 ASP B C 1
ATOM 29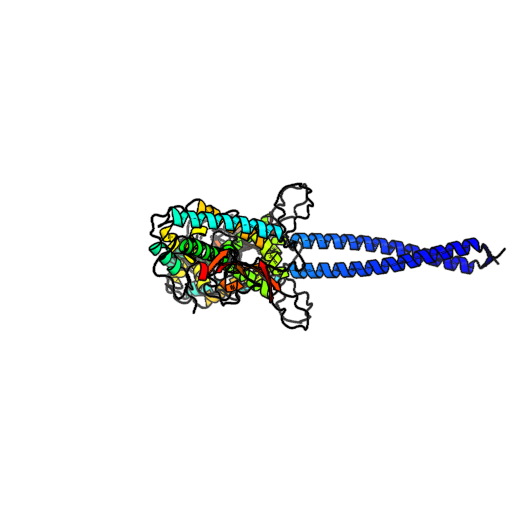26 O O . ASP B 1 51 ? 14.641 9.406 14.516 1 44.56 51 ASP B O 1
ATOM 2930 N N . ASP B 1 52 ? 13.078 10.289 15.453 1 39.19 52 ASP B N 1
ATOM 2931 C CA . ASP B 1 52 ? 13.883 11.32 16.094 1 39.19 52 ASP B CA 1
ATOM 2932 C C . ASP B 1 52 ? 14.914 10.703 17.031 1 39.19 52 ASP B C 1
ATOM 2934 O O . ASP B 1 52 ? 15.664 11.414 17.703 1 39.19 52 ASP B O 1
ATOM 2938 N N . GLU B 1 53 ? 14.57 9.859 17.969 1 35.25 53 GLU B N 1
ATOM 2939 C CA . GLU B 1 53 ? 15.562 9.703 19.031 1 35.25 53 GLU B CA 1
ATOM 2940 C C . GLU B 1 53 ? 16.969 9.562 18.438 1 35.25 53 GLU B C 1
ATOM 2942 O O . GLU B 1 53 ? 17.219 8.672 17.625 1 35.25 53 GLU B O 1
ATOM 2947 N N . PRO B 1 54 ? 17.703 10.758 18.672 1 33.81 54 PRO B N 1
ATOM 2948 C CA . PRO B 1 54 ? 19.125 10.461 18.828 1 33.81 54 PRO B CA 1
ATOM 2949 C C . PRO B 1 54 ? 19.391 9.203 19.641 1 33.81 54 PRO B C 1
ATOM 2951 O O . PRO B 1 54 ? 19.469 9.266 20.875 1 33.81 54 PRO B O 1
ATOM 2954 N N . LYS B 1 55 ? 18.609 8.289 19.969 1 30.88 55 LYS B N 1
ATOM 2955 C CA . LYS B 1 55 ? 19.266 7.355 20.891 1 30.88 55 LYS B CA 1
ATOM 2956 C C . LYS B 1 55 ? 20.75 7.215 20.562 1 30.88 55 LYS B C 1
ATOM 2958 O O . LYS B 1 55 ? 21.125 6.891 19.438 1 30.88 55 LYS B O 1
ATOM 2963 N N . HIS B 1 56 ? 21.562 7.883 21.344 1 29.05 56 HIS B N 1
ATOM 2964 C CA . HIS B 1 56 ? 22.922 7.477 21.688 1 29.05 56 HIS B CA 1
ATOM 2965 C C . HIS B 1 56 ? 23.078 5.961 21.641 1 29.05 56 HIS B C 1
ATOM 2967 O O . HIS B 1 56 ? 23.969 5.402 22.281 1 29.05 56 HIS B O 1
ATOM 2973 N N . THR B 1 57 ? 22.078 5.102 21.672 1 28.52 57 THR B N 1
ATOM 2974 C CA . THR B 1 57 ? 22.797 3.842 21.75 1 28.52 57 THR B CA 1
ATOM 2975 C C . THR B 1 57 ? 24.062 3.891 20.891 1 28.52 57 THR B C 1
ATOM 2977 O O . THR B 1 57 ? 24.062 4.457 19.797 1 28.52 57 THR B O 1
ATOM 2980 N N . THR B 1 58 ? 25.25 3.832 21.5 1 28.75 58 THR B N 1
ATOM 2981 C CA . THR B 1 58 ? 26.578 3.338 21.156 1 28.75 58 THR B CA 1
ATOM 2982 C C . THR B 1 58 ? 26.516 2.482 19.891 1 28.75 58 THR B C 1
ATOM 2984 O O . THR B 1 58 ? 27.266 2.723 18.938 1 28.75 58 THR B O 1
ATOM 2987 N N . ASN B 1 59 ? 26.844 1.094 20.203 1 28.19 59 ASN B N 1
ATOM 2988 C CA . ASN B 1 59 ? 27.391 0.146 19.219 1 28.19 59 ASN B CA 1
ATOM 2989 C C . ASN B 1 59 ? 26.406 -0.083 18.078 1 28.19 59 ASN B C 1
ATOM 2991 O O . ASN B 1 59 ? 26.734 -0.786 17.109 1 28.19 59 ASN B O 1
ATOM 2995 N N . ARG B 1 60 ? 25.047 -0.363 18.438 1 29.75 60 ARG B N 1
ATOM 2996 C CA . ARG B 1 60 ? 24.422 -1.399 17.625 1 29.75 60 ARG B CA 1
ATOM 2997 C C . ARG B 1 60 ? 24 -0.845 16.266 1 29.75 60 ARG B C 1
ATOM 2999 O O . ARG B 1 60 ? 23.625 0.328 16.156 1 29.75 60 ARG B O 1
ATOM 3006 N N . ALA B 1 61 ? 23.859 -1.508 15.133 1 30.77 61 ALA B N 1
ATOM 3007 C CA . ALA B 1 61 ? 23.797 -1.562 13.68 1 30.77 61 ALA B CA 1
ATOM 3008 C C . ALA B 1 61 ? 22.516 -0.889 13.156 1 30.77 61 ALA B C 1
ATOM 3010 O O . ALA B 1 61 ? 22.344 -0.745 11.945 1 30.77 61 ALA B O 1
ATOM 3011 N N . GLY B 1 62 ? 21.359 -0.668 13.82 1 31.81 62 GLY B N 1
ATOM 3012 C CA . GLY B 1 62 ? 20.047 -0.673 13.188 1 31.81 62 GLY B CA 1
ATOM 3013 C C . GLY B 1 62 ? 19.625 0.692 12.672 1 31.81 62 GLY B C 1
ATOM 3014 O O . GLY B 1 62 ? 18.5 0.866 12.211 1 31.81 62 GLY B O 1
ATOM 3015 N N . GLY B 1 63 ? 19.688 1.786 13.336 1 39.31 63 GLY B N 1
ATOM 3016 C CA . GLY B 1 63 ? 18.938 2.85 12.672 1 39.31 63 GLY B CA 1
ATOM 3017 C C . GLY B 1 63 ? 19.328 3.025 11.219 1 39.31 63 GLY B C 1
ATOM 3018 O O . GLY B 1 63 ? 20.406 3.535 10.906 1 39.31 63 GLY B O 1
ATOM 3019 N N . SER B 1 64 ? 19.094 2.041 10.273 1 43.62 64 SER B N 1
ATOM 3020 C CA . SER B 1 64 ? 19.828 1.529 9.117 1 43.62 64 SER B CA 1
ATOM 3021 C C . SER B 1 64 ? 19.75 2.502 7.945 1 43.62 64 SER B C 1
ATOM 3023 O O . SER B 1 64 ? 18.734 2.588 7.266 1 43.62 64 SER B O 1
ATOM 3025 N N . SER B 1 65 ? 20.062 3.832 8.211 1 54.69 65 SER B N 1
ATOM 3026 C CA . SER B 1 65 ? 20.359 4.484 6.938 1 54.69 65 SER B CA 1
ATOM 3027 C C . SER B 1 65 ? 21.172 3.578 6.027 1 54.69 65 SER B C 1
ATOM 3029 O O . SER B 1 65 ? 22.047 2.852 6.492 1 54.69 65 SER B O 1
ATOM 3031 N N . VAL B 1 66 ? 20.531 3.404 4.977 1 63.78 66 VAL B N 1
ATOM 3032 C CA . VAL B 1 66 ? 21.219 2.58 3.998 1 63.78 66 VAL B CA 1
ATOM 3033 C C . VAL B 1 66 ? 22.312 3.404 3.303 1 63.78 66 VAL B C 1
ATOM 3035 O O . VAL B 1 66 ? 22 4.398 2.637 1 63.78 66 VAL B O 1
ATOM 3038 N N . ASP B 1 67 ? 23.516 3.326 3.834 1 71.56 67 ASP B N 1
ATOM 3039 C CA . ASP B 1 67 ? 24.672 3.947 3.178 1 71.56 67 ASP B CA 1
ATOM 3040 C C . ASP B 1 67 ? 25.391 2.953 2.264 1 71.56 67 ASP B C 1
ATOM 3042 O O . ASP B 1 67 ? 25.016 1.776 2.217 1 71.56 67 ASP B O 1
ATOM 3046 N N . ASP B 1 68 ? 26.25 3.455 1.483 1 77 68 ASP B N 1
ATOM 3047 C CA . ASP B 1 68 ? 26.969 2.654 0.503 1 77 68 ASP B CA 1
ATOM 3048 C C . ASP B 1 68 ? 27.703 1.49 1.175 1 77 68 ASP B C 1
ATOM 3050 O O . ASP B 1 68 ? 27.75 0.389 0.624 1 77 68 ASP B O 1
ATOM 3054 N N . PHE B 1 69 ? 28.156 1.753 2.375 1 82.06 69 PHE B N 1
ATOM 3055 C CA . PHE B 1 69 ? 28.875 0.713 3.102 1 82.06 69 PHE B CA 1
ATOM 3056 C C . PHE B 1 69 ? 27.938 -0.426 3.482 1 82.06 69 PHE B C 1
ATOM 3058 O O . PHE B 1 69 ? 28.281 -1.6 3.314 1 82.06 69 PHE B O 1
ATOM 3065 N N . SER B 1 70 ? 26.766 -0.082 4.02 1 85.88 70 SER B N 1
ATOM 3066 C CA . SER B 1 70 ? 25.781 -1.093 4.41 1 85.88 70 SER B CA 1
ATOM 3067 C C . SER B 1 70 ? 25.344 -1.932 3.213 1 85.88 70 SER B C 1
ATOM 3069 O O . SER B 1 70 ? 25.203 -3.15 3.322 1 85.88 70 SER B O 1
ATOM 3071 N N . ILE B 1 71 ? 25.203 -1.34 2.117 1 89 71 ILE B N 1
ATOM 3072 C CA . ILE B 1 71 ? 24.781 -2.029 0.899 1 89 71 ILE B CA 1
ATOM 3073 C C . ILE B 1 71 ? 25.875 -3.004 0.466 1 89 71 ILE B C 1
ATOM 3075 O O . ILE B 1 71 ? 25.594 -4.168 0.17 1 89 71 ILE B O 1
ATOM 3079 N N . ARG B 1 72 ? 27.125 -2.518 0.519 1 88.88 72 ARG B N 1
ATOM 3080 C CA . ARG B 1 72 ? 28.266 -3.344 0.098 1 88.88 72 ARG B CA 1
ATOM 3081 C C . ARG B 1 72 ? 28.422 -4.559 1.007 1 88.88 72 ARG B C 1
ATOM 3083 O O . ARG B 1 72 ? 28.641 -5.672 0.53 1 88.88 72 ARG B O 1
ATOM 3090 N N . ASN B 1 73 ? 28.234 -4.305 2.26 1 92.06 73 ASN B N 1
ATOM 3091 C CA . ASN B 1 73 ? 28.406 -5.383 3.227 1 92.06 73 ASN B CA 1
ATOM 3092 C C . ASN B 1 73 ? 27.312 -6.434 3.092 1 92.06 73 ASN B C 1
ATOM 3094 O O . ASN B 1 73 ? 27.594 -7.633 3.057 1 92.06 73 ASN B O 1
ATOM 3098 N N . ALA B 1 74 ? 26.125 -5.992 3.066 1 93.44 74 ALA B N 1
ATOM 3099 C CA . ALA B 1 74 ? 24.984 -6.91 2.936 1 93.44 74 ALA B CA 1
ATOM 3100 C C . ALA B 1 74 ? 25.062 -7.684 1.62 1 93.44 74 ALA B C 1
ATOM 3102 O O . ALA B 1 74 ? 24.781 -8.883 1.581 1 93.44 74 ALA B O 1
ATOM 3103 N N . ALA B 1 75 ? 25.438 -7.035 0.614 1 94.44 75 ALA B N 1
ATOM 3104 C CA . ALA B 1 75 ? 25.578 -7.668 -0.696 1 94.44 75 ALA B CA 1
ATOM 3105 C C . ALA B 1 75 ? 26.672 -8.742 -0.673 1 94.44 75 ALA B C 1
ATOM 3107 O O . ALA B 1 75 ? 26.484 -9.828 -1.225 1 94.44 75 ALA B O 1
ATOM 3108 N N . SER B 1 76 ? 27.75 -8.406 -0.053 1 93.88 76 SER B N 1
ATOM 3109 C CA . SER B 1 76 ? 28.859 -9.344 0.024 1 93.88 76 SER B CA 1
ATOM 3110 C C . SER B 1 76 ? 28.469 -10.609 0.782 1 93.88 76 SER B C 1
ATOM 3112 O O . SER B 1 76 ? 28.844 -11.719 0.394 1 93.88 76 SER B O 1
ATOM 3114 N N . GLN B 1 77 ? 27.766 -10.406 1.829 1 96 77 GLN B N 1
ATOM 3115 C CA . GLN B 1 77 ? 27.297 -11.555 2.602 1 96 77 GLN B CA 1
ATOM 3116 C C . GLN B 1 77 ? 26.375 -12.438 1.771 1 96 77 GLN B C 1
ATOM 3118 O O . GLN B 1 77 ? 26.5 -13.664 1.787 1 96 77 GLN B O 1
ATOM 3123 N N . LEU B 1 78 ? 25.516 -11.859 1.092 1 97.31 78 LEU B N 1
ATOM 3124 C CA . LEU B 1 78 ? 24.578 -12.594 0.253 1 97.31 78 LEU B CA 1
ATOM 3125 C C . LEU B 1 78 ? 25.297 -13.312 -0.878 1 97.31 78 LEU B C 1
ATOM 3127 O O . LEU B 1 78 ? 24.984 -14.461 -1.195 1 97.31 78 LEU B O 1
ATOM 3131 N N . GLU B 1 79 ? 26.266 -12.664 -1.39 1 96.38 79 GLU B N 1
ATOM 3132 C CA . GLU B 1 79 ? 27.094 -13.258 -2.443 1 96.38 79 GLU B CA 1
ATOM 3133 C C . GLU B 1 79 ? 27.797 -14.523 -1.953 1 96.38 79 GLU B C 1
ATOM 3135 O O . GLU B 1 79 ? 27.859 -15.523 -2.67 1 96.38 79 GLU B O 1
ATOM 3140 N N . ARG B 1 80 ? 28.266 -14.453 -0.784 1 97.06 80 ARG B N 1
ATOM 3141 C CA . ARG B 1 80 ? 28.938 -15.609 -0.198 1 97.06 80 ARG B CA 1
ATOM 3142 C C . ARG B 1 80 ? 27.969 -16.781 -0.028 1 97.06 80 ARG B C 1
ATOM 3144 O O . ARG B 1 80 ? 28.328 -17.938 -0.28 1 97.06 80 ARG B O 1
ATOM 3151 N N . LEU B 1 81 ? 26.828 -16.484 0.398 1 97.88 81 LEU B N 1
ATOM 3152 C CA . LEU B 1 81 ? 25.812 -17.516 0.57 1 97.88 81 LEU B CA 1
ATOM 3153 C C . LEU B 1 81 ? 25.484 -18.172 -0.762 1 97.88 81 LEU B C 1
ATOM 3155 O O . LEU B 1 81 ? 25.391 -19.406 -0.841 1 97.88 81 LEU B O 1
ATOM 3159 N N . ILE B 1 82 ? 25.328 -17.359 -1.781 1 98 82 ILE B N 1
ATOM 3160 C CA . ILE B 1 82 ? 25 -17.875 -3.107 1 98 82 ILE B CA 1
ATOM 3161 C C . ILE B 1 82 ? 26.141 -18.766 -3.604 1 98 82 ILE B C 1
ATOM 3163 O O . ILE B 1 82 ? 25.906 -19.859 -4.121 1 98 82 ILE B O 1
ATOM 3167 N N . ASN B 1 83 ? 27.312 -18.281 -3.379 1 96.94 83 ASN B N 1
ATOM 3168 C CA . ASN B 1 83 ? 28.484 -19.016 -3.811 1 96.94 83 ASN B CA 1
AT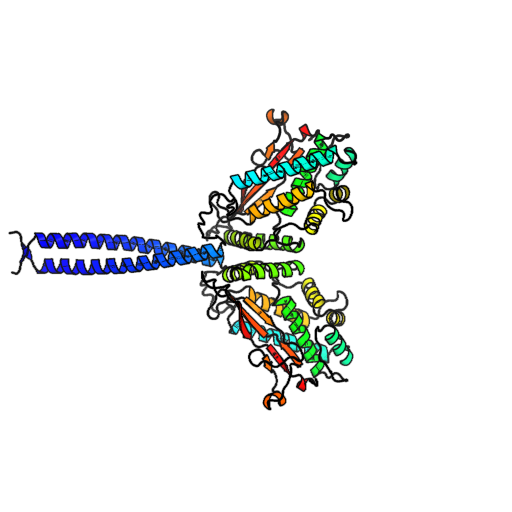OM 3169 C C . ASN B 1 83 ? 28.594 -20.375 -3.109 1 96.94 83 ASN B C 1
ATOM 3171 O O . ASN B 1 83 ? 28.844 -21.391 -3.752 1 96.94 83 ASN B O 1
ATOM 3175 N N . ARG B 1 84 ? 28.406 -20.375 -1.861 1 96.88 84 ARG B N 1
ATOM 3176 C CA . ARG B 1 84 ? 28.453 -21.609 -1.09 1 96.88 84 ARG B CA 1
ATOM 3177 C C . ARG B 1 84 ? 27.391 -22.609 -1.558 1 96.88 84 ARG B C 1
ATOM 3179 O O . ARG B 1 84 ? 27.688 -23.781 -1.742 1 96.88 84 ARG B O 1
ATOM 3186 N N . TRP B 1 85 ? 26.281 -22.109 -1.705 1 97 85 TRP B N 1
ATOM 3187 C CA . TRP B 1 85 ? 25.172 -22.953 -2.164 1 97 85 TRP B CA 1
ATOM 3188 C C . TRP B 1 85 ? 25.469 -23.547 -3.539 1 97 85 TRP B C 1
ATOM 3190 O O . TRP B 1 85 ? 25.25 -24.734 -3.77 1 97 85 TRP B O 1
ATOM 3200 N N . ALA B 1 86 ? 25.906 -22.719 -4.465 1 97.38 86 ALA B N 1
ATOM 3201 C CA . ALA B 1 86 ? 26.203 -23.172 -5.816 1 97.38 86 ALA B CA 1
ATOM 3202 C C . ALA B 1 86 ? 27.281 -24.266 -5.789 1 97.38 86 ALA B C 1
ATOM 3204 O O . ALA B 1 86 ? 27.172 -25.25 -6.508 1 97.38 86 ALA B O 1
ATOM 3205 N N . ALA B 1 87 ? 28.266 -24.062 -4.961 1 96.38 87 ALA B N 1
ATOM 3206 C CA . ALA B 1 87 ? 29.328 -25.062 -4.805 1 96.38 87 ALA B CA 1
ATOM 3207 C C . ALA B 1 87 ? 28.766 -26.375 -4.25 1 96.38 87 ALA B C 1
ATOM 3209 O O . ALA B 1 87 ? 29.094 -27.453 -4.742 1 96.38 87 ALA B O 1
ATOM 3210 N N . GLU B 1 88 ? 27.938 -26.25 -3.293 1 94.75 88 GLU B N 1
ATOM 3211 C CA . GLU B 1 88 ? 27.328 -27.422 -2.686 1 94.75 88 GLU B CA 1
ATOM 3212 C C . GLU B 1 88 ? 26.484 -28.188 -3.701 1 94.75 88 GLU B C 1
ATOM 3214 O O . GLU B 1 88 ? 26.578 -29.422 -3.787 1 94.75 88 GLU B O 1
ATOM 3219 N N . MET B 1 89 ? 25.734 -27.469 -4.461 1 94.31 89 MET B N 1
ATOM 3220 C CA . MET B 1 89 ? 24.875 -28.094 -5.461 1 94.31 89 MET B CA 1
ATOM 3221 C C . MET B 1 89 ? 25.703 -28.812 -6.527 1 94.31 89 MET B C 1
ATOM 3223 O O . MET B 1 89 ? 25.328 -29.891 -6.984 1 94.31 89 MET B O 1
ATOM 3227 N N . THR B 1 90 ? 26.766 -28.219 -6.891 1 95.25 90 THR B N 1
ATOM 3228 C CA . THR B 1 90 ? 27.609 -28.766 -7.941 1 95.25 90 THR B CA 1
ATOM 3229 C C . THR B 1 90 ? 28.359 -30 -7.438 1 95.25 90 THR B C 1
ATOM 3231 O O . THR B 1 90 ? 28.484 -30.984 -8.164 1 95.25 90 THR B O 1
ATOM 3234 N N . ASN B 1 91 ? 28.75 -29.984 -6.184 1 93 91 ASN B N 1
ATOM 3235 C CA . ASN B 1 91 ? 29.625 -31.031 -5.66 1 93 91 ASN B CA 1
ATOM 3236 C C . ASN B 1 91 ? 28.828 -32.156 -5.008 1 93 91 ASN B C 1
ATOM 3238 O O . ASN B 1 91 ? 29.281 -33.312 -4.98 1 93 91 ASN B O 1
ATOM 3242 N N . MET B 1 92 ? 27.688 -31.844 -4.504 1 88.56 92 MET B N 1
ATOM 3243 C CA . MET B 1 92 ? 27.047 -32.812 -3.629 1 88.56 92 MET B CA 1
ATOM 3244 C C . MET B 1 92 ? 25.766 -33.344 -4.273 1 88.56 92 MET B C 1
ATOM 3246 O O . MET B 1 92 ? 25.219 -34.375 -3.818 1 88.56 92 MET B O 1
ATOM 3250 N N . SER B 1 93 ? 25.344 -32.719 -5.27 1 87.75 93 SER B N 1
ATOM 3251 C CA . SER B 1 93 ? 24.109 -33.188 -5.906 1 87.75 93 SER B CA 1
ATOM 3252 C C . SER B 1 93 ? 24.312 -34.5 -6.629 1 87.75 93 SER B C 1
ATOM 3254 O O . SER B 1 93 ? 25.391 -34.75 -7.168 1 87.75 93 SER B O 1
ATOM 3256 N N . LEU B 1 94 ? 23.266 -35.25 -6.645 1 89.25 94 LEU B N 1
ATOM 3257 C CA . LEU B 1 94 ? 23.297 -36.531 -7.344 1 89.25 94 LEU B CA 1
ATOM 3258 C C . LEU B 1 94 ? 22.969 -36.344 -8.82 1 89.25 94 LEU B C 1
ATOM 3260 O O . LEU B 1 94 ? 23.109 -37.281 -9.617 1 89.25 94 LEU B O 1
ATOM 3264 N N . VAL B 1 95 ? 22.609 -35.188 -9.195 1 93.62 95 VAL B N 1
ATOM 3265 C CA . VAL B 1 95 ? 22.281 -34.875 -10.586 1 93.62 95 VAL B CA 1
ATOM 3266 C C . VAL B 1 95 ? 23.562 -34.656 -11.391 1 93.62 95 VAL B C 1
ATOM 3268 O O . VAL B 1 95 ? 24.406 -33.844 -11.016 1 93.62 95 VAL B O 1
ATOM 3271 N N . PRO B 1 96 ? 23.688 -35.438 -12.516 1 95.31 96 PRO B N 1
ATOM 3272 C CA . PRO B 1 96 ? 24.859 -35.219 -13.359 1 95.31 96 PRO B CA 1
ATOM 3273 C C . PRO B 1 96 ? 24.984 -33.781 -13.836 1 95.31 96 PRO B C 1
ATOM 3275 O O . PRO B 1 96 ? 23.984 -33.125 -14.094 1 95.31 96 PRO B O 1
ATOM 3278 N N . LEU B 1 97 ? 26.188 -33.344 -14.078 1 95.81 97 LEU B N 1
ATOM 3279 C CA . LEU B 1 97 ? 26.484 -31.969 -14.43 1 95.81 97 LEU B CA 1
ATOM 3280 C C . LEU B 1 97 ? 25.766 -31.562 -15.711 1 95.81 97 LEU B C 1
ATOM 3282 O O . LEU B 1 97 ? 25.188 -30.469 -15.789 1 95.81 97 LEU B O 1
ATOM 3286 N N . ASP B 1 98 ? 25.766 -32.438 -16.625 1 95.44 98 ASP B N 1
ATOM 3287 C CA . ASP B 1 98 ? 25.125 -32.156 -17.906 1 95.44 98 ASP B CA 1
ATOM 3288 C C . ASP B 1 98 ? 23.609 -31.953 -17.719 1 95.44 98 ASP B C 1
ATOM 3290 O O . ASP B 1 98 ? 23.031 -31.047 -18.328 1 95.44 98 ASP B O 1
ATOM 3294 N N . GLN B 1 99 ? 23.094 -32.719 -16.938 1 95.75 99 GLN B N 1
ATOM 3295 C CA . GLN B 1 99 ? 21.656 -32.625 -16.672 1 95.75 99 GLN B CA 1
ATOM 3296 C C . GLN B 1 99 ? 21.344 -31.344 -15.883 1 95.75 99 GLN B C 1
ATOM 3298 O O . GLN B 1 99 ? 20.344 -30.656 -16.156 1 95.75 99 GLN B O 1
ATOM 3303 N N . MET B 1 100 ? 22.156 -31.062 -14.945 1 95.94 100 MET B N 1
ATOM 3304 C CA . MET B 1 100 ? 21.969 -29.844 -14.156 1 95.94 100 MET B CA 1
ATOM 3305 C C . MET B 1 100 ? 22.047 -28.609 -15.047 1 95.94 100 MET B C 1
ATOM 3307 O O . MET B 1 100 ? 21.219 -27.688 -14.914 1 95.94 100 MET B O 1
ATOM 3311 N N . ARG B 1 101 ? 23.016 -28.625 -15.875 1 95.56 101 ARG B N 1
ATOM 3312 C CA . ARG B 1 101 ? 23.141 -27.5 -16.797 1 95.56 101 ARG B CA 1
ATOM 3313 C C . ARG B 1 101 ? 21.859 -27.344 -17.625 1 95.56 101 ARG B C 1
ATOM 3315 O O . ARG B 1 101 ? 21.359 -26.219 -17.781 1 95.56 101 ARG B O 1
ATOM 3322 N N . GLU B 1 102 ? 21.328 -28.406 -18.109 1 94.56 102 GLU B N 1
ATOM 3323 C CA . GLU B 1 102 ? 20.109 -28.375 -18.906 1 94.56 102 GLU B CA 1
ATOM 3324 C C . GLU B 1 102 ? 18.938 -27.844 -18.109 1 94.56 102 GLU B C 1
ATOM 3326 O O . GLU B 1 102 ? 18.125 -27.062 -18.609 1 94.56 102 GLU B O 1
ATOM 3331 N N . ILE B 1 103 ? 18.875 -28.25 -16.891 1 95.81 103 ILE B N 1
ATOM 3332 C CA . ILE B 1 103 ? 17.812 -27.797 -16 1 95.81 103 ILE B CA 1
ATOM 3333 C C . ILE B 1 103 ? 17.875 -26.281 -15.828 1 95.81 103 ILE B C 1
ATOM 3335 O O . ILE B 1 103 ? 16.859 -25.594 -15.938 1 95.81 103 ILE B O 1
ATOM 3339 N N . ILE B 1 104 ? 19.062 -25.766 -15.586 1 96.38 104 ILE B N 1
ATOM 3340 C CA . ILE B 1 104 ? 19.266 -24.344 -15.375 1 96.38 104 ILE B CA 1
ATOM 3341 C C . ILE B 1 104 ? 18.906 -23.562 -16.656 1 96.38 104 ILE B C 1
ATOM 3343 O O . ILE B 1 104 ? 18.203 -22.562 -16.594 1 96.38 104 ILE B O 1
ATOM 3347 N N . LEU B 1 105 ? 19.391 -24.078 -17.781 1 94.25 105 LEU B N 1
ATOM 3348 C CA . LEU B 1 105 ? 19.172 -23.391 -19.047 1 94.25 105 LEU B CA 1
ATOM 3349 C C . LEU B 1 105 ? 17.688 -23.359 -19.406 1 94.25 105 LEU B C 1
ATOM 3351 O O . LEU B 1 105 ? 17.219 -22.406 -20.016 1 94.25 105 LEU B O 1
ATOM 3355 N N . ASN B 1 106 ? 16.953 -24.297 -19 1 94.5 106 ASN B N 1
ATOM 3356 C CA . ASN B 1 106 ? 15.516 -24.344 -19.25 1 94.5 106 ASN B CA 1
ATOM 3357 C C . ASN B 1 106 ? 14.773 -23.281 -18.453 1 94.5 106 ASN B C 1
ATOM 3359 O O . ASN B 1 106 ? 13.68 -22.859 -18.844 1 94.5 106 ASN B O 1
ATOM 3363 N N . ASP B 1 107 ? 15.367 -22.859 -17.359 1 96.19 107 ASP B N 1
ATOM 3364 C CA . ASP B 1 107 ? 14.758 -21.828 -16.516 1 96.19 107 ASP B CA 1
ATOM 3365 C C . ASP B 1 107 ? 15.148 -20.422 -16.984 1 96.19 107 ASP B C 1
ATOM 3367 O O . ASP B 1 107 ? 14.539 -19.438 -16.578 1 96.19 107 ASP B O 1
ATOM 3371 N N . MET B 1 108 ? 16.188 -20.328 -17.812 1 92.5 108 MET B N 1
ATOM 3372 C CA . MET B 1 108 ? 16.688 -19.016 -18.219 1 92.5 108 MET B CA 1
ATOM 3373 C C . MET B 1 108 ? 15.953 -18.5 -19.453 1 92.5 108 MET B C 1
ATOM 3375 O O . MET B 1 108 ? 15.602 -19.281 -20.344 1 92.5 108 MET B O 1
ATOM 3379 N N . ALA B 1 109 ? 15.664 -17.188 -19.406 1 81.56 109 ALA B N 1
ATOM 3380 C CA . ALA B 1 109 ? 15.031 -16.578 -20.562 1 81.56 109 ALA B CA 1
ATOM 3381 C C . ALA B 1 109 ? 15.961 -16.594 -21.781 1 81.56 109 ALA B C 1
ATOM 3383 O O . ALA B 1 109 ? 15.523 -16.875 -22.906 1 81.56 109 ALA B O 1
ATOM 3384 N N . GLN B 1 110 ? 17.219 -16.25 -21.5 1 80.69 110 GLN B N 1
ATOM 3385 C CA . GLN B 1 110 ? 18.234 -16.234 -22.562 1 80.69 110 GLN B CA 1
ATOM 3386 C C . GLN B 1 110 ? 19.484 -16.984 -22.141 1 80.69 110 GLN B C 1
ATOM 3388 O O . GLN B 1 110 ? 20.141 -16.625 -21.156 1 80.69 110 GLN B O 1
ATOM 3393 N N . GLY B 1 111 ? 19.688 -18.094 -22.812 1 80.06 111 GLY B N 1
ATOM 3394 C CA . GLY B 1 111 ? 20.891 -18.875 -22.547 1 80.06 111 GLY B CA 1
ATOM 3395 C C . GLY B 1 111 ? 22.031 -18.578 -23.5 1 80.06 111 GLY B C 1
ATOM 3396 O O . GLY B 1 111 ? 21.891 -17.734 -24.391 1 80.06 111 GLY B O 1
ATOM 3397 N N . PRO B 1 112 ? 23.109 -19.219 -23.125 1 82.12 112 PRO B N 1
ATOM 3398 C CA . PRO B 1 112 ? 24.234 -19.047 -24.047 1 82.12 112 PRO B CA 1
ATOM 3399 C C . PRO B 1 112 ? 23.938 -19.625 -25.438 1 82.12 112 PRO B C 1
ATOM 3401 O O . PRO B 1 112 ? 23.188 -20.594 -25.562 1 82.12 112 PRO B O 1
ATOM 3404 N N . THR B 1 113 ? 24.375 -18.969 -26.438 1 74.69 113 THR B N 1
ATOM 3405 C CA . THR B 1 113 ? 24.109 -19.375 -27.812 1 74.69 113 THR B CA 1
ATOM 3406 C C . THR B 1 113 ? 24.781 -20.719 -28.125 1 74.69 113 THR B C 1
ATOM 3408 O O . THR B 1 113 ? 24.172 -21.578 -28.766 1 74.69 113 THR B O 1
ATOM 3411 N N . ASP B 1 114 ? 26.016 -20.984 -27.734 1 76.38 114 ASP B N 1
ATOM 3412 C CA . ASP B 1 114 ? 26.734 -22.203 -28.078 1 76.38 114 ASP B CA 1
ATOM 3413 C C . ASP B 1 114 ? 27.5 -22.75 -26.875 1 76.38 114 ASP B C 1
ATOM 3415 O O . ASP B 1 114 ? 28.703 -22.594 -26.766 1 76.38 114 ASP B O 1
ATOM 3419 N N . PRO B 1 115 ? 26.703 -23.469 -26.094 1 76.75 115 PRO B N 1
ATOM 3420 C CA . PRO B 1 115 ? 27.438 -24.047 -24.969 1 76.75 115 PRO B CA 1
ATOM 3421 C C . PRO B 1 115 ? 28.25 -25.281 -25.344 1 76.75 115 PRO B C 1
ATOM 3423 O O . PRO B 1 115 ? 27.859 -26.016 -26.25 1 76.75 115 PRO B O 1
ATOM 3426 N N . PRO B 1 116 ? 29.359 -25.375 -24.688 1 84.12 116 PRO B N 1
ATOM 3427 C CA . PRO B 1 116 ? 30.141 -26.594 -24.969 1 84.12 116 PRO B CA 1
ATOM 3428 C C . PRO B 1 116 ? 29.344 -27.859 -24.719 1 84.12 116 PRO B C 1
ATOM 3430 O O . PRO B 1 116 ? 28.406 -27.875 -23.906 1 84.12 116 PRO B O 1
ATOM 3433 N N . PRO B 1 117 ? 29.719 -28.891 -25.438 1 84.94 117 PRO B N 1
ATOM 3434 C CA . PRO B 1 117 ? 28.953 -30.125 -25.344 1 84.94 117 PRO B CA 1
ATOM 3435 C C . PRO B 1 117 ? 28.953 -30.719 -23.938 1 84.94 117 PRO B C 1
ATOM 3437 O O . PRO B 1 117 ? 27.938 -31.219 -23.469 1 84.94 117 PRO B O 1
ATOM 3440 N N . ASN B 1 118 ? 30.219 -30.656 -23.281 1 91.12 118 ASN B N 1
ATOM 3441 C CA . ASN B 1 118 ? 30.297 -31.203 -21.938 1 91.12 118 ASN B CA 1
ATOM 3442 C C . ASN B 1 118 ? 30.281 -30.094 -20.891 1 91.12 118 ASN B C 1
ATOM 3444 O O . ASN B 1 118 ? 31 -29.094 -21.016 1 91.12 118 ASN B O 1
ATOM 3448 N N . ALA B 1 119 ? 29.438 -30.359 -19.906 1 94 119 ALA B N 1
ATOM 3449 C CA . ALA B 1 119 ? 29.375 -29.406 -18.812 1 94 119 ALA B CA 1
ATOM 3450 C C . ALA B 1 119 ? 30.562 -29.578 -17.859 1 94 119 ALA B C 1
ATOM 3452 O O . ALA B 1 119 ? 31 -30.703 -17.594 1 94 119 ALA B O 1
ATOM 3453 N N . THR B 1 120 ? 31.141 -28.453 -17.469 1 94.19 120 THR B N 1
ATOM 3454 C CA . THR B 1 120 ? 32.188 -28.453 -16.453 1 94.19 120 THR B CA 1
ATOM 3455 C C . THR B 1 120 ? 31.641 -27.969 -15.109 1 94.19 120 THR B C 1
ATOM 3457 O O . THR B 1 120 ? 30.641 -27.266 -15.062 1 94.19 120 THR B O 1
ATOM 3460 N N . PRO B 1 121 ? 32.281 -28.359 -14.023 1 95.38 121 PRO B N 1
ATOM 3461 C CA . PRO B 1 121 ? 31.844 -27.875 -12.719 1 95.38 121 PRO B CA 1
ATOM 3462 C C . PRO B 1 121 ? 31.812 -26.344 -12.625 1 95.38 121 PRO B C 1
ATOM 3464 O O . PRO B 1 121 ? 30.875 -25.781 -12.07 1 95.38 121 PRO B O 1
ATOM 3467 N N . VAL B 1 122 ? 32.75 -25.688 -13.234 1 94.19 122 VAL B N 1
ATOM 3468 C CA . VAL B 1 122 ? 32.875 -24.234 -13.188 1 94.19 122 VAL B CA 1
ATOM 3469 C C . VAL B 1 122 ? 31.688 -23.609 -13.938 1 94.19 122 VAL B C 1
ATOM 3471 O O . VAL B 1 122 ? 31.109 -22.625 -13.477 1 94.19 122 VAL B O 1
ATOM 3474 N N . GLN B 1 123 ? 31.328 -24.219 -15.016 1 94.62 123 GLN B N 1
ATOM 3475 C CA . GLN B 1 123 ? 30.203 -23.719 -15.805 1 94.62 123 GLN B CA 1
ATOM 3476 C C . GLN B 1 123 ? 28.891 -23.859 -15.039 1 94.62 123 GLN B C 1
ATOM 3478 O O . GLN B 1 123 ? 28.141 -22.891 -14.914 1 94.62 123 GLN B O 1
ATOM 3483 N N . VAL B 1 124 ? 28.672 -25 -14.5 1 96.12 124 VAL B N 1
ATOM 3484 C CA . VAL B 1 124 ? 27.406 -25.297 -13.812 1 96.12 124 VAL B CA 1
ATOM 3485 C C . VAL B 1 124 ? 27.297 -24.438 -12.555 1 96.12 124 VAL B C 1
ATOM 3487 O O . VAL B 1 124 ? 26.25 -23.844 -12.281 1 96.12 124 VAL B O 1
ATOM 3490 N N . GLN B 1 125 ? 28.391 -24.328 -11.812 1 97.12 125 GLN B N 1
ATOM 3491 C CA . GLN B 1 125 ? 28.391 -23.516 -10.594 1 97.12 125 GLN B CA 1
ATOM 3492 C C . GLN B 1 125 ? 28.016 -22.062 -10.891 1 97.12 125 GLN B C 1
ATOM 3494 O O . GLN B 1 125 ? 27.219 -21.469 -10.18 1 97.12 125 GLN B O 1
ATOM 3499 N N . ASN B 1 126 ? 28.578 -21.516 -11.945 1 96.69 126 ASN B N 1
ATOM 3500 C CA . ASN B 1 126 ? 28.328 -20.109 -12.25 1 96.69 126 ASN B CA 1
ATOM 3501 C C . ASN B 1 126 ? 26.969 -19.891 -12.891 1 96.69 126 ASN B C 1
ATOM 3503 O O . ASN B 1 126 ? 26.344 -18.844 -12.703 1 96.69 126 ASN B O 1
ATOM 3507 N N . LEU B 1 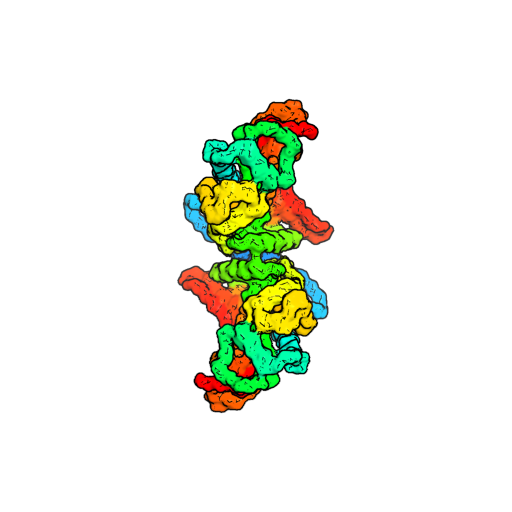127 ? 26.484 -20.891 -13.57 1 96.12 127 LEU B N 1
ATOM 3508 C CA . LEU B 1 127 ? 25.125 -20.812 -14.078 1 96.12 127 LEU B CA 1
ATOM 3509 C C . LEU B 1 127 ? 24.109 -20.844 -12.93 1 96.12 127 LEU B C 1
ATOM 3511 O O . LEU B 1 127 ? 23.078 -20.172 -12.984 1 96.12 127 LEU B O 1
ATOM 3515 N N . LEU B 1 128 ? 24.422 -21.641 -11.914 1 97.38 128 LEU B N 1
ATOM 3516 C CA . LEU B 1 128 ? 23.594 -21.672 -10.719 1 97.38 128 LEU B CA 1
ATOM 3517 C C . LEU B 1 128 ? 23.562 -20.312 -10.039 1 97.38 128 LEU B C 1
ATOM 3519 O O . LEU B 1 128 ? 22.5 -19.828 -9.633 1 97.38 128 LEU B O 1
ATOM 3523 N N . ARG B 1 129 ? 24.688 -19.656 -9.945 1 97.69 129 ARG B N 1
ATOM 3524 C CA . ARG B 1 129 ? 24.766 -18.328 -9.359 1 97.69 129 ARG B CA 1
ATOM 3525 C C . ARG B 1 129 ? 23.984 -17.312 -10.188 1 97.69 129 ARG B C 1
ATOM 3527 O O . ARG B 1 129 ? 23.297 -16.453 -9.641 1 97.69 129 ARG B O 1
ATOM 3534 N N . HIS B 1 130 ? 24.047 -17.453 -11.469 1 97.5 130 HIS B N 1
ATOM 3535 C CA . HIS B 1 130 ? 23.344 -16.562 -12.375 1 97.5 130 HIS B CA 1
ATOM 3536 C C . HIS B 1 130 ? 21.828 -16.656 -12.172 1 97.5 130 HIS B C 1
ATOM 3538 O O . HIS B 1 130 ? 21.172 -15.633 -11.984 1 97.5 130 HIS B O 1
ATOM 3544 N N . ILE B 1 131 ? 21.375 -17.844 -12.227 1 97.06 131 ILE B N 1
ATOM 3545 C CA . ILE B 1 131 ? 19.938 -18.031 -12.156 1 97.06 131 ILE B CA 1
ATOM 3546 C C . ILE B 1 131 ? 19.422 -17.594 -10.789 1 97.06 131 ILE B C 1
ATOM 3548 O O . ILE B 1 131 ? 18.312 -17.062 -10.672 1 97.06 131 ILE B O 1
ATOM 3552 N N . MET B 1 132 ? 20.172 -17.844 -9.742 1 96.88 132 MET B N 1
ATOM 3553 C CA . MET B 1 132 ? 19.797 -17.375 -8.414 1 96.88 132 MET B CA 1
ATOM 3554 C C . MET B 1 132 ? 19.797 -15.859 -8.344 1 96.88 132 MET B C 1
ATOM 3556 O O . MET B 1 132 ? 18.922 -15.258 -7.738 1 96.88 132 MET B O 1
ATOM 3560 N N . SER B 1 133 ? 20.797 -15.258 -8.953 1 97.38 133 SER B N 1
ATOM 3561 C CA . SER B 1 133 ? 20.859 -13.805 -9.031 1 97.38 133 SER B CA 1
ATOM 3562 C C . SER B 1 133 ? 19.609 -13.242 -9.719 1 97.38 133 SER B C 1
ATOM 3564 O O . SER B 1 133 ? 19.047 -12.25 -9.266 1 97.38 133 SER B O 1
ATOM 3566 N N . ASP B 1 134 ? 19.219 -13.891 -10.734 1 96.75 134 ASP B N 1
ATOM 3567 C CA . ASP B 1 134 ? 18.031 -13.477 -11.469 1 96.75 134 ASP B CA 1
ATOM 3568 C C . ASP B 1 134 ? 16.781 -13.578 -10.586 1 96.75 134 ASP B C 1
ATOM 3570 O O . ASP B 1 134 ? 15.961 -12.656 -10.555 1 96.75 134 ASP B O 1
ATOM 3574 N N . ALA B 1 135 ? 16.688 -14.688 -9.922 1 96.06 135 ALA B N 1
ATOM 3575 C CA . ALA B 1 135 ? 15.531 -14.93 -9.055 1 96.06 135 ALA B CA 1
ATOM 3576 C C . ALA B 1 135 ? 15.461 -13.891 -7.941 1 96.06 135 ALA B C 1
ATOM 3578 O O . ALA B 1 135 ? 14.391 -13.352 -7.648 1 96.06 135 ALA B O 1
ATOM 3579 N N . ILE B 1 136 ? 16.562 -13.633 -7.352 1 95.88 136 ILE B N 1
ATOM 3580 C CA . ILE B 1 136 ? 16.625 -12.664 -6.266 1 95.88 136 ILE B CA 1
ATOM 3581 C C . ILE B 1 136 ? 16.312 -11.273 -6.797 1 95.88 136 ILE B C 1
ATOM 3583 O O . ILE B 1 136 ? 15.57 -10.516 -6.164 1 95.88 136 ILE B O 1
ATOM 3587 N N . CYS B 1 137 ? 16.875 -10.938 -7.918 1 96.75 137 CYS B N 1
ATOM 3588 C CA . CYS B 1 137 ? 16.703 -9.633 -8.547 1 96.75 137 CYS B CA 1
ATOM 3589 C C . CYS B 1 137 ? 15.219 -9.359 -8.812 1 96.75 137 CYS B C 1
ATOM 3591 O O . CYS B 1 137 ? 14.664 -8.383 -8.305 1 96.75 137 CYS B O 1
ATOM 3593 N N . GLU B 1 138 ? 14.578 -10.227 -9.438 1 95.38 138 GLU B N 1
ATOM 3594 C CA . GLU B 1 138 ? 13.211 -10 -9.891 1 95.38 138 GLU B CA 1
ATOM 3595 C C . GLU B 1 138 ? 12.203 -10.32 -8.781 1 95.38 138 GLU B C 1
ATOM 3597 O O . GLU B 1 138 ? 11.195 -9.625 -8.641 1 95.38 138 GLU B O 1
ATOM 3602 N N . GLY B 1 139 ? 12.523 -11.273 -7.98 1 95.19 139 GLY B N 1
ATOM 3603 C CA . GLY B 1 139 ? 11.547 -11.773 -7.023 1 95.19 139 GLY B CA 1
ATOM 3604 C C . GLY B 1 139 ? 11.617 -11.07 -5.68 1 95.19 139 GLY B C 1
ATOM 3605 O O . GLY B 1 139 ? 10.656 -11.086 -4.914 1 95.19 139 GLY B O 1
ATOM 3606 N N . LEU B 1 140 ? 12.742 -10.5 -5.367 1 95.19 140 LEU B N 1
ATOM 3607 C CA . LEU B 1 140 ? 12.875 -10 -4.004 1 95.19 140 LEU B CA 1
ATOM 3608 C C . LEU B 1 140 ? 13.32 -8.539 -4 1 95.19 140 LEU B C 1
ATOM 3610 O O . LEU B 1 140 ? 12.781 -7.73 -3.242 1 95.19 140 LEU B O 1
ATOM 3614 N N . VAL B 1 141 ? 14.211 -8.148 -4.855 1 95.62 141 VAL B N 1
ATOM 3615 C CA . VAL B 1 141 ? 14.742 -6.789 -4.793 1 95.62 141 VAL B CA 1
ATOM 3616 C C . VAL B 1 141 ? 13.852 -5.852 -5.605 1 95.62 141 VAL B C 1
ATOM 3618 O O . VAL B 1 141 ? 13.461 -4.785 -5.129 1 95.62 141 VAL B O 1
ATOM 3621 N N . ASN B 1 142 ? 13.5 -6.246 -6.781 1 96.81 142 ASN B N 1
ATOM 3622 C CA . ASN B 1 142 ? 12.727 -5.371 -7.656 1 96.81 142 ASN B CA 1
ATOM 3623 C C . ASN B 1 142 ? 11.227 -5.461 -7.355 1 96.81 142 ASN B C 1
ATOM 3625 O O . ASN B 1 142 ? 10.43 -4.715 -7.926 1 96.81 142 ASN B O 1
ATOM 3629 N N . CYS B 1 143 ? 10.852 -6.355 -6.535 1 95.94 143 CYS B N 1
ATOM 3630 C CA . CYS B 1 143 ? 9.492 -6.477 -6.035 1 95.94 143 CYS B CA 1
ATOM 3631 C C . CYS B 1 143 ? 9.406 -6.09 -4.562 1 95.94 143 CYS B C 1
ATOM 3633 O O . CYS B 1 143 ? 10.18 -6.59 -3.744 1 95.94 143 CYS B O 1
ATOM 3635 N N . LEU B 1 144 ? 8.492 -5.223 -4.254 1 95.5 144 LEU B N 1
ATOM 3636 C CA . LEU B 1 144 ? 8.328 -4.852 -2.852 1 95.5 144 LEU B CA 1
ATOM 3637 C C . LEU B 1 144 ? 7.664 -5.98 -2.066 1 95.5 144 LEU B C 1
ATOM 3639 O O . LEU B 1 144 ? 6.441 -6.133 -2.1 1 95.5 144 LEU B O 1
ATOM 3643 N N . VAL B 1 145 ? 8.492 -6.734 -1.394 1 94.44 145 VAL B N 1
ATOM 3644 C CA . VAL B 1 145 ? 7.988 -7.859 -0.61 1 94.44 145 VAL B CA 1
ATOM 3645 C C . VAL B 1 145 ? 7.668 -7.395 0.809 1 94.44 145 VAL B C 1
AT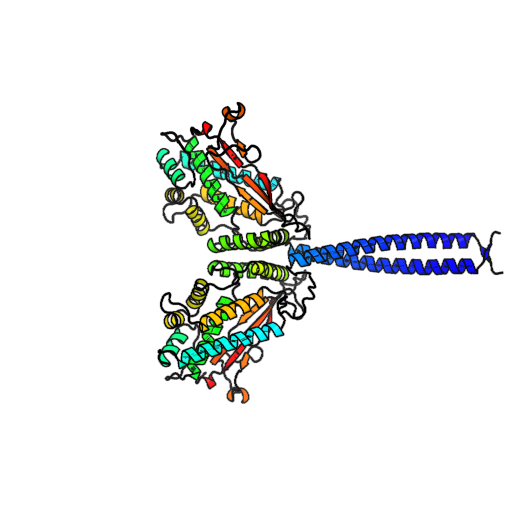OM 3647 O O . VAL B 1 145 ? 8.57 -7.242 1.638 1 94.44 145 VAL B O 1
ATOM 3650 N N . VAL B 1 146 ? 6.398 -7.195 1.069 1 95.12 146 VAL B N 1
ATOM 3651 C CA . VAL B 1 146 ? 5.941 -6.668 2.352 1 95.12 146 VAL B CA 1
ATOM 3652 C C . VAL B 1 146 ? 5.043 -7.695 3.039 1 95.12 146 VAL B C 1
ATOM 3654 O O . VAL B 1 146 ? 4.996 -7.766 4.27 1 95.12 146 VAL B O 1
ATOM 3657 N N . THR B 1 147 ? 4.398 -8.508 2.211 1 95.31 147 THR B N 1
ATOM 3658 C CA . THR B 1 147 ? 3.439 -9.469 2.742 1 95.31 147 THR B CA 1
ATOM 3659 C C . THR B 1 147 ? 3.795 -10.883 2.299 1 95.31 147 THR B C 1
ATOM 3661 O O . THR B 1 147 ? 4.742 -11.086 1.537 1 95.31 147 THR B O 1
ATOM 3664 N N . ASN B 1 148 ? 2.998 -11.844 2.799 1 91.69 148 ASN B N 1
ATOM 3665 C CA . ASN B 1 148 ? 3.195 -13.242 2.426 1 91.69 148 ASN B CA 1
ATOM 3666 C C . ASN B 1 148 ? 2.432 -13.594 1.154 1 91.69 148 ASN B C 1
ATOM 3668 O O . ASN B 1 148 ? 2.389 -14.758 0.754 1 91.69 148 ASN B O 1
ATOM 3672 N N . SER B 1 149 ? 1.88 -12.641 0.511 1 93 149 SER B N 1
ATOM 3673 C CA . SER B 1 149 ? 1.148 -12.844 -0.735 1 93 149 SER B CA 1
ATOM 3674 C C . SER B 1 149 ? 1.909 -12.266 -1.924 1 93 149 SER B C 1
ATOM 3676 O O . SER B 1 149 ? 2.107 -11.055 -2.01 1 93 149 SER B O 1
ATOM 3678 N N . ASN B 1 150 ? 2.205 -13.18 -2.824 1 91.94 150 ASN B N 1
ATOM 3679 C CA . ASN B 1 150 ? 2.93 -12.742 -4.012 1 91.94 150 ASN B CA 1
ATOM 3680 C C . ASN B 1 150 ? 2.104 -11.758 -4.844 1 91.94 150 ASN B C 1
ATOM 3682 O O . ASN B 1 150 ? 2.627 -10.75 -5.324 1 91.94 150 ASN B O 1
ATOM 3686 N N . GLU B 1 151 ? 0.9 -12.078 -4.906 1 93.25 151 GLU B N 1
ATOM 3687 C CA . GLU B 1 151 ? 0.007 -11.203 -5.664 1 93.25 151 GLU B CA 1
ATOM 3688 C C . GLU B 1 151 ? -0.059 -9.812 -5.043 1 93.25 151 GLU B C 1
ATOM 3690 O O . GLU B 1 151 ? -0.016 -8.805 -5.758 1 93.25 151 GLU B O 1
ATOM 3695 N N . ALA B 1 152 ? -0.169 -9.773 -3.77 1 95.81 152 ALA B N 1
ATOM 3696 C CA . ALA B 1 152 ? -0.208 -8.484 -3.072 1 95.81 152 ALA B CA 1
ATOM 3697 C C . ALA B 1 152 ? 1.09 -7.711 -3.279 1 95.81 152 ALA B C 1
ATOM 3699 O O . ALA B 1 152 ? 1.065 -6.5 -3.508 1 95.81 152 ALA B O 1
ATOM 3700 N N . ASN B 1 153 ? 2.168 -8.359 -3.24 1 96.38 153 ASN B N 1
ATOM 3701 C CA . ASN B 1 153 ? 3.467 -7.715 -3.404 1 96.38 153 ASN B CA 1
ATOM 3702 C C . ASN B 1 153 ? 3.633 -7.137 -4.805 1 96.38 153 ASN B C 1
ATOM 3704 O O . ASN B 1 153 ? 4.184 -6.047 -4.969 1 96.38 153 ASN B O 1
ATOM 3708 N N . ILE B 1 154 ? 3.189 -7.875 -5.777 1 95.75 154 ILE B N 1
ATOM 3709 C CA . ILE B 1 154 ? 3.227 -7.387 -7.152 1 95.75 154 ILE B CA 1
ATOM 3710 C C . ILE B 1 154 ? 2.404 -6.102 -7.262 1 95.75 154 ILE B C 1
ATOM 3712 O O . ILE B 1 154 ? 2.848 -5.125 -7.871 1 95.75 154 ILE B O 1
ATOM 3716 N N . GLN B 1 155 ? 1.225 -6.113 -6.664 1 96.5 155 GLN B N 1
ATOM 3717 C CA . GLN B 1 155 ? 0.36 -4.938 -6.719 1 96.5 155 GLN B CA 1
ATOM 3718 C C . GLN B 1 155 ? 0.969 -3.771 -5.945 1 96.5 155 GLN B C 1
ATOM 3720 O O . GLN B 1 155 ? 0.882 -2.619 -6.379 1 96.5 155 GLN B O 1
ATOM 3725 N N . LEU B 1 156 ? 1.551 -4.051 -4.801 1 97.31 156 LEU B N 1
ATOM 3726 C CA . LEU B 1 156 ? 2.232 -3.016 -4.031 1 97.31 156 LEU B CA 1
ATOM 3727 C C . LEU B 1 156 ? 3.342 -2.369 -4.855 1 97.31 156 LEU B C 1
ATOM 3729 O O . LEU B 1 156 ? 3.516 -1.148 -4.82 1 97.31 156 LEU B O 1
ATOM 3733 N N . THR B 1 157 ? 4.023 -3.176 -5.566 1 97.31 157 THR B N 1
ATOM 3734 C CA . THR B 1 157 ? 5.094 -2.682 -6.43 1 97.31 157 THR B CA 1
ATOM 3735 C C . THR B 1 157 ? 4.531 -1.772 -7.52 1 97.31 157 THR B C 1
ATOM 3737 O O . THR B 1 157 ? 5.09 -0.709 -7.797 1 97.31 157 THR B O 1
ATOM 3740 N N . ARG B 1 158 ? 3.461 -2.141 -8.078 1 96.81 158 ARG B N 1
ATOM 3741 C CA . ARG B 1 158 ? 2.814 -1.33 -9.102 1 96.81 158 ARG B CA 1
ATOM 3742 C C . ARG B 1 158 ? 2.33 -0.003 -8.531 1 96.81 158 ARG B C 1
ATOM 3744 O O . ARG B 1 158 ? 2.469 1.043 -9.172 1 96.81 158 ARG B O 1
ATOM 3751 N N . ILE B 1 159 ? 1.721 -0.094 -7.375 1 96.69 159 ILE B N 1
ATOM 3752 C CA . ILE B 1 159 ? 1.261 1.116 -6.703 1 96.69 159 ILE B CA 1
ATOM 3753 C C . ILE B 1 159 ? 2.438 2.064 -6.484 1 96.69 159 ILE B C 1
ATOM 3755 O O . ILE B 1 159 ? 2.336 3.264 -6.758 1 96.69 159 ILE B O 1
ATOM 3759 N N . HIS B 1 160 ? 3.514 1.556 -6.047 1 96.19 160 HIS B N 1
ATOM 3760 C CA . HIS B 1 160 ? 4.711 2.359 -5.832 1 96.19 160 HIS B CA 1
ATOM 3761 C C . HIS B 1 160 ? 5.168 3.027 -7.125 1 96.19 160 HIS B C 1
ATOM 3763 O O . HIS B 1 160 ? 5.531 4.207 -7.125 1 96.19 160 HIS B O 1
ATOM 3769 N N . GLU B 1 161 ? 5.207 2.26 -8.156 1 94.69 161 GLU B N 1
ATOM 3770 C CA . GLU B 1 161 ? 5.629 2.803 -9.445 1 94.69 161 GLU B CA 1
ATOM 3771 C C . GLU B 1 161 ? 4.727 3.957 -9.875 1 94.69 161 GLU B C 1
ATOM 3773 O O . GLU B 1 161 ? 5.207 4.961 -10.406 1 94.69 161 GLU B O 1
ATOM 3778 N N . HIS B 1 162 ? 3.477 3.805 -9.633 1 93.81 162 HIS B N 1
ATOM 3779 C CA . HIS B 1 162 ? 2.523 4.855 -9.969 1 93.81 162 HIS B CA 1
ATOM 3780 C C . HIS B 1 162 ? 2.783 6.117 -9.148 1 93.81 162 HIS B C 1
ATOM 3782 O O . HIS B 1 162 ? 2.803 7.223 -9.695 1 93.81 162 HIS B O 1
ATOM 3788 N N . ILE B 1 163 ? 2.951 5.906 -7.887 1 92 163 ILE B N 1
ATOM 3789 C CA . ILE B 1 163 ? 3.207 7.039 -7.008 1 92 163 ILE B CA 1
ATOM 3790 C C . ILE B 1 163 ? 4.543 7.684 -7.375 1 92 163 ILE B C 1
ATOM 3792 O O . ILE B 1 163 ? 4.668 8.914 -7.371 1 92 163 ILE B O 1
ATOM 3796 N N . PHE B 1 164 ? 5.52 6.918 -7.75 1 92.25 164 PHE B N 1
ATOM 3797 C CA . PHE B 1 164 ? 6.848 7.402 -8.109 1 92.25 164 PHE B CA 1
ATOM 3798 C C . PHE B 1 164 ? 6.793 8.25 -9.367 1 92.25 164 PHE B C 1
ATOM 3800 O O . PHE B 1 164 ? 7.48 9.273 -9.469 1 92.25 164 PHE B O 1
ATOM 3807 N N . ALA B 1 165 ? 6.043 7.801 -10.242 1 88.94 165 ALA B N 1
ATOM 3808 C CA . ALA B 1 165 ? 5.91 8.531 -11.492 1 88.94 165 ALA B CA 1
ATOM 3809 C C . ALA B 1 165 ? 5.34 9.93 -11.258 1 88.94 165 ALA B C 1
ATOM 3811 O O . ALA B 1 165 ? 5.645 10.867 -12 1 88.94 165 ALA B O 1
ATOM 3812 N N . ARG B 1 166 ? 4.594 10.047 -10.227 1 85.5 166 ARG B N 1
ATOM 3813 C CA . ARG B 1 166 ? 3.979 11.336 -9.906 1 85.5 166 ARG B CA 1
ATOM 3814 C C . ARG B 1 166 ? 4.91 12.188 -9.047 1 85.5 166 ARG B C 1
ATOM 3816 O O . ARG B 1 166 ? 5.125 13.359 -9.336 1 85.5 166 ARG B O 1
ATOM 3823 N N . ASP B 1 167 ? 5.438 11.57 -8.039 1 85.62 167 ASP B N 1
ATOM 3824 C CA . ASP B 1 167 ? 6.324 12.273 -7.125 1 85.62 167 ASP B CA 1
ATOM 3825 C C . ASP B 1 167 ? 7.254 11.305 -6.402 1 85.62 167 ASP B C 1
ATOM 3827 O O . ASP B 1 167 ? 6.801 10.492 -5.594 1 85.62 167 ASP B O 1
ATOM 3831 N N . ALA B 1 168 ? 8.508 11.469 -6.57 1 87.12 168 ALA B N 1
ATOM 3832 C CA . ALA B 1 168 ? 9.5 10.547 -6.027 1 87.12 168 ALA B CA 1
ATOM 3833 C C . ALA B 1 168 ? 9.586 10.664 -4.508 1 87.12 168 ALA B C 1
ATOM 3835 O O . ALA B 1 168 ? 9.844 9.68 -3.818 1 87.12 168 ALA B O 1
ATOM 3836 N N . THR B 1 169 ? 9.391 11.805 -4.004 1 84.31 169 THR B N 1
ATOM 3837 C CA . THR B 1 169 ? 9.469 12.016 -2.564 1 84.31 169 THR B CA 1
ATOM 3838 C C . THR B 1 169 ? 8.32 11.297 -1.851 1 84.31 169 THR B C 1
ATOM 3840 O O . THR B 1 169 ? 8.547 10.617 -0.847 1 84.31 169 THR B O 1
ATOM 3843 N N . VAL B 1 170 ? 7.176 11.438 -2.391 1 86.56 170 VAL B N 1
ATOM 3844 C CA . VAL B 1 170 ? 6.004 10.781 -1.815 1 86.56 170 VAL B CA 1
ATOM 3845 C C . VAL B 1 170 ? 6.172 9.266 -1.893 1 86.56 170 VAL B C 1
ATOM 3847 O O . VAL B 1 170 ? 5.859 8.547 -0.937 1 86.56 170 VAL B O 1
ATOM 3850 N N . ALA B 1 171 ? 6.723 8.852 -2.971 1 91.56 171 ALA B N 1
ATOM 3851 C CA . ALA B 1 171 ? 6.926 7.418 -3.168 1 91.56 171 ALA B CA 1
ATOM 3852 C C . ALA B 1 171 ? 7.914 6.859 -2.15 1 91.56 171 ALA B C 1
ATOM 3854 O O . ALA B 1 171 ? 7.73 5.754 -1.637 1 91.56 171 ALA B O 1
ATOM 3855 N N . SER B 1 172 ? 8.945 7.594 -1.911 1 89.25 172 SER B N 1
ATOM 3856 C CA . SER B 1 172 ? 9.953 7.164 -0.952 1 89.25 172 SER B CA 1
ATOM 3857 C C . SER B 1 172 ? 9.367 7.023 0.448 1 89.25 172 SER B C 1
ATOM 3859 O O . SER B 1 172 ? 9.609 6.031 1.134 1 89.25 172 SER B O 1
ATOM 3861 N N . VAL B 1 173 ? 8.625 7.965 0.836 1 87.31 173 VAL B N 1
ATOM 3862 C CA . VAL B 1 173 ? 8.008 7.949 2.156 1 87.31 173 VAL B CA 1
ATOM 3863 C C . VAL B 1 173 ? 6.98 6.82 2.234 1 87.31 173 VAL B C 1
ATOM 3865 O O . VAL B 1 173 ? 6.945 6.07 3.211 1 87.31 173 VAL B O 1
ATOM 3868 N N . TRP B 1 174 ? 6.141 6.688 1.223 1 93.25 174 TRP B N 1
ATOM 3869 C CA . TRP B 1 174 ? 5.137 5.633 1.157 1 93.25 174 TRP B CA 1
ATOM 3870 C C . TRP B 1 174 ? 5.781 4.258 1.286 1 93.25 174 TRP B C 1
ATOM 3872 O O . TRP B 1 174 ? 5.289 3.4 2.023 1 93.25 174 TRP B O 1
ATOM 3882 N N . ARG B 1 175 ? 6.816 4.062 0.537 1 93.44 175 ARG B N 1
ATOM 3883 C CA . ARG B 1 175 ? 7.52 2.783 0.539 1 93.44 175 ARG B CA 1
ATOM 3884 C C . ARG B 1 175 ? 8.047 2.451 1.929 1 93.44 175 ARG B C 1
ATOM 3886 O O . ARG B 1 175 ? 7.875 1.333 2.416 1 93.44 175 ARG B O 1
ATOM 3893 N N . ARG B 1 176 ? 8.664 3.369 2.57 1 89.19 176 ARG B N 1
ATOM 3894 C CA . ARG B 1 176 ? 9.234 3.146 3.895 1 89.19 176 ARG B CA 1
ATOM 3895 C C . ARG B 1 176 ? 8.141 2.832 4.914 1 89.19 176 ARG B C 1
ATOM 3897 O O . ARG B 1 176 ? 8.305 1.942 5.75 1 89.19 176 ARG B O 1
ATOM 3904 N N . GLN B 1 177 ? 7.125 3.559 4.828 1 89.94 177 GLN B N 1
ATOM 3905 C CA . GLN B 1 177 ? 6.012 3.303 5.734 1 89.94 177 GLN B CA 1
ATOM 3906 C C . GLN B 1 177 ? 5.418 1.915 5.5 1 89.94 177 GLN B C 1
ATOM 3908 O O . GLN B 1 177 ? 5.039 1.228 6.453 1 89.94 177 GLN B O 1
ATOM 3913 N N . THR B 1 178 ? 5.285 1.617 4.262 1 94.62 178 THR B N 1
ATOM 3914 C CA . THR B 1 178 ? 4.766 0.298 3.922 1 94.62 178 THR B CA 1
ATOM 3915 C C . THR B 1 178 ? 5.645 -0.799 4.516 1 94.62 178 THR B C 1
ATOM 3917 O O . THR B 1 178 ? 5.137 -1.769 5.082 1 94.62 178 THR B O 1
ATOM 3920 N N . TYR B 1 179 ? 6.957 -0.605 4.477 1 92.81 179 TYR B N 1
ATOM 3921 C CA . TYR B 1 179 ? 7.887 -1.62 4.957 1 92.81 179 TYR B CA 1
ATOM 3922 C C . TYR B 1 179 ? 7.895 -1.676 6.48 1 92.81 179 TYR B C 1
ATOM 3924 O O . TYR B 1 179 ? 8.367 -2.648 7.07 1 92.81 179 TYR B O 1
ATOM 3932 N N . SER B 1 180 ? 7.434 -0.606 7.074 1 88.25 180 SER B N 1
ATOM 3933 C CA . SER B 1 180 ? 7.316 -0.649 8.523 1 88.25 180 SER B CA 1
ATOM 3934 C C . SER B 1 180 ? 6.305 -1.698 8.969 1 88.25 180 SER B C 1
ATOM 3936 O O . SER B 1 180 ? 6.32 -2.139 10.117 1 88.25 180 SER B O 1
ATOM 3938 N N . ALA B 1 181 ? 5.465 -2.066 8.07 1 91.12 181 ALA B N 1
ATOM 3939 C CA . ALA B 1 181 ? 4.449 -3.078 8.352 1 91.12 181 ALA B CA 1
ATOM 3940 C C . ALA B 1 181 ? 4.809 -4.41 7.695 1 91.12 181 ALA B C 1
ATOM 3942 O O . ALA B 1 181 ? 3.975 -5.316 7.625 1 91.12 181 ALA B O 1
ATOM 3943 N N . ALA B 1 182 ? 5.992 -4.523 7.207 1 92.12 182 ALA B N 1
ATOM 3944 C CA . ALA B 1 182 ? 6.398 -5.711 6.461 1 92.12 182 ALA B CA 1
ATOM 3945 C C . ALA B 1 182 ? 6.543 -6.918 7.383 1 92.12 182 ALA B C 1
ATOM 3947 O O . ALA B 1 182 ? 6.84 -6.77 8.57 1 92.12 182 ALA B O 1
ATOM 3948 N N . ILE B 1 183 ? 6.367 -8 6.859 1 89.12 183 ILE B N 1
ATOM 3949 C CA . ILE B 1 183 ? 6.59 -9.25 7.574 1 89.12 183 ILE B CA 1
ATOM 3950 C C . ILE B 1 183 ? 8.062 -9.367 7.961 1 89.12 183 ILE B C 1
ATOM 3952 O O . ILE B 1 183 ? 8.938 -8.812 7.293 1 89.12 183 ILE B O 1
ATOM 3956 N N . GLU B 1 184 ? 8.32 -10.078 8.945 1 85.94 184 GLU B N 1
ATOM 3957 C CA . GLU B 1 184 ? 9.68 -10.172 9.477 1 85.94 184 GLU B CA 1
ATOM 3958 C C . GLU B 1 184 ? 10.516 -11.172 8.688 1 85.94 184 GLU B C 1
ATOM 3960 O O . GLU B 1 184 ? 11.703 -10.945 8.461 1 85.94 184 GLU B O 1
ATOM 3965 N N . ASN B 1 185 ? 9.789 -12.242 8.297 1 85.5 185 ASN B N 1
ATOM 3966 C CA . ASN B 1 185 ? 10.508 -13.289 7.582 1 85.5 185 ASN B CA 1
ATOM 3967 C C . ASN B 1 185 ? 9.719 -13.789 6.375 1 85.5 185 ASN B C 1
ATOM 3969 O O . ASN B 1 185 ? 8.484 -13.75 6.375 1 85.5 185 ASN B O 1
ATOM 3973 N N . CYS B 1 186 ? 10.492 -14.156 5.422 1 83.5 186 CYS B N 1
ATOM 3974 C CA . CYS B 1 186 ? 9.883 -14.773 4.25 1 83.5 186 CYS B CA 1
ATOM 3975 C C . CYS B 1 186 ? 9.422 -16.188 4.562 1 83.5 186 CYS B C 1
ATOM 3977 O O . CYS B 1 186 ? 10.227 -17.031 4.965 1 83.5 186 CYS B O 1
ATOM 3979 N N . THR B 1 187 ? 8.195 -16.453 4.367 1 88.62 187 THR B N 1
ATOM 3980 C CA . THR B 1 187 ? 7.676 -17.797 4.664 1 88.62 187 THR B CA 1
ATOM 3981 C C . THR B 1 187 ? 8.109 -18.797 3.596 1 88.62 187 THR B C 1
ATOM 3983 O O . THR B 1 187 ? 8.414 -18.406 2.467 1 88.62 187 THR B O 1
ATOM 3986 N N . PRO B 1 188 ? 8.102 -20.047 3.963 1 88.62 188 PRO B N 1
ATOM 3987 C CA . PRO B 1 188 ? 8.453 -21.078 2.975 1 88.62 188 PRO B CA 1
ATOM 3988 C C . PRO B 1 188 ? 7.555 -21.031 1.742 1 88.62 188 PRO B C 1
ATOM 3990 O O . PRO B 1 188 ? 8.023 -21.266 0.624 1 88.62 188 PRO B O 1
ATOM 3993 N N . ASP B 1 189 ? 6.348 -20.719 1.985 1 89.38 189 ASP B N 1
ATOM 3994 C CA . ASP B 1 189 ? 5.41 -20.641 0.868 1 89.38 189 ASP B CA 1
ATOM 3995 C C . ASP B 1 189 ? 5.793 -19.5 -0.087 1 89.38 189 ASP B C 1
ATOM 3997 O O . ASP B 1 189 ? 5.742 -19.672 -1.308 1 89.38 189 ASP B O 1
ATOM 4001 N N . MET B 1 190 ? 6.164 -18.438 0.464 1 90.56 190 MET B N 1
ATOM 4002 C CA . MET B 1 190 ? 6.598 -17.297 -0.353 1 90.56 190 MET B CA 1
ATOM 4003 C C . MET B 1 190 ? 7.875 -17.641 -1.115 1 90.56 190 MET B C 1
ATOM 4005 O O . MET B 1 190 ? 7.992 -17.328 -2.301 1 90.56 190 MET B O 1
ATOM 4009 N N . MET B 1 191 ? 8.742 -18.281 -0.395 1 91.5 191 MET B N 1
ATOM 4010 C CA . MET B 1 191 ? 10 -18.703 -1.011 1 91.5 191 MET B CA 1
ATOM 4011 C C . MET B 1 191 ? 9.742 -19.641 -2.191 1 91.5 191 MET B C 1
ATOM 4013 O O . MET B 1 191 ? 10.328 -19.469 -3.26 1 91.5 191 MET B O 1
ATOM 4017 N N . ARG B 1 192 ? 8.883 -20.5 -1.962 1 93.12 192 ARG B N 1
ATOM 4018 C CA . ARG B 1 192 ? 8.555 -21.453 -3.01 1 93.12 192 ARG B CA 1
ATOM 4019 C C . ARG B 1 192 ? 7.93 -20.75 -4.215 1 93.12 192 ARG B C 1
ATOM 4021 O O . ARG B 1 192 ? 8.242 -21.094 -5.359 1 93.12 192 ARG B O 1
ATOM 4028 N N . HIS B 1 193 ? 7.094 -19.812 -3.941 1 91.62 193 HIS B N 1
ATOM 4029 C CA . HIS B 1 193 ? 6.445 -19.094 -5.027 1 91.62 193 HIS B CA 1
ATOM 4030 C C . HIS B 1 193 ? 7.465 -18.328 -5.863 1 91.62 193 HIS B C 1
ATOM 4032 O O . HIS B 1 193 ? 7.391 -18.312 -7.094 1 91.62 193 HIS B O 1
ATOM 4038 N N . ILE B 1 194 ? 8.375 -17.719 -5.184 1 91.94 194 ILE B N 1
ATOM 4039 C CA . ILE B 1 194 ? 9.398 -16.938 -5.875 1 91.94 194 ILE B CA 1
ATOM 4040 C C . ILE B 1 194 ? 10.227 -17.859 -6.773 1 91.94 194 ILE B C 1
ATOM 4042 O O . ILE B 1 194 ? 10.453 -17.547 -7.945 1 91.94 194 ILE B O 1
ATOM 4046 N N . LEU B 1 195 ? 10.602 -18.969 -6.254 1 94.12 195 LEU B N 1
ATOM 4047 C CA . LEU B 1 195 ? 11.43 -19.891 -7.012 1 94.12 195 LEU B CA 1
ATOM 4048 C C . LEU B 1 195 ? 10.625 -20.547 -8.125 1 94.12 195 LEU B C 1
ATOM 4050 O O . LEU B 1 195 ? 11.148 -20.781 -9.219 1 94.12 195 LEU B O 1
ATOM 4054 N N . MET B 1 196 ? 9.383 -20.797 -7.867 1 93.81 196 MET B N 1
ATOM 4055 C CA . MET B 1 196 ? 8.516 -21.391 -8.875 1 93.81 196 MET B CA 1
ATOM 4056 C C . MET B 1 196 ? 8.344 -20.469 -10.07 1 93.81 196 MET B C 1
ATOM 4058 O O . MET B 1 196 ? 8.281 -20.922 -11.219 1 93.81 196 MET B O 1
ATOM 4062 N N . GLU B 1 197 ? 8.32 -19.219 -9.797 1 93.38 197 GLU B N 1
ATOM 4063 C CA . GLU B 1 197 ? 8.109 -18.219 -10.852 1 93.38 197 GLU B CA 1
ATOM 4064 C C . GLU B 1 197 ? 9.375 -18.031 -11.68 1 93.38 197 GLU B C 1
ATOM 4066 O O . GLU B 1 197 ? 9.305 -17.828 -12.898 1 93.38 197 GLU B O 1
ATOM 4071 N N . HIS B 1 198 ? 10.516 -18.156 -11.055 1 92.94 198 HIS B N 1
ATOM 4072 C CA . HIS B 1 198 ? 11.727 -17.719 -11.734 1 92.94 198 HIS B CA 1
ATOM 4073 C C . HIS B 1 198 ? 12.641 -18.906 -12.047 1 92.94 198 HIS B C 1
ATOM 4075 O O . HIS B 1 198 ? 13.492 -18.812 -12.938 1 92.94 198 HIS B O 1
ATOM 4081 N N . THR B 1 199 ? 12.531 -19.984 -11.234 1 96 199 THR B N 1
ATOM 4082 C CA . THR B 1 199 ? 13.375 -21.172 -11.43 1 96 199 THR B CA 1
ATOM 4083 C C . THR B 1 199 ? 12.578 -22.438 -11.188 1 96 199 THR B C 1
ATOM 4085 O O . THR B 1 199 ? 12.953 -23.266 -10.352 1 96 199 THR B O 1
ATOM 4088 N N . PRO B 1 200 ? 11.523 -22.672 -11.961 1 95.44 200 PRO B N 1
ATOM 4089 C CA . PRO B 1 200 ? 10.633 -23.797 -11.664 1 95.44 200 PRO B CA 1
ATOM 4090 C C . PRO B 1 200 ? 11.32 -25.156 -11.828 1 95.44 200 PRO B C 1
ATOM 4092 O O . PRO B 1 200 ? 11.102 -26.062 -11.023 1 95.44 200 PRO B O 1
ATOM 4095 N N . ASN B 1 201 ? 12.164 -25.344 -12.836 1 95.62 201 ASN B N 1
ATOM 4096 C CA . ASN B 1 201 ? 12.82 -26.625 -13.07 1 95.62 201 ASN B CA 1
ATOM 4097 C C . ASN B 1 201 ? 13.875 -26.922 -12.008 1 95.62 201 ASN B C 1
ATOM 4099 O O . ASN B 1 201 ? 13.969 -28.047 -11.516 1 95.62 201 ASN B O 1
ATOM 4103 N N . LEU B 1 202 ? 14.57 -25.922 -11.68 1 95.38 202 LEU B N 1
ATOM 4104 C CA . LEU B 1 202 ? 15.578 -26.078 -10.641 1 95.38 202 LEU B CA 1
ATOM 4105 C C . LEU B 1 202 ? 14.922 -26.375 -9.297 1 95.38 202 LEU B C 1
ATOM 4107 O O . LEU B 1 202 ? 15.422 -27.203 -8.531 1 95.38 202 LEU B O 1
ATOM 4111 N N . LEU B 1 203 ? 13.828 -25.688 -8.992 1 94.56 203 LEU B N 1
ATOM 4112 C CA . LEU B 1 203 ? 13.086 -25.922 -7.754 1 94.56 203 LEU B CA 1
ATOM 4113 C C . LEU B 1 203 ? 12.664 -27.391 -7.637 1 94.56 203 LEU B C 1
ATOM 4115 O O . LEU B 1 203 ? 12.805 -28 -6.574 1 94.56 203 LEU B O 1
ATOM 4119 N N . GLU B 1 204 ? 12.188 -27.891 -8.727 1 92.88 204 GLU B N 1
ATOM 4120 C CA . GLU B 1 204 ? 11.727 -29.281 -8.727 1 92.88 204 GLU B CA 1
ATOM 4121 C C . GLU B 1 204 ? 12.875 -30.234 -8.461 1 92.88 204 GLU B C 1
ATOM 4123 O O . GLU B 1 204 ? 12.68 -31.297 -7.871 1 92.88 204 GLU B O 1
ATOM 4128 N N . THR B 1 205 ? 14.023 -29.859 -8.844 1 90.94 205 THR B N 1
ATOM 4129 C CA . THR B 1 205 ? 15.203 -30.688 -8.648 1 90.94 205 THR B CA 1
ATOM 4130 C C . THR B 1 205 ? 15.703 -30.594 -7.207 1 90.94 205 THR B C 1
ATOM 4132 O O . THR B 1 205 ? 16.078 -31.609 -6.613 1 90.94 205 THR B O 1
ATOM 4135 N N . ILE B 1 206 ? 15.68 -29.406 -6.648 1 88.56 206 ILE B N 1
ATOM 4136 C CA . ILE B 1 206 ? 16.25 -29.156 -5.332 1 88.56 206 ILE B CA 1
ATOM 4137 C C . ILE B 1 206 ? 15.258 -29.547 -4.246 1 88.56 206 ILE B C 1
ATOM 4139 O O . ILE B 1 206 ? 15.648 -30.047 -3.191 1 88.56 206 ILE B O 1
ATOM 4143 N N . ALA B 1 207 ? 14.023 -29.25 -4.438 1 87.94 207 ALA B N 1
ATOM 4144 C CA . ALA B 1 207 ? 12.953 -29.531 -3.477 1 87.94 207 ALA B CA 1
ATOM 4145 C C . ALA B 1 207 ? 11.711 -30.047 -4.18 1 87.94 207 ALA B C 1
ATOM 4147 O O . ALA B 1 207 ? 10.703 -29.344 -4.293 1 87.94 207 ALA B O 1
ATOM 4148 N N . PRO B 1 208 ? 11.828 -31.344 -4.551 1 82.12 208 PRO B N 1
ATOM 4149 C CA . PRO B 1 208 ? 10.688 -31.906 -5.27 1 82.12 208 PRO B CA 1
ATOM 4150 C C . PRO B 1 208 ? 9.406 -31.891 -4.434 1 82.12 208 PRO B C 1
ATOM 4152 O O . PRO B 1 208 ? 9.438 -32.188 -3.24 1 82.12 208 PRO B O 1
ATOM 4155 N N . GLY B 1 209 ? 8.383 -31.5 -5.043 1 75.62 209 GLY B N 1
ATOM 4156 C CA . GLY B 1 209 ? 7.074 -31.453 -4.398 1 75.62 209 GLY B CA 1
ATOM 4157 C C . GLY B 1 209 ? 6.977 -30.406 -3.311 1 75.62 209 GLY B C 1
ATOM 4158 O O . GLY B 1 209 ? 7.18 -29.219 -3.57 1 75.62 209 GLY B O 1
ATOM 4159 N N . THR B 1 210 ? 6.633 -30.797 -2.154 1 73 210 THR B N 1
ATOM 4160 C CA . THR B 1 210 ? 6.441 -29.891 -1.027 1 73 210 THR B CA 1
ATOM 4161 C C . THR B 1 210 ? 7.496 -30.141 0.049 1 73 210 THR B C 1
ATOM 4163 O O . THR B 1 210 ? 7.293 -29.797 1.215 1 73 210 THR B O 1
ATOM 4166 N N . LYS B 1 211 ? 8.633 -30.641 -0.478 1 76.25 211 LYS B N 1
ATOM 4167 C CA . LYS B 1 211 ? 9.703 -30.906 0.477 1 76.25 211 LYS B CA 1
ATOM 4168 C C . LYS B 1 211 ? 10.32 -29.609 0.984 1 76.25 211 LYS B C 1
ATOM 4170 O O . LYS B 1 211 ? 10.219 -28.562 0.333 1 76.25 211 LYS B O 1
ATOM 4175 N N . ASN B 1 212 ? 10.938 -29.75 2.088 1 85.62 212 ASN B N 1
ATOM 4176 C CA . ASN B 1 212 ? 11.602 -28.609 2.713 1 85.62 212 ASN B CA 1
ATOM 4177 C C . ASN B 1 212 ? 12.828 -28.172 1.917 1 85.62 212 ASN B C 1
ATOM 4179 O O . ASN B 1 212 ? 13.5 -29 1.294 1 85.62 212 ASN B O 1
ATOM 4183 N N . PHE B 1 213 ? 13.031 -26.984 1.889 1 89.56 213 PHE B N 1
ATOM 4184 C CA . PHE B 1 213 ? 14.211 -26.406 1.263 1 89.56 213 PHE B CA 1
ATOM 4185 C C . PHE B 1 213 ? 15.469 -26.75 2.061 1 89.56 213 PHE B C 1
ATOM 4187 O O . PHE B 1 213 ? 15.43 -26.797 3.291 1 89.56 213 PHE B O 1
ATOM 4194 N N . PRO B 1 214 ? 16.562 -27.031 1.315 1 89.38 214 PRO B N 1
ATOM 4195 C CA . PRO B 1 214 ? 17.828 -27.109 2.039 1 89.38 214 PRO B CA 1
ATOM 4196 C C . PRO B 1 214 ? 18.156 -25.828 2.803 1 89.38 214 PRO B C 1
ATOM 4198 O O . PRO B 1 214 ? 17.797 -24.734 2.363 1 89.38 214 PRO B O 1
ATOM 4201 N N . ASP B 1 215 ? 18.875 -25.969 3.91 1 92.06 215 ASP B N 1
ATOM 4202 C CA . ASP B 1 215 ? 19.219 -24.844 4.777 1 92.06 215 ASP B CA 1
ATOM 4203 C C . ASP B 1 215 ? 19.969 -23.75 4.008 1 92.06 215 ASP B C 1
ATOM 4205 O O . ASP B 1 215 ? 19.766 -22.562 4.25 1 92.06 215 ASP B O 1
ATOM 4209 N N . SER B 1 216 ? 20.781 -24.203 3.125 1 93.69 216 SER B N 1
ATOM 4210 C CA . SER B 1 216 ? 21.578 -23.25 2.355 1 93.69 216 SER B CA 1
ATOM 4211 C C . SER B 1 216 ? 20.703 -22.359 1.482 1 93.69 216 SER B C 1
ATOM 4213 O O . SER B 1 216 ? 20.953 -21.172 1.352 1 93.69 216 SER B O 1
ATOM 4215 N N . LEU B 1 217 ? 19.703 -22.938 0.922 1 93.69 217 LEU B N 1
ATOM 4216 C CA . LEU B 1 217 ? 18.797 -22.172 0.081 1 93.69 217 LEU B CA 1
ATOM 4217 C C . LEU B 1 217 ? 17.938 -21.234 0.923 1 93.69 217 LEU B C 1
ATOM 4219 O O . LEU B 1 217 ? 17.703 -20.078 0.537 1 93.69 217 LEU B O 1
ATOM 4223 N N . ILE B 1 218 ? 17.531 -21.703 2.072 1 94.25 218 ILE B N 1
ATOM 4224 C CA . ILE B 1 218 ? 16.766 -20.875 3 1 94.25 218 ILE B CA 1
ATOM 4225 C C . ILE B 1 218 ? 17.594 -19.656 3.41 1 94.25 218 ILE B C 1
ATOM 4227 O O . ILE B 1 218 ? 17.094 -18.531 3.455 1 94.25 218 ILE B O 1
ATOM 4231 N N . ALA B 1 219 ? 18.812 -19.891 3.641 1 95.5 219 ALA B N 1
ATOM 4232 C CA . ALA B 1 219 ? 19.703 -18.812 4.055 1 95.5 219 ALA B CA 1
ATOM 4233 C C . ALA B 1 219 ? 19.828 -17.75 2.965 1 95.5 219 ALA B C 1
ATOM 4235 O O . ALA B 1 219 ? 19.875 -16.547 3.26 1 95.5 219 ALA B O 1
ATOM 4236 N N . ILE B 1 220 ? 19.859 -18.156 1.739 1 96.44 220 ILE B N 1
ATOM 4237 C CA . ILE B 1 220 ? 19.969 -17.219 0.618 1 96.44 220 ILE B CA 1
ATOM 4238 C C . ILE B 1 220 ? 18.703 -16.375 0.528 1 96.44 220 ILE B C 1
ATOM 4240 O O . ILE B 1 220 ? 18.781 -15.141 0.443 1 96.44 220 ILE B O 1
ATOM 4244 N N . LEU B 1 221 ? 17.594 -17.047 0.555 1 95.25 221 LEU B N 1
ATOM 4245 C CA . LEU B 1 221 ? 16.328 -16.344 0.374 1 95.25 221 LEU B CA 1
ATOM 4246 C C . LEU B 1 221 ? 16.047 -15.414 1.553 1 95.25 221 LEU B C 1
ATOM 4248 O O . LEU B 1 221 ? 15.562 -14.289 1.367 1 95.25 221 LEU B O 1
ATOM 4252 N N . ASP B 1 222 ? 16.391 -15.836 2.734 1 95 222 ASP B N 1
ATOM 4253 C CA . ASP B 1 222 ? 16.281 -14.969 3.902 1 95 222 ASP B CA 1
ATOM 4254 C C . ASP B 1 222 ? 17.234 -13.773 3.787 1 95 222 ASP B C 1
ATOM 4256 O O . ASP B 1 222 ? 16.859 -12.641 4.086 1 95 222 ASP B O 1
ATOM 4260 N N . GLY B 1 223 ? 18.422 -14.086 3.412 1 95.31 223 GLY B N 1
ATOM 4261 C CA . GLY B 1 223 ? 19.391 -13.023 3.201 1 95.31 223 GLY B CA 1
ATOM 4262 C C . GLY B 1 223 ? 18.969 -12.016 2.152 1 95.31 223 GLY B C 1
ATOM 4263 O O . GLY B 1 223 ? 19.141 -10.812 2.334 1 95.31 223 GLY B O 1
ATOM 4264 N N . ALA B 1 224 ? 18.438 -12.523 1.084 1 96.69 224 ALA B N 1
ATOM 4265 C CA . ALA B 1 224 ? 17.953 -11.664 0.004 1 96.69 224 ALA B CA 1
ATOM 4266 C C . ALA B 1 224 ? 16.781 -10.797 0.466 1 96.69 224 ALA B C 1
ATOM 4268 O O . ALA B 1 224 ? 16.703 -9.617 0.117 1 96.69 224 ALA B O 1
ATOM 4269 N N . TYR B 1 225 ? 15.93 -11.422 1.223 1 95.62 225 TYR B N 1
ATOM 4270 C CA . TYR B 1 225 ? 14.797 -10.68 1.768 1 95.62 225 TYR B CA 1
ATOM 4271 C C . TYR B 1 225 ? 15.273 -9.555 2.682 1 95.62 225 TYR B C 1
ATOM 4273 O O . TYR B 1 225 ? 14.805 -8.422 2.578 1 95.62 225 TYR B O 1
ATOM 4281 N N . ASN B 1 226 ? 16.156 -9.844 3.547 1 93.38 226 ASN B N 1
ATOM 4282 C CA . ASN B 1 226 ? 16.703 -8.844 4.453 1 93.38 226 ASN B CA 1
ATOM 4283 C C . ASN B 1 226 ? 17.422 -7.73 3.693 1 93.38 226 ASN B C 1
ATOM 4285 O O . ASN B 1 226 ? 17.328 -6.559 4.066 1 93.38 226 ASN B O 1
ATOM 4289 N N . PHE B 1 227 ? 18.109 -8.141 2.736 1 94.44 227 PHE B N 1
ATOM 4290 C CA . PHE B 1 227 ? 18.781 -7.176 1.87 1 94.44 227 PHE B CA 1
ATOM 4291 C C . PHE B 1 227 ? 17.766 -6.234 1.231 1 94.44 227 PHE B C 1
ATOM 4293 O O . PHE B 1 227 ? 17.953 -5.016 1.229 1 94.44 227 PHE B O 1
ATOM 4300 N N . SER B 1 228 ? 16.703 -6.801 0.712 1 94.06 228 SER B N 1
ATOM 4301 C CA . SER B 1 228 ? 15.625 -6.012 0.115 1 94.06 228 SER B CA 1
ATOM 4302 C C . SER B 1 228 ? 15 -5.062 1.134 1 94.06 228 SER B C 1
ATOM 4304 O O . SER B 1 228 ? 14.797 -3.881 0.845 1 94.06 228 SER B O 1
ATOM 4306 N N . LYS B 1 229 ? 14.719 -5.57 2.285 1 92.31 229 LYS B N 1
ATOM 4307 C CA . LYS B 1 229 ? 14.133 -4.762 3.354 1 92.31 229 LYS B CA 1
ATOM 4308 C C . LYS B 1 229 ? 15.047 -3.592 3.717 1 92.31 229 LYS B C 1
ATOM 4310 O O . LYS B 1 229 ? 14.57 -2.482 3.961 1 92.31 229 LYS B O 1
ATOM 4315 N N . MET B 1 230 ? 16.266 -3.863 3.754 1 90.38 230 MET B N 1
ATOM 4316 C CA . MET B 1 230 ? 17.234 -2.812 4.051 1 90.38 230 MET B CA 1
ATOM 4317 C C . MET B 1 230 ? 17.219 -1.741 2.965 1 90.38 230 MET B C 1
ATOM 4319 O O . MET B 1 230 ? 17.234 -0.546 3.266 1 90.38 230 MET B O 1
ATOM 4323 N N . LEU B 1 231 ? 17.188 -2.129 1.738 1 91.62 231 LEU B N 1
ATOM 4324 C CA . LEU B 1 231 ? 17.234 -1.21 0.606 1 91.62 231 LEU B CA 1
ATOM 4325 C C . LEU B 1 231 ? 15.992 -0.338 0.563 1 91.62 231 LEU B C 1
ATOM 4327 O O . LEU B 1 231 ? 16.078 0.862 0.289 1 91.62 231 LEU B O 1
ATOM 4331 N N . HIS B 1 232 ? 14.844 -0.955 0.832 1 91.69 232 HIS B N 1
ATOM 4332 C CA . HIS B 1 232 ? 13.578 -0.29 0.543 1 91.69 232 HIS B CA 1
ATOM 4333 C C . HIS B 1 232 ? 12.969 0.306 1.809 1 91.69 232 HIS B C 1
ATOM 4335 O O . HIS B 1 232 ? 12.133 1.209 1.733 1 91.69 232 HIS B O 1
ATOM 4341 N N . GLY B 1 233 ? 13.273 -0.24 2.912 1 86.38 233 GLY B N 1
ATOM 4342 C CA . GLY B 1 233 ? 12.656 0.188 4.156 1 86.38 233 GLY B CA 1
ATOM 4343 C C . GLY B 1 233 ? 13.438 1.279 4.863 1 86.38 233 GLY B C 1
ATOM 4344 O O . GLY B 1 233 ? 12.938 1.892 5.812 1 86.38 233 GLY B O 1
ATOM 4345 N N . SER B 1 234 ? 14.641 1.535 4.512 1 75.69 234 SER B N 1
ATOM 4346 C CA . SER B 1 234 ? 15.492 2.471 5.238 1 75.69 234 SER B CA 1
ATOM 4347 C C . SER B 1 234 ? 15.5 3.842 4.57 1 75.69 234 SER B C 1
ATOM 4349 O O . SER B 1 234 ? 15.156 3.967 3.393 1 75.69 234 SER B O 1
ATOM 4351 N N . LYS B 1 235 ? 15.703 4.855 5.539 1 70.12 235 LYS B N 1
ATOM 4352 C CA . LYS B 1 235 ? 15.891 6.199 5.008 1 70.12 235 LYS B CA 1
ATOM 4353 C C . LYS B 1 235 ? 17.203 6.305 4.234 1 70.12 235 LYS B C 1
ATOM 4355 O O . LYS B 1 235 ? 18.219 5.754 4.652 1 70.12 235 LYS B O 1
ATOM 4360 N N . ALA B 1 236 ? 17.156 6.57 3.031 1 57.44 236 ALA B N 1
ATOM 4361 C CA . ALA B 1 236 ? 18.375 6.719 2.246 1 57.44 236 ALA B CA 1
ATOM 4362 C C . ALA B 1 236 ? 19.25 7.84 2.795 1 57.44 236 ALA B C 1
ATOM 4364 O O . ALA B 1 236 ? 18.766 8.945 3.061 1 57.44 236 ALA B O 1
ATOM 4365 N N . SER B 1 237 ? 20.219 7.531 3.707 1 51.12 237 SER B N 1
ATOM 4366 C CA . SER B 1 237 ? 21.109 8.578 4.203 1 51.12 237 SER B CA 1
ATOM 4367 C C . SER B 1 237 ? 22.078 9.031 3.127 1 51.12 237 SER B C 1
ATOM 4369 O O . SER B 1 237 ? 22.641 10.125 3.207 1 51.12 237 SER B O 1
ATOM 4371 N N . SER B 1 238 ? 22.672 7.918 2.428 1 43.31 238 SER B N 1
ATOM 4372 C CA . SER B 1 238 ? 23.859 8.266 1.652 1 43.31 238 SER B CA 1
ATOM 4373 C C . SER B 1 238 ? 23.516 9.211 0.507 1 43.31 238 SER B C 1
ATOM 4375 O O . SER B 1 238 ? 22.438 9.102 -0.09 1 43.31 238 SER B O 1
ATOM 4377 N N . GLY B 1 239 ? 24.438 10.305 0.209 1 37.97 239 GLY B N 1
ATOM 4378 C CA . GLY B 1 239 ? 24.594 11.367 -0.772 1 37.97 239 GLY B CA 1
ATOM 4379 C C . GLY B 1 239 ? 23.281 11.75 -1.447 1 37.97 239 GLY B C 1
ATOM 4380 O O . GLY B 1 239 ? 22.391 10.914 -1.591 1 37.97 239 GLY B O 1
ATOM 4381 N N . GLY B 1 240 ? 22.906 12.922 -1.686 1 43.28 240 GLY B N 1
ATOM 4382 C CA . GLY B 1 240 ? 21.969 13.914 -2.178 1 43.28 240 GLY B CA 1
ATOM 4383 C C . GLY B 1 240 ? 20.516 13.539 -1.946 1 43.28 240 GLY B C 1
ATOM 4384 O O . GLY B 1 240 ? 19.922 13.93 -0.941 1 43.28 240 GLY B O 1
ATOM 4385 N N . GLY B 1 241 ? 19.656 12.875 -2.945 1 47.88 241 GLY B N 1
ATOM 4386 C CA . GLY B 1 241 ? 18.25 13.023 -3.268 1 47.88 241 GLY B CA 1
ATOM 4387 C C . GLY B 1 241 ? 17.359 12.047 -2.529 1 47.88 241 GLY B C 1
ATOM 4388 O O . GLY B 1 241 ? 17.453 10.836 -2.727 1 47.88 241 GLY B O 1
ATOM 4389 N N . THR B 1 242 ? 16.828 12.258 -1.113 1 54.47 242 THR B N 1
ATOM 4390 C CA . THR B 1 242 ? 15.836 11.648 -0.227 1 54.47 242 THR B CA 1
ATOM 4391 C C . THR B 1 242 ? 14.734 10.961 -1.032 1 54.47 242 THR B C 1
ATOM 4393 O O . THR B 1 242 ? 14 10.133 -0.498 1 54.47 242 THR B O 1
ATOM 4396 N N . ASP B 1 243 ? 14.844 10.977 -2.365 1 67.31 243 ASP B N 1
ATOM 4397 C CA . ASP B 1 243 ? 13.656 10.617 -3.135 1 67.31 243 ASP B CA 1
ATOM 4398 C C . ASP B 1 243 ? 13.938 9.43 -4.055 1 67.31 243 ASP B C 1
ATOM 4400 O O . ASP B 1 243 ? 13.172 9.148 -4.973 1 67.31 243 ASP B O 1
ATOM 4404 N N . ALA B 1 244 ? 15.125 8.641 -3.664 1 73.88 244 ALA B N 1
ATOM 4405 C CA . ALA B 1 244 ? 15.492 7.586 -4.605 1 73.88 244 ALA B CA 1
ATOM 4406 C C . ALA B 1 244 ? 15.117 6.211 -4.062 1 73.88 244 ALA B C 1
ATOM 4408 O O . ALA B 1 244 ? 14.781 6.07 -2.881 1 73.88 244 ALA B O 1
ATOM 4409 N N . PHE B 1 245 ? 14.93 5.227 -5.012 1 88 245 PHE B N 1
ATOM 4410 C CA . PHE B 1 245 ? 14.797 3.834 -4.605 1 88 245 PHE B CA 1
ATOM 4411 C C . PHE B 1 245 ? 15.719 2.939 -5.43 1 88 245 PHE B C 1
ATOM 4413 O O . PHE B 1 245 ? 16.312 3.391 -6.41 1 88 245 PHE B O 1
ATOM 4420 N N . TYR B 1 246 ? 15.938 1.767 -4.992 1 91.38 246 TYR B N 1
ATOM 4421 C CA . TYR B 1 246 ? 16.922 0.875 -5.59 1 91.38 246 TYR B CA 1
ATOM 4422 C C . TYR B 1 246 ? 16.25 -0.166 -6.48 1 91.38 246 TYR B C 1
ATOM 4424 O O . TYR B 1 246 ? 15.156 -0.644 -6.168 1 91.38 246 TYR B O 1
ATOM 4432 N N . LYS B 1 247 ? 16.922 -0.438 -7.543 1 95.12 247 LYS B N 1
ATOM 4433 C CA . LYS B 1 247 ? 16.609 -1.574 -8.406 1 95.12 247 LYS B CA 1
ATOM 4434 C C . LYS B 1 247 ? 17.844 -2.414 -8.688 1 95.12 247 LYS B C 1
ATOM 4436 O O . LYS B 1 247 ? 18.969 -1.893 -8.727 1 95.12 247 LYS B O 1
ATOM 4441 N N . ALA B 1 248 ? 17.578 -3.629 -8.797 1 97.06 248 ALA B N 1
ATOM 4442 C CA . ALA B 1 248 ? 18.672 -4.535 -9.172 1 97.06 248 ALA B CA 1
ATOM 4443 C C . ALA B 1 248 ? 18.578 -4.922 -10.641 1 97.06 248 ALA B C 1
ATOM 4445 O O . ALA B 1 248 ? 17.531 -4.785 -11.266 1 97.06 248 ALA B O 1
ATOM 4446 N N . PHE B 1 249 ? 19.719 -5.285 -11.195 1 97.06 249 PHE B N 1
ATOM 4447 C CA . PHE B 1 249 ? 19.734 -5.766 -12.57 1 97.06 249 PHE B CA 1
ATOM 4448 C C . PHE B 1 249 ? 20.734 -6.898 -12.734 1 97.06 249 PHE B C 1
ATOM 4450 O O . PHE B 1 249 ? 21.75 -6.949 -12.023 1 97.06 249 PHE B O 1
ATOM 4457 N N . VAL B 1 250 ? 20.406 -7.754 -13.625 1 97.12 250 VAL B N 1
ATOM 4458 C CA . VAL B 1 250 ? 21.266 -8.867 -14.016 1 97.12 250 VAL B CA 1
ATOM 4459 C C . VAL B 1 250 ? 21.547 -8.805 -15.516 1 97.12 250 VAL B C 1
ATOM 4461 O O . VAL B 1 250 ? 20.625 -8.914 -16.328 1 97.12 250 VAL B O 1
ATOM 4464 N N . PRO B 1 251 ? 22.797 -8.602 -15.844 1 95.62 251 PRO B N 1
ATOM 4465 C CA . PRO B 1 251 ? 23.109 -8.578 -17.281 1 95.62 251 PRO B CA 1
ATOM 4466 C C . PRO B 1 251 ? 22.781 -9.906 -17.969 1 95.62 251 PRO B C 1
ATOM 4468 O O . PRO B 1 251 ? 22.984 -10.977 -17.375 1 95.62 251 PRO B O 1
ATOM 4471 N N . GLU B 1 252 ? 22.359 -9.789 -19.172 1 93.5 252 GLU B N 1
ATOM 4472 C CA . GLU B 1 252 ? 22.031 -10.977 -19.938 1 93.5 252 GLU B CA 1
ATOM 4473 C C . GLU B 1 252 ? 23.297 -11.719 -20.375 1 93.5 252 GLU B C 1
ATOM 4475 O O . GLU B 1 252 ? 24.281 -11.094 -20.75 1 93.5 252 GLU B O 1
ATOM 4480 N N . ILE B 1 253 ? 23.094 -13.016 -20.375 1 93.31 253 ILE B N 1
ATOM 4481 C CA . ILE B 1 253 ? 24.203 -13.828 -20.891 1 93.31 253 ILE B CA 1
ATOM 4482 C C . ILE B 1 253 ? 24.438 -13.492 -22.359 1 93.31 253 ILE B C 1
ATOM 4484 O O . ILE B 1 253 ? 23.484 -13.375 -23.141 1 93.31 253 ILE B O 1
ATOM 4488 N N . GLY B 1 254 ? 25.672 -13.266 -22.672 1 90.69 254 GLY B N 1
ATOM 4489 C CA . GLY B 1 254 ? 26.016 -12.945 -24.047 1 90.69 254 GLY B CA 1
ATOM 4490 C C . GLY B 1 254 ? 26.031 -11.453 -24.328 1 90.69 254 GLY B C 1
ATOM 4491 O O . GLY B 1 254 ? 26.453 -11.031 -25.406 1 90.69 254 GLY B O 1
ATOM 4492 N N . SER B 1 255 ? 25.641 -10.648 -23.406 1 90.75 255 SER B N 1
ATOM 4493 C CA . SER B 1 255 ? 25.625 -9.203 -23.594 1 90.75 255 SER B CA 1
ATOM 4494 C C . SER B 1 255 ? 27.031 -8.617 -23.453 1 90.75 255 SER B C 1
ATOM 4496 O O . SER B 1 255 ? 27.953 -9.305 -23.016 1 90.75 255 SER B O 1
ATOM 4498 N N . ILE B 1 256 ? 27.109 -7.391 -23.844 1 88.69 256 ILE B N 1
ATOM 4499 C CA . ILE B 1 256 ? 28.391 -6.703 -23.828 1 88.69 256 ILE B CA 1
ATOM 4500 C C . ILE B 1 256 ? 28.781 -6.363 -22.391 1 88.69 256 ILE B C 1
ATOM 4502 O O . ILE B 1 256 ? 27.906 -6.094 -21.562 1 88.69 256 ILE B O 1
ATOM 4506 N N . LEU B 1 257 ? 30.094 -6.41 -22.203 1 88.94 257 LEU B N 1
ATOM 4507 C CA . LEU B 1 257 ? 30.625 -6.051 -20.891 1 88.94 257 LEU B CA 1
ATOM 4508 C C . LEU B 1 257 ? 30.703 -4.535 -20.734 1 88.94 257 LEU B C 1
ATOM 4510 O O . LEU B 1 257 ? 31.766 -3.943 -20.969 1 88.94 257 LEU B O 1
ATOM 4514 N N . TYR B 1 258 ? 29.688 -3.881 -20.281 1 87.81 258 TYR B N 1
ATOM 4515 C CA . TYR B 1 258 ? 29.703 -2.439 -20.062 1 87.81 258 TYR B CA 1
ATOM 4516 C C . TYR B 1 258 ? 30.484 -2.094 -18.797 1 87.81 258 TYR B C 1
ATOM 4518 O O . TYR B 1 258 ? 30.031 -2.359 -17.672 1 87.81 258 TYR B O 1
ATOM 4526 N N . PRO B 1 259 ? 31.578 -1.413 -18.922 1 86.62 259 PRO B N 1
ATOM 4527 C CA . PRO B 1 259 ? 32.469 -1.181 -17.781 1 86.62 259 PRO B CA 1
ATOM 4528 C C . PRO B 1 259 ? 31.766 -0.386 -16.672 1 86.62 259 PRO B C 1
ATOM 4530 O O . PRO B 1 259 ? 32.094 -0.547 -15.492 1 86.62 259 PRO B O 1
ATOM 4533 N N . ARG B 1 260 ? 30.859 0.428 -16.953 1 90.69 260 ARG B N 1
ATOM 4534 C CA . ARG B 1 260 ? 30.203 1.269 -15.961 1 90.69 260 ARG B CA 1
ATOM 4535 C C . ARG B 1 260 ? 29.156 0.478 -15.18 1 90.69 260 ARG B C 1
ATOM 4537 O O . ARG B 1 260 ? 28.734 0.893 -14.102 1 90.69 260 ARG B O 1
ATOM 4544 N N . GLN B 1 261 ? 28.812 -0.711 -15.648 1 93.56 261 GLN B N 1
ATOM 4545 C CA . GLN B 1 261 ? 27.703 -1.457 -15.055 1 93.56 261 GLN B CA 1
ATOM 4546 C C . GLN B 1 261 ? 28.172 -2.83 -14.57 1 93.56 261 GLN B C 1
ATOM 4548 O O . GLN B 1 261 ? 27.484 -3.475 -13.766 1 93.56 261 GLN B O 1
ATOM 4553 N N . ILE B 1 262 ? 29.281 -3.227 -15.117 1 93.94 262 ILE B N 1
ATOM 4554 C CA . ILE B 1 262 ? 29.688 -4.609 -14.898 1 93.94 262 ILE B CA 1
ATOM 4555 C C . ILE B 1 262 ? 31.125 -4.645 -14.375 1 93.94 262 ILE B C 1
ATOM 4557 O O . ILE B 1 262 ? 31.969 -3.869 -14.812 1 93.94 262 ILE B O 1
ATOM 4561 N N . GLU B 1 263 ? 31.375 -5.465 -13.391 1 92.38 263 GLU B N 1
ATOM 4562 C CA . GLU B 1 263 ? 32.719 -5.777 -12.875 1 92.38 263 GLU B CA 1
ATOM 4563 C C . GLU B 1 263 ? 33.031 -7.262 -13.023 1 92.38 263 GLU B C 1
ATOM 4565 O O . GLU B 1 263 ? 32.219 -8.117 -12.617 1 92.38 263 GLU B O 1
ATOM 4570 N N . LEU B 1 264 ? 34.094 -7.531 -13.609 1 92 264 LEU B N 1
ATOM 4571 C CA . LEU B 1 264 ? 34.531 -8.914 -13.766 1 92 264 LEU B CA 1
ATOM 4572 C C . LEU B 1 264 ? 35.125 -9.453 -12.469 1 92 264 LEU B C 1
ATOM 4574 O O . LEU B 1 264 ? 35.938 -8.789 -11.836 1 92 264 LEU B O 1
ATOM 4578 N N . VAL B 1 265 ? 34.719 -10.633 -12.078 1 89.25 265 VAL B N 1
ATOM 4579 C CA . VAL B 1 265 ? 35.219 -11.227 -10.836 1 89.25 265 VAL B CA 1
ATOM 4580 C C . VAL B 1 265 ? 36.625 -11.766 -11.039 1 89.25 265 VAL B C 1
ATOM 4582 O O . VAL B 1 265 ? 37.406 -11.875 -10.086 1 89.25 265 VAL B O 1
ATOM 4585 N N . LYS B 1 266 ? 36.844 -12.219 -12.266 1 84.81 266 LYS B N 1
ATOM 4586 C CA . LYS B 1 266 ? 38.188 -12.664 -12.633 1 84.81 266 LYS B CA 1
ATOM 4587 C C . LYS B 1 266 ? 38.656 -11.961 -13.891 1 84.81 266 LYS B C 1
ATOM 4589 O O . LYS B 1 266 ? 37.875 -11.602 -14.758 1 84.81 266 LYS B O 1
ATOM 4594 N N . ARG B 1 267 ? 39.906 -11.797 -13.906 1 81.31 267 ARG B N 1
ATOM 4595 C CA . ARG B 1 267 ? 40.531 -11.141 -15.055 1 81.31 267 ARG B CA 1
ATOM 4596 C C . ARG B 1 267 ? 40.344 -11.969 -16.328 1 81.31 267 ARG B C 1
ATOM 4598 O O . ARG B 1 267 ? 40.469 -13.195 -16.281 1 81.31 267 ARG B O 1
ATOM 4605 N N . CYS B 1 268 ? 39.875 -11.258 -17.328 1 82.06 268 CYS B N 1
ATOM 4606 C CA . CYS B 1 268 ? 39.719 -11.883 -18.625 1 82.06 268 CYS B CA 1
ATOM 4607 C C . CYS B 1 268 ? 40.781 -11.383 -19.609 1 82.06 268 CYS B C 1
ATOM 4609 O O . CYS B 1 268 ? 40.812 -10.195 -19.938 1 82.06 268 CYS B O 1
ATOM 4611 N N . VAL B 1 269 ? 41.562 -12.297 -20.062 1 77.81 269 VAL B N 1
ATOM 4612 C CA . VAL B 1 269 ? 42.688 -11.969 -20.953 1 77.81 269 VAL B CA 1
ATOM 4613 C C . VAL B 1 269 ? 42.125 -11.336 -22.234 1 77.81 269 VAL B C 1
ATOM 4615 O O . VAL B 1 269 ? 42.719 -10.359 -22.734 1 77.81 269 VAL B O 1
ATOM 4618 N N . MET B 1 270 ? 41.094 -11.828 -22.703 1 80 270 MET B N 1
ATOM 4619 C CA . MET B 1 270 ? 40.5 -11.281 -23.922 1 80 270 MET B CA 1
ATOM 4620 C C . MET B 1 270 ? 40.094 -9.828 -23.703 1 80 270 MET B C 1
ATOM 4622 O O . MET B 1 270 ? 40.375 -8.969 -24.547 1 80 270 MET B O 1
ATOM 4626 N N . ASN B 1 271 ? 39.531 -9.641 -22.625 1 73 271 ASN B N 1
ATOM 4627 C CA . ASN B 1 271 ? 39.062 -8.297 -22.312 1 73 271 ASN B CA 1
ATOM 4628 C C . ASN B 1 271 ? 40.219 -7.328 -22.125 1 73 271 ASN B C 1
ATOM 4630 O O . ASN B 1 271 ? 40.156 -6.176 -22.562 1 73 271 ASN B O 1
ATOM 4634 N N . GLU B 1 272 ? 41.25 -7.871 -21.578 1 77.56 272 GLU B N 1
ATOM 4635 C CA . GLU B 1 272 ? 42.438 -7.055 -21.359 1 77.56 272 GLU B CA 1
ATOM 4636 C C . GLU B 1 272 ? 43.125 -6.73 -22.672 1 77.56 272 GLU B C 1
ATOM 4638 O O . GLU B 1 272 ? 43.781 -5.68 -22.797 1 77.56 272 GLU B O 1
ATOM 4643 N N . GLN B 1 273 ? 42.969 -7.609 -23.594 1 80.12 273 GLN B N 1
ATOM 4644 C CA . GLN B 1 273 ? 43.594 -7.434 -24.891 1 80.12 273 GLN B CA 1
ATOM 4645 C C . GLN B 1 273 ? 42.719 -6.645 -25.844 1 80.12 273 GLN B C 1
ATOM 4647 O O . GLN B 1 273 ? 43.031 -6.496 -27.031 1 80.12 273 GLN B O 1
ATOM 4652 N N . GLY B 1 274 ? 41.562 -6.16 -25.359 1 74.69 274 GLY B N 1
ATOM 4653 C CA . GLY B 1 274 ? 40.656 -5.34 -26.156 1 74.69 274 GLY B CA 1
ATOM 4654 C C . GLY B 1 274 ? 39.75 -6.156 -27.062 1 74.69 274 GLY B C 1
ATOM 4655 O O . GLY B 1 274 ? 39.156 -5.621 -28 1 74.69 274 GLY B O 1
ATOM 4656 N N . GLN B 1 275 ? 39.875 -7.477 -26.812 1 78.5 275 GLN B N 1
ATOM 4657 C CA . GLN B 1 275 ? 38.969 -8.336 -27.578 1 78.5 275 GLN B CA 1
ATOM 4658 C C . GLN B 1 275 ? 37.562 -8.352 -26.969 1 78.5 275 GLN B C 1
ATOM 4660 O O . GLN B 1 275 ? 37.406 -8.07 -25.781 1 78.5 275 GLN B O 1
ATOM 4665 N N . VAL B 1 276 ? 36.719 -8.5 -27.938 1 79 276 VAL B N 1
ATOM 4666 C CA . VAL B 1 276 ? 35.312 -8.445 -27.484 1 79 276 VAL B CA 1
ATOM 4667 C C . VAL B 1 276 ? 35 -9.695 -26.672 1 79 276 VAL B C 1
ATOM 4669 O O . VAL B 1 276 ? 35.188 -10.82 -27.141 1 79 276 VAL B O 1
ATOM 4672 N N . ASP B 1 277 ? 34.781 -9.508 -25.375 1 84.5 277 ASP B N 1
ATOM 4673 C CA . ASP B 1 277 ? 34.219 -10.578 -24.562 1 84.5 277 ASP B CA 1
ATOM 4674 C C . ASP B 1 277 ? 32.812 -10.203 -24.062 1 84.5 277 ASP B C 1
ATOM 4676 O O . ASP B 1 277 ? 32.375 -9.07 -24.25 1 84.5 277 ASP B O 1
ATOM 4680 N N . ARG B 1 278 ? 32.125 -11.312 -23.672 1 90.88 278 ARG B N 1
ATOM 4681 C CA . ARG B 1 278 ? 30.703 -11.148 -23.328 1 90.88 278 ARG B CA 1
ATOM 4682 C C . ARG B 1 278 ? 30.422 -11.727 -21.953 1 90.88 278 ARG B C 1
ATOM 4684 O O . ARG B 1 278 ? 31.25 -12.43 -21.375 1 90.88 278 ARG B O 1
ATOM 4691 N N . VAL B 1 279 ? 29.297 -11.422 -21.5 1 93.19 279 VAL B N 1
ATOM 4692 C CA . VAL B 1 279 ? 28.875 -11.891 -20.188 1 93.19 279 VAL B CA 1
ATOM 4693 C C . VAL B 1 279 ? 28.656 -13.398 -20.219 1 93.19 279 VAL B C 1
ATOM 4695 O O . VAL B 1 279 ? 27.922 -13.906 -21.078 1 93.19 279 VAL B O 1
ATOM 4698 N N . GLY B 1 280 ? 29.297 -14.125 -19.391 1 93.75 280 GLY B N 1
ATOM 4699 C CA . GLY B 1 280 ? 29.062 -15.547 -19.219 1 93.75 280 GLY B CA 1
ATOM 4700 C C . GLY B 1 280 ? 27.969 -15.852 -18.219 1 93.75 280 GLY B C 1
ATOM 4701 O O . GLY B 1 280 ? 27 -16.547 -18.547 1 93.75 280 GLY B O 1
ATOM 4702 N N . ALA B 1 281 ? 28.172 -15.312 -17.047 1 95.44 281 ALA B N 1
ATOM 4703 C CA . ALA B 1 281 ? 27.203 -15.461 -15.969 1 95.44 281 ALA B CA 1
ATOM 4704 C C . ALA B 1 281 ? 27.312 -14.312 -14.969 1 95.44 281 ALA B C 1
ATOM 4706 O O . ALA B 1 281 ? 28.391 -13.742 -14.781 1 95.44 281 ALA B O 1
ATOM 4707 N N . CYS B 1 282 ? 26.203 -13.969 -14.398 1 97 282 CYS B N 1
ATOM 4708 C CA . CYS B 1 282 ? 26.172 -12.977 -13.328 1 97 282 CYS B CA 1
ATOM 4709 C C . CYS B 1 282 ? 26.234 -13.648 -11.961 1 97 282 CYS B C 1
ATOM 4711 O O . CYS B 1 282 ? 25.359 -14.438 -11.602 1 97 282 CYS B O 1
ATOM 4713 N N . VAL B 1 283 ? 27.266 -13.344 -11.242 1 95.69 283 VAL B N 1
ATOM 4714 C CA . VAL B 1 283 ? 27.469 -13.992 -9.945 1 95.69 283 VAL B CA 1
ATOM 4715 C C . VAL B 1 283 ? 26.703 -13.234 -8.867 1 95.69 283 VAL B C 1
ATOM 4717 O O . VAL B 1 283 ? 26.312 -13.82 -7.848 1 95.69 283 VAL B O 1
ATOM 4720 N N . PHE B 1 284 ? 26.5 -11.992 -9.055 1 97.31 284 PHE B N 1
ATOM 4721 C CA . PHE B 1 284 ? 25.688 -11.172 -8.164 1 97.31 284 PHE B CA 1
ATOM 4722 C C . PHE B 1 284 ? 25.125 -9.961 -8.898 1 97.31 284 PHE B C 1
ATOM 4724 O O . PHE B 1 284 ? 25.828 -9.297 -9.656 1 97.31 284 PHE B O 1
ATOM 4731 N N . PRO B 1 285 ? 23.906 -9.586 -8.633 1 97.44 285 PRO B N 1
ATOM 4732 C CA . PRO B 1 285 ? 23.25 -8.508 -9.375 1 97.44 285 PRO B CA 1
ATOM 4733 C C . PRO B 1 285 ? 23.891 -7.145 -9.117 1 97.44 285 PRO B C 1
ATOM 4735 O O . PRO B 1 285 ? 24.484 -6.926 -8.055 1 97.44 285 PRO B O 1
ATOM 4738 N N . GLY B 1 286 ? 23.781 -6.32 -10.141 1 96.94 286 GLY B N 1
ATOM 4739 C CA . GLY B 1 286 ? 24.078 -4.914 -9.922 1 96.94 286 GLY B CA 1
ATOM 4740 C C . GLY B 1 286 ? 22.922 -4.156 -9.305 1 96.94 286 GLY B C 1
ATOM 4741 O O . GLY B 1 286 ? 21.781 -4.652 -9.273 1 96.94 286 GLY B O 1
ATOM 4742 N N . LEU B 1 287 ? 23.266 -2.959 -8.75 1 95.12 287 LEU B N 1
ATOM 4743 C CA . LEU B 1 287 ? 22.25 -2.113 -8.133 1 95.12 287 LEU B CA 1
ATOM 4744 C C . LEU B 1 287 ? 22.25 -0.717 -8.742 1 95.12 287 LEU B C 1
ATOM 4746 O O . LEU B 1 287 ? 23.328 -0.145 -8.977 1 95.12 287 LEU B O 1
ATOM 4750 N N . VAL B 1 288 ? 21.109 -0.258 -9.008 1 93.44 288 VAL B N 1
ATOM 4751 C CA . VAL B 1 288 ? 20.984 1.114 -9.492 1 93.44 288 VAL B CA 1
ATOM 4752 C C . VAL B 1 288 ? 20.078 1.909 -8.562 1 93.44 288 VAL B C 1
ATOM 4754 O O . VAL B 1 288 ? 19.125 1.359 -7.992 1 93.44 288 VAL B O 1
ATOM 4757 N N . LYS B 1 289 ? 20.406 3.09 -8.438 1 89 289 LYS B N 1
ATOM 4758 C CA . LYS B 1 289 ? 19.531 4.051 -7.77 1 89 289 LYS B CA 1
ATOM 4759 C C . LYS B 1 289 ? 18.688 4.82 -8.781 1 89 289 LYS B C 1
ATOM 4761 O O . LYS B 1 289 ? 19.219 5.375 -9.75 1 89 289 LYS B O 1
ATOM 4766 N N . VAL B 1 290 ? 17.422 4.762 -8.539 1 90.94 290 VAL B N 1
ATOM 4767 C CA . VAL B 1 290 ? 16.5 5.445 -9.445 1 90.94 290 VAL B CA 1
ATOM 4768 C C . VAL B 1 290 ? 15.977 6.715 -8.781 1 90.94 290 VAL B C 1
ATOM 4770 O O . VAL B 1 290 ? 15.453 6.668 -7.664 1 90.94 290 VAL B O 1
ATOM 4773 N N . SER B 1 291 ? 16.172 7.793 -9.422 1 85.25 291 SER B N 1
ATOM 4774 C CA . SER B 1 291 ? 15.711 9.078 -8.914 1 85.25 291 SER B CA 1
ATOM 4775 C C . SER B 1 291 ? 14.945 9.859 -9.984 1 85.25 291 SER B C 1
ATOM 4777 O O . SER B 1 291 ? 15.062 9.562 -11.172 1 85.25 291 SER B O 1
ATOM 4779 N N . ARG B 1 292 ? 14.078 10.68 -9.492 1 83.62 292 ARG B N 1
ATOM 4780 C CA . ARG B 1 292 ? 13.312 11.555 -10.375 1 83.62 292 ARG B CA 1
ATOM 4781 C C . ARG B 1 292 ? 13.445 13.016 -9.945 1 83.62 292 ARG B C 1
ATOM 4783 O O . ARG B 1 292 ? 13.398 13.32 -8.75 1 83.62 292 ARG B O 1
ATOM 4790 N N . GLY B 1 293 ? 13.852 13.75 -10.938 1 70.75 293 GLY B N 1
ATOM 4791 C CA . GLY B 1 293 ? 13.984 15.172 -10.641 1 70.75 293 GLY B CA 1
ATOM 4792 C C . GLY B 1 293 ? 12.68 15.812 -10.203 1 70.75 293 GLY B C 1
ATOM 4793 O O . GLY B 1 293 ? 11.609 15.211 -10.336 1 70.75 293 GLY B O 1
ATOM 4794 N N . THR B 1 294 ? 12.719 16.844 -9.398 1 65 294 THR B N 1
ATOM 4795 C CA . THR B 1 294 ? 11.539 17.594 -8.977 1 65 294 THR B CA 1
ATOM 4796 C C . THR B 1 294 ? 10.922 18.328 -10.164 1 65 294 THR B C 1
ATOM 4798 O O . THR B 1 294 ? 11.641 18.828 -11.039 1 65 294 THR B O 1
ATOM 4801 N N . ALA B 1 295 ? 9.617 18.062 -10.32 1 61.84 295 ALA B N 1
ATOM 4802 C CA . ALA B 1 295 ? 8.945 18.812 -11.391 1 61.84 295 ALA B CA 1
ATOM 4803 C C . ALA B 1 295 ? 9.125 20.312 -11.211 1 61.84 295 ALA B C 1
ATOM 4805 O O . ALA B 1 295 ? 8.875 20.844 -10.125 1 61.84 295 ALA B O 1
ATOM 4806 N N . ILE B 1 296 ? 10.008 20.875 -11.93 1 59.03 296 ILE B N 1
ATOM 4807 C CA . ILE B 1 296 ? 10.094 22.344 -11.969 1 59.03 296 ILE B CA 1
ATOM 4808 C C . ILE B 1 296 ? 9.031 22.891 -12.906 1 59.03 296 ILE B C 1
ATOM 4810 O O . ILE B 1 296 ? 8.914 22.453 -14.055 1 59.03 296 ILE B O 1
ATOM 4814 N N . PRO B 1 297 ? 8.039 23.75 -12.273 1 60.88 297 PRO B N 1
ATOM 4815 C CA . PRO B 1 297 ? 7.047 24.359 -13.164 1 60.88 297 PRO B CA 1
ATOM 4816 C C . PRO B 1 297 ? 7.66 24.906 -14.445 1 60.88 297 PRO B C 1
ATOM 4818 O O . PRO B 1 297 ? 8.633 25.672 -14.398 1 60.88 297 PRO B O 1
ATOM 4821 N N . GLY B 1 298 ? 7.137 24.547 -15.516 1 61.69 298 GLY B N 1
ATOM 4822 C CA . GLY B 1 298 ? 7.586 25.047 -16.812 1 61.69 298 GLY B CA 1
ATOM 4823 C C . GLY B 1 298 ? 8.578 24.109 -17.484 1 61.69 298 GLY B C 1
ATOM 4824 O O . GLY B 1 298 ? 8.883 24.281 -18.672 1 61.69 298 GLY B O 1
ATOM 4825 N N . GLN B 1 299 ? 9.125 23.406 -16.531 1 63.25 299 GLN B N 1
ATOM 4826 C CA . GLN B 1 299 ? 10.062 22.5 -17.172 1 63.25 299 GLN B CA 1
ATOM 4827 C C . GLN B 1 299 ? 9.43 21.125 -17.422 1 63.25 299 GLN B C 1
ATOM 4829 O O . GLN B 1 299 ? 8.438 20.766 -16.766 1 63.25 299 GLN B O 1
ATOM 4834 N N . GLY B 1 300 ? 9.617 20.578 -18.531 1 63.91 300 GLY B N 1
ATOM 4835 C CA . GLY B 1 300 ? 9.117 19.281 -18.969 1 63.91 300 GLY B CA 1
ATOM 4836 C C . GLY B 1 300 ? 9.078 18.25 -17.844 1 63.91 300 GLY B C 1
ATOM 4837 O O . GLY B 1 300 ? 9.383 18.562 -16.703 1 63.91 300 GLY B O 1
ATOM 4838 N N . GLU B 1 301 ? 8.461 17.172 -18 1 70.38 301 GLU B N 1
ATOM 4839 C CA . GLU B 1 301 ? 8.359 16.062 -17.062 1 70.38 301 GLU B CA 1
ATOM 4840 C C . GLU B 1 301 ? 9.734 15.664 -16.531 1 70.38 301 GLU B C 1
ATOM 4842 O O . GLU B 1 301 ? 10.688 15.547 -17.297 1 70.38 301 GLU B O 1
ATOM 4847 N N . PRO B 1 302 ? 9.844 15.758 -15.188 1 75.38 302 PRO B N 1
ATOM 4848 C CA . PRO B 1 302 ? 11.141 15.367 -14.641 1 75.38 302 PRO B CA 1
ATOM 4849 C C . PRO B 1 302 ? 11.633 14.031 -15.188 1 75.38 302 PRO B C 1
ATOM 4851 O O . PRO B 1 302 ? 10.828 13.125 -15.414 1 75.38 302 PRO B O 1
ATOM 4854 N N . GLU B 1 303 ? 12.844 14.047 -15.531 1 80.56 303 GLU B N 1
ATOM 4855 C CA . GLU B 1 303 ? 13.445 12.844 -16.109 1 80.56 303 GLU B CA 1
ATOM 4856 C C . GLU B 1 303 ? 13.875 11.867 -15.016 1 80.56 303 GLU B C 1
ATOM 4858 O O . GLU B 1 303 ? 14.297 12.289 -13.93 1 80.56 303 GLU B O 1
ATOM 4863 N N . THR B 1 304 ? 13.57 10.633 -15.258 1 86.44 304 THR B N 1
ATOM 4864 C CA . THR B 1 304 ? 14.039 9.57 -14.375 1 86.44 304 THR B CA 1
ATOM 4865 C C . THR B 1 304 ? 15.5 9.234 -14.664 1 86.44 304 THR B C 1
ATOM 4867 O O . THR B 1 304 ? 15.883 9.023 -15.82 1 86.44 304 THR B O 1
ATOM 4870 N N . THR B 1 305 ? 16.328 9.398 -13.68 1 87.19 305 THR B N 1
ATOM 4871 C CA . THR B 1 305 ? 17.75 9.078 -13.805 1 87.19 305 THR B CA 1
ATOM 4872 C C . THR B 1 305 ? 18.094 7.812 -13.023 1 87.19 305 THR B C 1
ATOM 4874 O O . THR B 1 305 ? 17.531 7.57 -11.953 1 87.19 305 THR B O 1
ATOM 4877 N N . GLN B 1 306 ? 18.938 6.996 -13.672 1 89.25 306 GLN B N 1
ATOM 4878 C CA . GLN B 1 306 ? 19.422 5.789 -13.016 1 89.25 306 GLN B CA 1
ATOM 4879 C C . GLN B 1 306 ? 20.938 5.836 -12.828 1 89.25 306 GLN B C 1
ATOM 4881 O O . GLN B 1 306 ? 21.688 6.07 -13.789 1 89.25 306 GLN B O 1
ATOM 4886 N N . THR B 1 307 ? 21.375 5.703 -11.602 1 88.44 307 THR B N 1
ATOM 4887 C CA . THR B 1 307 ? 22.797 5.695 -11.281 1 88.44 307 THR B CA 1
ATOM 4888 C C . THR B 1 307 ? 23.219 4.348 -10.695 1 88.44 307 THR B C 1
ATOM 4890 O O . THR B 1 307 ? 22.594 3.855 -9.758 1 88.44 307 THR B O 1
ATOM 4893 N N . VAL B 1 308 ? 24.297 3.822 -11.25 1 92.06 308 VAL B N 1
ATOM 4894 C CA . VAL B 1 308 ? 24.781 2.535 -10.758 1 92.06 308 VAL B CA 1
ATOM 4895 C C . VAL B 1 308 ? 25.453 2.723 -9.398 1 92.06 308 VAL B C 1
ATOM 4897 O O . VAL B 1 308 ? 26.375 3.523 -9.258 1 92.06 308 VAL B O 1
ATOM 4900 N N . VAL B 1 309 ? 24.984 2.047 -8.391 1 88.62 309 VAL B N 1
ATOM 4901 C CA . VAL B 1 309 ? 25.531 2.148 -7.047 1 88.62 309 VAL B CA 1
ATOM 4902 C C . VAL B 1 309 ? 26.469 0.964 -6.777 1 88.62 309 VAL B C 1
ATOM 4904 O O . VAL B 1 309 ? 27.391 1.064 -5.973 1 88.62 309 VAL B O 1
ATOM 4907 N N . ARG B 1 310 ? 26.109 -0.136 -7.434 1 92.75 310 ARG B N 1
ATOM 4908 C CA . ARG B 1 310 ? 26.938 -1.339 -7.387 1 92.75 310 ARG B CA 1
ATOM 4909 C C . ARG B 1 310 ? 26.938 -2.051 -8.734 1 92.75 310 ARG B C 1
ATOM 4911 O O . ARG B 1 310 ? 25.891 -2.352 -9.289 1 92.75 310 ARG B O 1
ATOM 4918 N N . ARG B 1 311 ? 28.094 -2.266 -9.156 1 94.25 311 ARG B N 1
ATOM 4919 C CA . ARG B 1 311 ? 28.203 -2.959 -10.438 1 94.25 311 ARG B CA 1
ATOM 4920 C C . ARG B 1 311 ? 27.875 -4.438 -10.289 1 94.25 311 ARG B C 1
ATOM 4922 O O . ARG B 1 311 ? 28.125 -5.039 -9.242 1 94.25 311 ARG B O 1
ATOM 4929 N N . ALA B 1 312 ? 27.297 -4.934 -11.359 1 96.94 312 ALA B N 1
ATOM 4930 C CA . ALA B 1 312 ? 27.047 -6.371 -11.391 1 96.94 312 ALA B CA 1
ATOM 4931 C C . ALA B 1 312 ? 28.359 -7.156 -11.445 1 96.94 312 ALA B C 1
ATOM 4933 O O . ALA B 1 312 ? 29.297 -6.77 -12.148 1 96.94 312 ALA B O 1
ATOM 4934 N N . GLN B 1 313 ? 28.406 -8.18 -10.664 1 96.12 313 GLN B N 1
ATOM 4935 C CA . GLN B 1 313 ? 29.578 -9.055 -10.688 1 96.12 313 GLN B CA 1
ATOM 4936 C C . GLN B 1 313 ? 29.391 -10.188 -11.695 1 96.12 313 GLN B C 1
ATOM 4938 O O . GLN B 1 313 ? 28.469 -10.984 -11.578 1 96.12 313 GLN B O 1
ATOM 4943 N N . VAL B 1 314 ? 30.328 -10.25 -12.641 1 96.19 314 VAL B N 1
ATOM 4944 C CA . VAL B 1 314 ? 30.078 -11.156 -13.758 1 96.19 314 VAL B CA 1
ATOM 4945 C C . VAL B 1 314 ? 31.344 -11.961 -14.055 1 96.19 314 VAL B C 1
ATOM 4947 O O . VAL B 1 314 ? 32.469 -11.508 -13.758 1 96.19 314 VAL B O 1
ATOM 4950 N N . ILE B 1 315 ? 31.094 -13.148 -14.539 1 94.06 315 ILE B N 1
ATOM 4951 C CA . ILE B 1 315 ? 32.156 -13.961 -15.148 1 94.06 315 ILE B CA 1
ATOM 4952 C C . ILE B 1 315 ? 32 -13.938 -16.672 1 94.06 315 ILE B C 1
ATOM 4954 O O . ILE B 1 315 ? 30.875 -14.016 -17.188 1 94.06 315 ILE B O 1
ATOM 4958 N N . CYS B 1 316 ? 33.062 -13.789 -17.344 1 92.38 316 CYS B N 1
ATOM 4959 C CA . CYS B 1 316 ? 33 -13.656 -18.797 1 92.38 316 CYS B CA 1
ATOM 4960 C C . CYS B 1 316 ? 32.688 -14.992 -19.453 1 92.38 316 CYS B C 1
ATOM 4962 O O . CYS B 1 316 ? 32.938 -16.047 -18.875 1 92.38 316 CYS B O 1
ATOM 4964 N N . GLY B 1 317 ? 32.219 -14.898 -20.672 1 90.69 317 GLY B N 1
ATOM 4965 C CA . GLY B 1 317 ? 31.859 -16.078 -21.438 1 90.69 317 GLY B CA 1
ATOM 4966 C C . GLY B 1 317 ? 33.031 -16.984 -21.75 1 90.69 317 GLY B C 1
ATOM 4967 O O . GLY B 1 317 ? 32.906 -18.203 -21.75 1 90.69 317 GLY B O 1
ATOM 4968 N N . CYS B 1 318 ? 34.188 -16.422 -21.969 1 88.06 318 CYS B N 1
ATOM 4969 C CA . CYS B 1 318 ? 35.375 -17.203 -22.312 1 88.06 318 CYS B CA 1
ATOM 4970 C C . CYS B 1 318 ? 35.781 -18.094 -21.141 1 88.06 318 CYS B C 1
ATOM 4972 O O . CYS B 1 318 ? 36.25 -19.219 -21.359 1 88.06 318 CYS B O 1
ATOM 4974 N N . ALA B 1 319 ? 35.625 -17.609 -19.922 1 89.69 319 ALA B N 1
ATOM 4975 C CA . ALA B 1 319 ? 35.969 -18.391 -18.734 1 89.69 319 ALA B CA 1
ATOM 4976 C C . ALA B 1 319 ? 35.031 -19.594 -18.594 1 89.69 319 ALA B C 1
ATOM 4978 O O . ALA B 1 319 ? 35.406 -20.578 -17.953 1 89.69 319 ALA B O 1
ATOM 4979 N N . LEU B 1 320 ? 33.875 -19.484 -19.203 1 90.94 320 LEU B N 1
ATOM 4980 C CA . LEU B 1 320 ? 32.875 -20.562 -19.062 1 90.94 320 LEU B CA 1
ATOM 4981 C C . LEU B 1 320 ? 32.844 -21.422 -20.328 1 90.94 320 LEU B C 1
ATOM 4983 O O . LEU B 1 320 ? 31.984 -22.297 -20.438 1 90.94 320 LEU B O 1
ATOM 4987 N N . GLY B 1 321 ? 33.656 -21.141 -21.203 1 85.31 321 GLY B N 1
ATOM 4988 C CA . GLY B 1 321 ? 33.75 -21.922 -22.438 1 85.31 321 GLY B CA 1
ATOM 4989 C C . GLY B 1 321 ? 32.688 -21.578 -23.438 1 85.31 321 GLY B C 1
ATOM 4990 O O . GLY B 1 321 ? 32.375 -22.375 -24.328 1 85.31 321 GLY B O 1
ATOM 4991 N N . PHE B 1 322 ? 32.125 -20.422 -23.234 1 85.62 322 PHE B N 1
ATOM 4992 C CA . PHE B 1 322 ? 31.109 -20.016 -24.188 1 85.62 322 PHE B CA 1
ATOM 4993 C C . PHE B 1 322 ? 31.719 -19.391 -25.422 1 85.62 322 PHE B C 1
ATOM 4995 O O . PHE B 1 322 ? 32.719 -18.688 -25.328 1 85.62 322 PHE B O 1
ATOM 5002 N N . THR B 1 323 ? 31.359 -19.828 -26.531 1 74.25 323 THR B N 1
ATOM 5003 C CA . THR B 1 323 ? 31.797 -19.188 -27.766 1 74.25 323 THR B CA 1
ATOM 5004 C C . THR B 1 323 ? 30.844 -18.078 -28.172 1 74.25 323 THR B C 1
ATOM 5006 O O . THR B 1 323 ? 29.625 -18.234 -28.094 1 74.25 323 THR B O 1
ATOM 5009 N N . HIS B 1 324 ? 31.344 -16.844 -28.141 1 63.88 324 HIS B N 1
ATOM 5010 C CA . HIS B 1 324 ? 30.469 -15.758 -28.562 1 63.88 324 HIS B CA 1
ATOM 5011 C C . HIS B 1 324 ? 30.781 -15.328 -29.984 1 63.88 324 HIS B C 1
ATOM 5013 O O . HIS B 1 324 ? 31.953 -15.305 -30.391 1 63.88 324 HIS B O 1
ATOM 5019 N N . HIS B 1 325 ? 29.828 -15.508 -30.906 1 57.06 325 HIS B N 1
ATOM 5020 C CA . HIS B 1 325 ? 30.031 -15.008 -32.25 1 57.06 325 HIS B CA 1
ATOM 5021 C C . HIS B 1 325 ? 29.781 -13.508 -32.344 1 57.06 325 HIS B C 1
ATOM 5023 O O . HIS B 1 325 ? 28.969 -12.969 -31.578 1 57.06 325 HIS B O 1
#

Foldseek 3Di:
DDDDDPVVVVVVVVVVVVVVVVVVVVVVVVVVVVVVVVVVVVVVCVLLVPPPPPPPPPDDCPLQQPDLVNLVVLQVVLLVLLLVVLLCCLPPPPDDQQRLVVLLCVLDPDAFPDADPDADSVLSSQSSLQLLQVLLQVLAQQWLQFEQDSVVRNVVSVVLVVVCLVPLLNSLSVQQVSNVNGDPFHDPSSLLVSCCVRRVSVCCRQANDPRDHDPSSRVSNRSSNVSNSSQRNHQNPPDDDSRKGKHWDRDDWLAFQDPQAEDEPDDDPCVVVVHTWTFSGFNHIWMKIWDWDDPDVVDPRTDIDIHTSGHTYTHINVVRVRDHD/DDDDDVVVVVVVVVVVVVVVVVVVVVVVVVVVVVVVVVVVVVVVCVLLVQPPPPPPPPDDCPLQQPALVNLVVLQVVLLVLLLVVLLCCLPPPPDDQQRLVVLLCVLDPDAFPDADPDADSVLSSQSSLQLLQVLLQVLAQQWLQFEQDSVVRNVVSVVLVVVCLVPLLNSLSVQQVSNVNGDPFHDPSSLLVSCCVRRVSVCCRQANDPRDHDPSSRVSNRSSNVSNSSQRNHQNPYDDDSRKGKHWDWDDWLAWQDPQAEDEPDDDPCVVVVHTWTFSGFNHIWMKIWDWDDPDVVDPRTDIDIHTSGHTYTHINVVRVGDHD